Protein AF-A0A976QSK6-F1 (afdb_monomer_lite)

Radius of gyration: 40.07 Å; chains: 1; bounding box: 99×83×120 Å

Secondary structure (DSSP, 8-state):
-HHHHHHHHTTTTSHHHHHHHH--S-HHHHHHHHHHHHHHTTSEEEESSS-EESEEEEEEE-TTSSEEEEEEEE-STTEEEEGGGSS-EETTTTEE--TTSPPPPPPHHHHHHHHH-TT--------------HHHHGGGTT-EESEEEEEEE-SSSS--SSGGGGGGGGGSEEEEEEEE-TTS--EEEEE-BSSS--EEE-----SSHHHHHHHHHHHHHT-BSSEEEEETT--S--TT-SEEEEE---SSEEEEEEEEEEEEEEEEEBTTB----SSS-GGG--EEEEEEEEE--TT-SS--SS-SEEEEESSS-TT-EEEEEE--SSS-GGG-EEGGGG--TTHHHHHHHHHHHHTT---HHHHHHHHHHHHHTPPP-------PPP-PPPPP--PPPPPPPPPHHHHHHHHHHHHHHHHHHHHHHHHHHIIIIITTT-

Foldseek 3Di:
DVVVVVCVVQVVVDPVVVCVVVPPDPPVVVCVVVVVLVVLQFWEQEAEDQDFDQKFWDWAAFDQQQKIKIKITHRGRHGYDYQQQQQAAPLVRRGTDGPPDDDDDQPPVLVVVVVVVVPDDDPPDQDQQADAKCLLVVVRHRPIANIKMWMWGAPVSHADPDPRCNSVSSVTYTAKIWGHDVVDDIWIWGAQAPRNHAIAGDDQDDDDSVSVVVVSVVRVVRHHHQEAEAEQQDQDDIPQFPDWDKDDVFQFKIKIKGAGPAFGQYQYDYSRDRLQQEPDDSVVGTARMKMFMFTDAHPDPDTDSGTFKIWGDRDPDPPDTQWMWGDQLDPGSHRIDTQPNRDPPCVVVLVVCLRVPRSHGRDVSLSSVQSNCSSVPHHPPDPDPPPPPPPDDPPDDDDPDDDDDDDPVVVVVVVVVVVVVVVVVVVVVVVVCCVPPVVVVD

Organism: Theileria orientalis (NCBI:txid68886)

Structure (mmCIF, N/CA/C/O backbone):
data_AF-A0A976QSK6-F1
#
_entry.id   AF-A0A976QSK6-F1
#
loop_
_atom_site.group_PDB
_atom_site.id
_atom_site.type_symbol
_atom_site.label_atom_id
_atom_site.label_alt_id
_atom_site.label_comp_id
_atom_site.label_asym_id
_atom_site.label_entity_id
_atom_site.label_seq_id
_atom_site.pdbx_PDB_ins_code
_atom_site.Cartn_x
_atom_site.Cartn_y
_atom_site.Cartn_z
_atom_site.occupancy
_atom_site.B_iso_or_equiv
_atom_site.auth_seq_id
_atom_site.auth_comp_id
_atom_site.auth_asym_id
_atom_site.auth_atom_id
_atom_site.pdbx_PDB_model_num
ATOM 1 N N . MET A 1 1 ? 70.180 -5.966 -10.344 1.00 43.47 1 MET A N 1
ATOM 2 C CA . MET A 1 1 ? 70.470 -7.411 -10.164 1.00 43.47 1 MET A CA 1
ATOM 3 C C . MET A 1 1 ? 69.991 -7.962 -8.812 1.00 43.47 1 MET A C 1
ATOM 5 O O . MET A 1 1 ? 69.464 -9.064 -8.787 1.00 43.47 1 MET A O 1
ATOM 9 N N . VAL A 1 2 ? 70.076 -7.193 -7.714 1.00 43.28 2 VAL A N 1
ATOM 10 C CA . VAL A 1 2 ? 69.652 -7.610 -6.353 1.00 43.28 2 VAL A CA 1
ATOM 11 C C . VAL A 1 2 ? 68.138 -7.877 -6.220 1.00 43.28 2 VAL A C 1
ATOM 13 O O . VAL A 1 2 ? 67.740 -8.826 -5.551 1.00 43.28 2 VAL A O 1
ATOM 16 N N . LEU A 1 3 ? 67.286 -7.122 -6.926 1.00 38.38 3 LEU A N 1
ATOM 17 C CA . LEU A 1 3 ? 65.824 -7.296 -6.864 1.00 38.38 3 LEU A CA 1
ATOM 18 C C . LEU A 1 3 ? 65.341 -8.634 -7.466 1.00 38.38 3 LEU A C 1
ATOM 20 O O . LEU A 1 3 ? 64.436 -9.271 -6.941 1.00 38.38 3 LEU A O 1
ATOM 24 N N . VAL A 1 4 ? 65.985 -9.099 -8.541 1.00 43.16 4 VAL A N 1
ATOM 25 C CA . VAL A 1 4 ? 65.619 -10.346 -9.242 1.00 43.16 4 VAL A CA 1
ATOM 26 C C . VAL A 1 4 ? 65.997 -11.584 -8.418 1.00 43.16 4 VAL A C 1
ATOM 28 O O . VAL A 1 4 ? 65.287 -12.588 -8.436 1.00 43.16 4 VAL A O 1
ATOM 31 N N . ILE A 1 5 ? 67.087 -11.501 -7.650 1.00 47.94 5 ILE A N 1
ATOM 32 C CA . ILE A 1 5 ? 67.539 -12.575 -6.754 1.00 47.94 5 ILE A CA 1
ATOM 33 C C . ILE A 1 5 ? 66.620 -12.677 -5.526 1.00 47.94 5 ILE A C 1
ATOM 35 O O . ILE A 1 5 ? 66.286 -13.782 -5.110 1.00 47.94 5 ILE A O 1
ATOM 39 N N . SER A 1 6 ? 66.137 -11.547 -4.994 1.00 51.94 6 SER A N 1
ATOM 40 C CA . SER A 1 6 ? 65.175 -11.514 -3.879 1.00 51.94 6 SER A CA 1
ATOM 41 C C . SER A 1 6 ? 63.837 -12.187 -4.230 1.00 51.94 6 SER A C 1
ATOM 43 O O . SER A 1 6 ? 63.344 -13.002 -3.451 1.00 51.94 6 SER A O 1
ATOM 45 N N . ILE A 1 7 ? 63.301 -11.938 -5.431 1.00 48.81 7 ILE A N 1
ATOM 46 C CA . ILE A 1 7 ? 62.038 -12.534 -5.909 1.00 48.81 7 ILE A CA 1
ATOM 47 C C . ILE A 1 7 ? 62.184 -14.052 -6.136 1.00 48.81 7 ILE A C 1
ATOM 49 O O . ILE A 1 7 ? 61.292 -14.820 -5.768 1.00 48.81 7 ILE A O 1
ATOM 53 N N . LYS A 1 8 ? 63.333 -14.503 -6.669 1.00 49.91 8 LYS A N 1
ATOM 54 C CA . LYS A 1 8 ? 63.657 -15.935 -6.817 1.00 49.91 8 LYS A CA 1
ATOM 55 C C . LYS A 1 8 ? 63.858 -16.641 -5.473 1.00 49.91 8 LYS A C 1
ATOM 57 O O . LYS A 1 8 ? 63.347 -17.741 -5.283 1.00 49.91 8 LYS A O 1
ATOM 62 N N . ASN A 1 9 ? 64.543 -16.010 -4.519 1.00 56.50 9 ASN A N 1
ATOM 63 C CA . ASN A 1 9 ? 64.761 -16.585 -3.186 1.00 56.50 9 ASN A CA 1
ATOM 64 C C . ASN A 1 9 ? 63.465 -16.671 -2.365 1.00 56.50 9 ASN A C 1
ATOM 66 O O . ASN A 1 9 ? 63.291 -17.617 -1.601 1.00 56.50 9 ASN A O 1
ATOM 70 N N . ALA A 1 10 ? 62.525 -15.743 -2.572 1.00 56.69 10 ALA A N 1
ATOM 71 C CA . ALA A 1 10 ? 61.184 -15.799 -1.989 1.00 56.69 10 ALA A CA 1
ATOM 72 C C . ALA A 1 10 ? 60.238 -16.787 -2.713 1.00 56.69 10 ALA A C 1
ATOM 74 O O . ALA A 1 10 ? 59.106 -16.984 -2.274 1.00 56.69 10 ALA A O 1
ATOM 75 N N . ARG A 1 11 ? 60.691 -17.422 -3.808 1.00 54.50 11 ARG A N 1
ATOM 76 C CA . ARG A 1 11 ? 59.935 -18.346 -4.677 1.00 54.50 11 ARG A CA 1
ATOM 77 C C . ARG A 1 11 ? 58.696 -17.738 -5.358 1.00 54.50 11 ARG A C 1
ATOM 79 O O . ARG A 1 11 ? 57.772 -18.463 -5.729 1.00 54.50 11 ARG A O 1
ATOM 86 N N . TRP A 1 12 ? 58.656 -16.420 -5.546 1.00 50.72 12 TRP A N 1
ATOM 87 C CA . TRP A 1 12 ? 57.552 -15.714 -6.225 1.00 50.72 12 TRP A CA 1
ATOM 88 C C . TRP A 1 12 ? 57.515 -15.957 -7.745 1.00 50.72 12 TRP A C 1
ATOM 90 O O . TRP A 1 12 ? 56.564 -15.573 -8.416 1.00 50.72 12 TRP A O 1
ATOM 100 N N . ASP A 1 13 ? 58.529 -16.630 -8.287 1.00 56.00 13 ASP A N 1
ATOM 101 C CA . ASP A 1 13 ? 58.633 -17.090 -9.674 1.00 56.00 13 ASP A CA 1
ATOM 102 C C . ASP A 1 13 ? 57.747 -18.312 -9.989 1.00 56.00 13 ASP A C 1
ATOM 104 O O . ASP A 1 13 ? 57.624 -18.706 -11.149 1.00 56.00 13 ASP A O 1
ATOM 108 N N . ARG A 1 14 ? 57.099 -18.909 -8.978 1.00 55.03 14 ARG A N 1
ATOM 109 C CA . ARG A 1 14 ? 56.134 -20.004 -9.147 1.00 55.03 14 ARG A CA 1
ATOM 110 C C . ARG A 1 14 ? 54.725 -19.539 -8.790 1.00 55.03 14 ARG A C 1
ATOM 112 O O . ARG A 1 14 ? 54.477 -19.142 -7.653 1.00 55.03 14 ARG A O 1
ATOM 119 N N . ALA A 1 15 ? 53.785 -19.692 -9.726 1.00 52.22 15 ALA A N 1
ATOM 120 C CA . ALA A 1 15 ? 52.376 -19.306 -9.563 1.00 52.22 15 ALA A CA 1
ATOM 121 C C . ALA A 1 15 ? 51.729 -19.852 -8.270 1.00 52.22 15 ALA A C 1
ATOM 123 O O . ALA A 1 15 ? 50.956 -19.149 -7.627 1.00 52.22 15 ALA A O 1
ATOM 124 N N . TYR A 1 16 ? 52.124 -21.055 -7.835 1.00 51.41 16 TYR A N 1
ATOM 125 C CA . TYR A 1 16 ? 51.684 -21.671 -6.576 1.00 51.41 16 TYR A CA 1
ATOM 126 C C . TYR A 1 16 ? 51.988 -20.820 -5.320 1.00 51.41 16 TYR A C 1
ATOM 128 O O . TYR A 1 16 ? 51.165 -20.761 -4.403 1.00 51.41 16 TYR A O 1
ATOM 136 N N . ASN A 1 17 ? 53.127 -20.121 -5.266 1.00 54.03 17 ASN A N 1
ATOM 137 C CA . ASN A 1 17 ? 53.475 -19.298 -4.102 1.00 54.03 17 ASN A CA 1
ATOM 138 C C . ASN A 1 17 ? 52.692 -17.980 -4.086 1.00 54.03 17 ASN A C 1
ATOM 140 O O . ASN A 1 17 ? 52.326 -17.510 -3.015 1.00 54.03 17 ASN A O 1
ATOM 144 N N . ILE A 1 18 ? 52.339 -17.430 -5.252 1.00 55.88 18 ILE A N 1
ATOM 145 C CA . ILE A 1 18 ? 51.446 -16.264 -5.349 1.00 55.88 18 ILE A CA 1
ATOM 146 C C . ILE A 1 18 ? 50.066 -16.619 -4.778 1.00 55.88 18 ILE A C 1
ATOM 148 O O . ILE A 1 18 ? 49.520 -15.870 -3.965 1.00 55.88 18 ILE A O 1
ATOM 152 N N . THR A 1 19 ? 49.531 -17.800 -5.108 1.00 52.72 19 THR A N 1
ATOM 153 C CA . THR A 1 19 ? 48.286 -18.295 -4.501 1.00 52.72 19 THR A CA 1
ATOM 154 C C . THR A 1 19 ? 48.403 -18.495 -2.988 1.00 52.72 19 THR A C 1
ATOM 156 O O . THR A 1 19 ? 47.474 -18.126 -2.285 1.00 52.72 19 THR A O 1
ATOM 159 N N . ALA A 1 20 ? 49.536 -18.966 -2.455 1.00 54.38 20 ALA A N 1
ATOM 160 C CA . ALA A 1 20 ? 49.718 -19.159 -1.009 1.00 54.38 20 ALA A CA 1
ATOM 161 C C . ALA A 1 20 ? 49.746 -17.847 -0.192 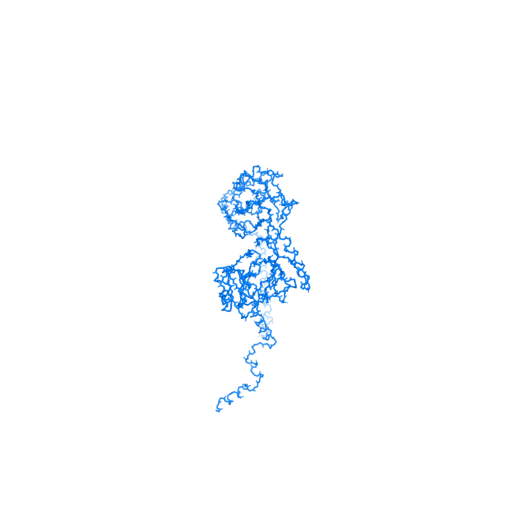1.00 54.38 20 ALA A C 1
ATOM 163 O O . ALA A 1 20 ? 49.342 -17.844 0.968 1.00 54.38 20 ALA A O 1
ATOM 164 N N . TYR A 1 21 ? 50.192 -16.730 -0.782 1.00 53.75 21 TYR A N 1
ATOM 165 C CA . TYR A 1 21 ? 50.207 -15.415 -0.116 1.00 53.75 21 TYR A CA 1
ATOM 166 C C . TYR A 1 21 ? 48.929 -14.592 -0.335 1.00 53.75 21 TYR A C 1
ATOM 168 O O . TYR A 1 21 ? 48.599 -13.732 0.484 1.00 53.75 21 TYR A O 1
ATOM 176 N N . THR A 1 22 ? 48.199 -14.849 -1.423 1.00 58.34 22 THR A N 1
ATOM 177 C CA . THR A 1 22 ? 46.967 -14.115 -1.771 1.00 58.34 22 THR A CA 1
ATOM 178 C C . THR A 1 22 ? 45.718 -14.815 -1.233 1.00 58.34 22 THR A C 1
ATOM 180 O O . THR A 1 22 ? 44.704 -14.167 -0.957 1.00 58.34 22 THR A O 1
ATOM 183 N N . ILE A 1 23 ? 45.788 -16.139 -1.061 1.00 61.97 23 ILE A N 1
ATOM 184 C CA . ILE A 1 23 ? 44.668 -16.972 -0.645 1.00 61.97 23 ILE A CA 1
ATOM 185 C C . ILE A 1 23 ? 44.824 -17.355 0.828 1.00 61.97 23 ILE A C 1
ATOM 187 O O . ILE A 1 23 ? 45.620 -18.216 1.182 1.00 61.97 23 ILE A O 1
ATOM 191 N N . LYS A 1 24 ? 44.078 -16.667 1.699 1.00 70.00 24 LYS A N 1
ATOM 192 C CA . LYS A 1 24 ? 44.139 -16.818 3.165 1.00 70.00 24 LYS A CA 1
ATOM 193 C C . LYS A 1 24 ? 43.236 -17.938 3.697 1.00 70.00 24 LYS A C 1
ATOM 195 O O . LYS A 1 24 ? 43.283 -18.239 4.886 1.00 70.00 24 LYS A O 1
ATOM 200 N N . LYS A 1 25 ? 42.386 -18.510 2.841 1.00 74.88 25 LYS A N 1
ATOM 201 C CA . LYS A 1 25 ? 41.478 -19.631 3.138 1.00 74.88 25 LYS A CA 1
ATOM 202 C C . LYS A 1 25 ? 41.772 -20.810 2.208 1.00 74.88 25 LYS A C 1
ATOM 204 O O . LYS A 1 25 ? 42.683 -20.742 1.387 1.00 74.88 25 LYS A O 1
ATOM 209 N N . SER A 1 26 ? 41.002 -21.895 2.303 1.00 79.06 26 SER A N 1
ATOM 210 C CA . SER A 1 26 ? 41.028 -22.898 1.237 1.00 79.06 26 SER A CA 1
ATOM 211 C C . SER A 1 26 ? 40.654 -22.230 -0.097 1.00 79.06 26 SER A C 1
ATOM 213 O O . SER A 1 26 ? 39.836 -21.308 -0.127 1.00 79.06 26 SER A O 1
ATOM 215 N N . LEU A 1 27 ? 41.264 -22.670 -1.203 1.00 71.62 27 LEU A N 1
ATOM 216 C CA . LEU A 1 27 ? 41.007 -22.105 -2.534 1.00 71.62 27 LEU A CA 1
ATOM 217 C C . LEU A 1 27 ? 39.508 -22.092 -2.859 1.00 71.62 27 LEU A C 1
ATOM 219 O O . LEU A 1 27 ? 39.006 -21.106 -3.384 1.00 71.62 27 LEU A O 1
ATOM 223 N N . LYS A 1 28 ? 38.800 -23.168 -2.502 1.00 73.75 28 LYS A N 1
ATOM 224 C CA . LYS A 1 28 ? 37.354 -23.283 -2.691 1.00 73.75 28 LYS A CA 1
ATOM 225 C C . LYS A 1 28 ? 36.599 -22.206 -1.911 1.00 73.75 28 LYS A C 1
ATOM 227 O O . LYS A 1 28 ? 35.818 -21.483 -2.511 1.00 73.75 28 LYS A O 1
ATOM 232 N N . ASP A 1 29 ? 36.876 -22.053 -0.618 1.00 77.69 29 ASP A N 1
ATOM 233 C CA . ASP A 1 29 ? 36.162 -21.081 0.221 1.00 77.69 29 ASP A CA 1
ATOM 234 C C . ASP A 1 29 ? 36.455 -19.639 -0.203 1.00 77.69 29 ASP A C 1
ATOM 236 O O . ASP A 1 29 ? 35.574 -18.785 -0.172 1.00 77.69 29 ASP A O 1
ATOM 240 N N . GLN A 1 30 ? 37.692 -19.354 -0.619 1.00 78.69 30 GLN A N 1
ATOM 241 C CA . GLN A 1 30 ? 38.048 -18.025 -1.101 1.00 78.69 30 GLN A CA 1
ATOM 242 C C . GLN A 1 30 ? 37.431 -17.718 -2.464 1.00 78.69 30 GLN A C 1
ATOM 244 O O . GLN A 1 30 ? 36.980 -16.597 -2.676 1.00 78.69 30 GLN A O 1
ATOM 249 N N . LEU A 1 31 ? 37.388 -18.691 -3.378 1.00 73.00 31 LEU A N 1
ATOM 250 C CA . LEU A 1 31 ? 36.677 -18.535 -4.644 1.00 73.00 31 LEU A CA 1
ATOM 251 C C . LEU A 1 31 ? 35.179 -18.351 -4.408 1.00 73.00 31 LEU A C 1
ATOM 253 O O . LEU A 1 31 ? 34.599 -17.464 -5.020 1.00 73.00 31 LEU A O 1
ATOM 257 N N . ASP A 1 32 ? 34.572 -19.111 -3.497 1.00 73.19 32 ASP A N 1
ATOM 258 C CA . ASP A 1 32 ? 33.163 -18.949 -3.133 1.00 73.19 32 ASP A CA 1
ATOM 259 C C . ASP A 1 32 ? 32.894 -17.559 -2.535 1.00 73.19 32 ASP A C 1
ATOM 261 O O . ASP A 1 32 ? 31.907 -16.916 -2.893 1.00 73.19 32 ASP A O 1
ATOM 265 N N . ASP A 1 33 ? 33.767 -17.061 -1.655 1.00 75.31 33 ASP A N 1
ATOM 266 C CA . ASP A 1 33 ? 33.650 -15.721 -1.070 1.00 75.31 33 ASP A CA 1
ATOM 267 C C . ASP A 1 33 ? 33.816 -14.615 -2.121 1.00 75.31 33 ASP A C 1
ATOM 269 O O . ASP A 1 33 ? 33.008 -13.686 -2.167 1.00 75.31 33 ASP A O 1
ATOM 273 N N . GLU A 1 34 ? 34.835 -14.697 -2.979 1.00 73.25 34 GLU A N 1
ATOM 274 C CA . GLU A 1 34 ? 35.068 -13.712 -4.042 1.00 73.25 34 GLU A CA 1
ATOM 275 C C . GLU A 1 34 ? 33.978 -13.769 -5.119 1.00 73.25 34 GLU A C 1
ATOM 277 O O . GLU A 1 34 ? 33.524 -12.730 -5.595 1.00 73.25 34 GLU A O 1
ATOM 282 N N . PHE A 1 35 ? 33.476 -14.960 -5.449 1.00 68.88 35 PHE A N 1
ATOM 283 C CA . PHE A 1 35 ? 32.352 -15.133 -6.363 1.00 68.88 35 PHE A CA 1
ATOM 284 C C . PHE A 1 35 ? 31.064 -14.545 -5.777 1.00 68.88 35 PHE A C 1
ATOM 286 O O . PHE A 1 35 ? 30.361 -13.806 -6.464 1.00 68.88 35 PHE A O 1
ATOM 293 N N . LYS A 1 36 ? 30.784 -14.774 -4.485 1.00 68.25 36 LYS A N 1
ATOM 294 C CA . LYS A 1 36 ? 29.665 -14.125 -3.782 1.00 68.25 36 LYS A CA 1
ATOM 295 C C . LYS A 1 36 ? 29.816 -12.609 -3.763 1.00 68.25 36 LYS A C 1
ATOM 297 O O . LYS A 1 36 ? 28.842 -11.922 -4.048 1.00 68.25 36 LYS A O 1
ATOM 302 N N . LYS A 1 37 ? 31.006 -12.072 -3.474 1.00 67.56 37 LYS A N 1
ATOM 303 C CA . LYS A 1 37 ? 31.266 -10.622 -3.533 1.00 67.56 37 LYS A CA 1
ATOM 304 C C . LYS A 1 37 ? 31.029 -10.068 -4.933 1.00 67.56 37 LYS A C 1
ATOM 306 O O . LYS A 1 37 ? 30.368 -9.048 -5.068 1.00 67.56 37 LYS A O 1
ATOM 311 N N . LEU A 1 38 ? 31.505 -10.752 -5.972 1.00 69.50 38 LEU A N 1
ATOM 312 C CA . LEU A 1 38 ? 31.308 -10.344 -7.362 1.00 69.50 38 LEU A CA 1
ATOM 313 C C . LEU A 1 38 ? 29.826 -10.366 -7.761 1.00 69.50 38 LEU A C 1
ATOM 315 O O . LEU A 1 38 ? 29.374 -9.453 -8.447 1.00 69.50 38 LEU A O 1
ATOM 319 N N . LEU A 1 39 ? 29.061 -11.362 -7.302 1.00 65.69 39 LEU A N 1
ATOM 320 C CA . LEU A 1 39 ? 27.608 -11.410 -7.484 1.00 65.69 39 LEU A CA 1
ATOM 321 C C . LEU A 1 39 ? 26.894 -10.295 -6.711 1.00 65.69 39 LEU A C 1
ATOM 323 O O . LEU A 1 39 ? 26.030 -9.633 -7.273 1.00 65.69 39 LEU A O 1
ATOM 327 N N . PHE A 1 40 ? 27.263 -10.040 -5.452 1.00 61.84 40 PHE A N 1
ATOM 328 C CA . PHE A 1 40 ? 26.688 -8.949 -4.658 1.00 61.84 40 PHE A CA 1
ATOM 329 C C . PHE A 1 40 ? 26.978 -7.573 -5.260 1.00 61.84 40 PHE A C 1
ATOM 331 O O . PHE A 1 40 ? 26.082 -6.734 -5.299 1.00 61.84 40 PHE A O 1
ATOM 338 N N . ASN A 1 41 ? 28.181 -7.378 -5.803 1.00 66.62 41 ASN A N 1
ATOM 339 C CA . ASN A 1 41 ? 28.576 -6.169 -6.524 1.00 66.62 41 ASN A CA 1
ATOM 340 C C . ASN A 1 41 ? 27.790 -5.965 -7.831 1.00 66.62 41 ASN A C 1
ATOM 342 O O . ASN A 1 41 ? 27.865 -4.908 -8.439 1.00 66.62 41 ASN A O 1
ATOM 346 N N . ARG A 1 42 ? 27.048 -6.973 -8.294 1.00 81.56 42 ARG A N 1
ATOM 347 C CA . ARG A 1 42 ? 26.205 -6.912 -9.492 1.00 81.56 42 ARG A CA 1
ATOM 348 C C . ARG A 1 42 ? 24.723 -7.007 -9.147 1.00 81.56 42 ARG A C 1
ATOM 350 O O . ARG A 1 42 ? 23.943 -7.440 -9.986 1.00 81.56 42 ARG A O 1
ATOM 357 N N . LYS A 1 43 ? 24.326 -6.635 -7.927 1.00 90.69 43 LYS A N 1
ATOM 358 C CA . LYS A 1 43 ? 22.920 -6.556 -7.517 1.00 90.69 43 LYS A CA 1
ATOM 359 C C . LYS A 1 43 ? 22.515 -5.115 -7.231 1.00 90.69 43 LYS A C 1
ATOM 361 O O . LYS A 1 43 ? 23.304 -4.288 -6.786 1.00 90.69 43 LYS A O 1
ATOM 366 N N . ILE A 1 44 ? 21.240 -4.837 -7.450 1.00 94.50 44 ILE A N 1
ATOM 367 C CA . ILE A 1 44 ? 20.564 -3.596 -7.105 1.00 94.50 44 ILE A CA 1
ATOM 368 C C . ILE A 1 44 ? 20.089 -3.697 -5.662 1.00 94.50 44 ILE A C 1
ATOM 370 O O . ILE A 1 44 ? 19.259 -4.545 -5.328 1.00 94.50 44 ILE A O 1
ATOM 374 N N . ARG A 1 45 ? 20.561 -2.792 -4.807 1.00 95.44 45 ARG A N 1
ATOM 375 C CA . ARG A 1 45 ? 19.954 -2.557 -3.500 1.00 95.44 45 ARG A CA 1
ATOM 376 C C . ARG A 1 45 ? 18.723 -1.682 -3.669 1.00 95.44 45 ARG A C 1
ATOM 378 O O . ARG A 1 45 ? 18.833 -0.505 -4.011 1.00 95.44 45 ARG A O 1
ATOM 385 N N . PHE A 1 46 ? 17.552 -2.242 -3.400 1.00 96.94 46 PHE A N 1
ATOM 386 C CA . PHE A 1 46 ? 16.324 -1.459 -3.426 1.00 96.94 46 PHE A CA 1
ATOM 387 C C . PHE A 1 46 ? 16.215 -0.590 -2.166 1.00 96.94 46 PHE A C 1
ATOM 389 O O . PHE A 1 46 ? 16.534 -1.046 -1.065 1.00 96.94 46 PHE A O 1
ATOM 396 N N . ARG A 1 47 ? 15.766 0.660 -2.300 1.00 96.94 47 ARG A N 1
ATOM 397 C CA . ARG A 1 47 ? 15.582 1.583 -1.169 1.00 96.94 47 ARG A CA 1
ATOM 398 C C . ARG A 1 47 ? 14.245 2.310 -1.239 1.00 96.94 47 ARG A C 1
ATOM 400 O O . ARG A 1 47 ? 13.767 2.675 -2.310 1.00 96.94 47 ARG A O 1
ATOM 407 N N . ILE A 1 48 ? 13.659 2.591 -0.080 1.00 95.12 48 ILE A N 1
ATOM 408 C CA . ILE A 1 48 ? 12.588 3.591 0.005 1.00 95.12 48 ILE A CA 1
ATOM 409 C C . ILE A 1 48 ? 13.219 4.985 -0.123 1.00 95.12 48 ILE A C 1
ATOM 411 O O . ILE A 1 48 ? 14.199 5.283 0.554 1.00 95.12 48 ILE A O 1
ATOM 415 N N . GLY A 1 49 ? 12.672 5.820 -1.011 1.00 92.56 49 GLY A N 1
ATOM 416 C CA . GLY A 1 49 ? 13.141 7.185 -1.273 1.00 92.56 49 GLY A CA 1
ATOM 417 C C . GLY A 1 49 ? 13.618 7.406 -2.712 1.00 92.56 49 GLY A C 1
ATOM 418 O O . GLY A 1 49 ? 13.257 6.653 -3.620 1.00 92.56 49 GLY A O 1
ATOM 419 N N . LYS A 1 50 ? 14.423 8.459 -2.903 1.00 93.00 50 LYS A N 1
ATOM 420 C CA . LYS A 1 50 ? 14.903 8.949 -4.211 1.00 93.00 50 LYS A CA 1
ATOM 421 C C . LYS A 1 50 ? 16.349 8.591 -4.556 1.00 93.00 50 LYS A C 1
ATOM 423 O O . LYS A 1 50 ? 16.878 9.062 -5.559 1.00 93.00 50 LYS A O 1
ATOM 428 N N . GLU A 1 51 ? 17.018 7.817 -3.704 1.00 93.62 51 GLU A N 1
ATOM 429 C CA . GLU A 1 51 ? 18.413 7.440 -3.925 1.00 93.62 51 GLU A CA 1
ATOM 430 C C . GLU A 1 51 ? 18.542 6.632 -5.221 1.00 93.62 51 GLU A C 1
ATOM 432 O O . GLU A 1 51 ? 17.789 5.690 -5.460 1.00 93.62 51 GLU A O 1
ATOM 437 N N . ARG A 1 52 ? 19.497 7.001 -6.073 1.00 92.50 52 ARG A N 1
ATOM 438 C CA . ARG A 1 52 ? 19.867 6.226 -7.256 1.00 92.50 52 ARG A CA 1
ATOM 439 C C . ARG A 1 52 ? 21.372 6.293 -7.438 1.00 92.50 52 ARG A C 1
ATOM 441 O O . ARG A 1 52 ? 21.953 7.375 -7.378 1.00 92.50 52 ARG A O 1
ATOM 448 N N . LYS A 1 53 ? 22.006 5.147 -7.652 1.00 94.00 53 LYS A N 1
ATOM 449 C CA . LYS A 1 53 ? 23.456 5.054 -7.843 1.00 94.00 53 LYS A CA 1
ATOM 450 C C . LYS A 1 53 ? 23.760 3.913 -8.794 1.00 94.00 53 LYS A C 1
ATOM 452 O O . LYS A 1 53 ? 23.254 2.821 -8.583 1.00 94.00 53 LYS A O 1
ATOM 457 N N . GLU A 1 54 ? 24.572 4.176 -9.816 1.00 92.12 54 GLU A N 1
ATOM 458 C CA . GLU A 1 54 ? 25.104 3.143 -10.723 1.00 92.12 54 GLU A CA 1
ATOM 459 C C . GLU A 1 54 ? 24.027 2.218 -11.329 1.00 92.12 54 GLU A C 1
ATOM 461 O O . GLU A 1 54 ? 24.261 1.037 -11.555 1.00 92.12 54 GLU A O 1
ATOM 466 N N . ILE A 1 55 ? 22.844 2.769 -11.624 1.00 93.12 55 ILE A N 1
ATOM 467 C CA . ILE A 1 55 ? 21.762 2.069 -12.324 1.00 93.12 55 ILE A CA 1
ATOM 468 C C . ILE A 1 55 ? 21.708 2.526 -13.777 1.00 93.12 55 ILE A C 1
ATOM 470 O O . ILE A 1 55 ? 21.778 3.722 -14.071 1.00 93.12 55 ILE A O 1
ATOM 474 N N . SER A 1 56 ? 21.517 1.562 -14.668 1.00 90.38 56 SER A N 1
ATOM 475 C CA . SER A 1 56 ? 21.046 1.779 -16.035 1.00 90.38 56 SER A CA 1
ATOM 476 C C . SER A 1 56 ? 19.764 0.985 -16.240 1.00 90.38 56 SER A C 1
ATOM 478 O O . SER A 1 56 ? 19.373 0.189 -15.381 1.00 90.38 56 SER A O 1
ATOM 480 N N . GLY A 1 57 ? 19.108 1.170 -17.371 1.00 87.94 57 GLY A N 1
ATOM 481 C CA . GLY A 1 57 ? 18.137 0.189 -17.797 1.00 87.94 57 GLY A CA 1
ATOM 482 C C . GLY A 1 57 ? 18.076 0.019 -19.293 1.00 87.94 57 GLY A C 1
ATOM 483 O O . GLY A 1 57 ? 18.799 0.664 -20.045 1.00 87.94 57 GLY A O 1
ATOM 484 N N . ASP A 1 58 ? 17.215 -0.894 -19.701 1.00 89.12 58 ASP A N 1
ATOM 485 C CA . ASP A 1 58 ? 16.946 -1.159 -21.101 1.00 89.12 58 ASP A CA 1
ATOM 486 C C . ASP A 1 58 ? 15.441 -1.240 -21.331 1.00 89.12 58 ASP A C 1
ATOM 488 O O . ASP A 1 58 ? 14.693 -1.796 -20.515 1.00 89.12 58 ASP A O 1
ATOM 492 N N . LYS A 1 59 ? 14.997 -0.650 -22.441 1.00 91.69 59 LYS A N 1
ATOM 493 C CA . LYS A 1 59 ? 13.600 -0.688 -22.858 1.00 91.69 59 LYS A CA 1
ATOM 494 C C . LYS A 1 59 ? 13.427 -1.825 -23.846 1.00 91.69 59 LYS A C 1
ATOM 496 O O . LYS A 1 59 ? 13.985 -1.799 -24.936 1.00 91.69 59 LYS A O 1
ATOM 501 N N . GLN A 1 60 ? 12.558 -2.765 -23.506 1.00 91.50 60 GLN A N 1
ATOM 502 C CA . GLN A 1 60 ? 12.215 -3.866 -24.388 1.00 91.50 60 GLN A CA 1
ATOM 503 C C . GLN A 1 60 ? 10.739 -3.813 -24.766 1.00 91.50 60 GLN A C 1
ATOM 505 O O . GLN A 1 60 ? 9.854 -3.902 -23.911 1.00 91.50 60 GLN A O 1
ATOM 510 N N . GLU A 1 61 ? 10.486 -3.694 -26.067 1.00 91.81 61 GLU A N 1
ATOM 511 C CA . GLU A 1 61 ? 9.147 -3.815 -26.636 1.00 91.81 61 GLU A CA 1
ATOM 512 C C . GLU A 1 61 ? 8.609 -5.236 -26.457 1.00 91.81 61 GLU A C 1
ATOM 514 O O . GLU A 1 61 ? 9.345 -6.217 -26.588 1.00 91.81 61 GLU A O 1
ATOM 519 N N . LEU A 1 62 ? 7.312 -5.343 -26.176 1.00 87.75 62 LEU A N 1
ATOM 520 C CA . LEU A 1 62 ? 6.596 -6.615 -26.161 1.00 87.75 62 LEU A CA 1
ATOM 521 C C . LEU A 1 62 ? 5.728 -6.694 -27.420 1.00 87.75 62 LEU A C 1
ATOM 523 O O . LEU A 1 62 ? 5.278 -5.669 -27.925 1.00 87.75 62 LEU A O 1
ATOM 527 N N . GLY A 1 63 ? 5.506 -7.905 -27.933 1.00 78.75 63 GLY A N 1
ATOM 528 C CA . GLY A 1 63 ? 5.115 -8.167 -29.326 1.00 78.75 63 GLY A CA 1
ATOM 529 C C . GLY A 1 63 ? 4.032 -7.289 -29.980 1.00 78.75 63 GLY A C 1
ATOM 530 O O . GLY A 1 63 ? 4.108 -7.080 -31.185 1.00 78.75 63 GLY A O 1
ATOM 531 N N . ASP A 1 64 ? 3.044 -6.759 -29.247 1.00 76.75 64 ASP A N 1
ATOM 532 C CA . ASP A 1 64 ? 1.982 -5.913 -29.819 1.00 76.75 64 ASP A CA 1
ATOM 533 C C . ASP A 1 64 ? 2.291 -4.404 -29.847 1.00 76.75 64 ASP A C 1
ATOM 535 O O . ASP A 1 64 ? 1.447 -3.626 -30.297 1.00 76.75 64 ASP A O 1
ATOM 539 N N . TYR A 1 65 ? 3.461 -3.985 -29.350 1.00 85.12 65 TYR A N 1
ATOM 540 C CA . TYR A 1 65 ? 3.896 -2.591 -29.171 1.00 85.12 65 TYR A CA 1
ATOM 541 C C . TYR A 1 65 ? 2.936 -1.712 -28.351 1.00 85.12 65 TYR A C 1
ATOM 543 O O . TYR A 1 65 ? 3.136 -0.499 -28.226 1.00 85.12 65 TYR A O 1
ATOM 551 N N . LYS A 1 66 ? 1.896 -2.297 -27.749 1.00 91.31 66 LYS A N 1
ATOM 552 C CA . LYS A 1 66 ? 1.006 -1.610 -26.807 1.00 91.31 66 LYS A CA 1
ATOM 553 C C . LYS A 1 66 ? 1.595 -1.642 -25.411 1.00 91.31 66 LYS A C 1
ATOM 555 O O . LYS A 1 66 ? 1.319 -0.740 -24.626 1.00 91.31 66 LYS A O 1
ATOM 560 N N . ASN A 1 67 ? 2.416 -2.646 -25.128 1.00 94.38 67 ASN A N 1
ATOM 561 C CA . ASN A 1 67 ? 3.104 -2.807 -23.862 1.00 94.38 67 ASN A CA 1
ATOM 562 C C . ASN A 1 67 ? 4.614 -2.916 -24.091 1.00 94.38 67 ASN A C 1
ATOM 564 O O . ASN A 1 67 ? 5.078 -3.385 -25.128 1.00 94.38 67 ASN A O 1
ATOM 568 N N . TYR A 1 68 ? 5.378 -2.524 -23.084 1.00 93.75 68 TYR A N 1
ATOM 569 C CA . TYR A 1 68 ? 6.825 -2.692 -23.042 1.00 93.75 68 TYR A CA 1
ATOM 570 C C . TYR A 1 68 ? 7.247 -2.930 -21.595 1.00 93.75 68 TYR A C 1
ATOM 572 O O . TYR A 1 68 ? 6.471 -2.717 -20.655 1.00 93.75 68 TYR A O 1
ATOM 580 N N . ARG A 1 69 ? 8.485 -3.375 -21.406 1.00 94.62 69 ARG A N 1
ATOM 581 C CA . ARG A 1 69 ? 9.112 -3.417 -20.088 1.00 94.62 69 ARG A CA 1
ATOM 582 C C . ARG A 1 69 ? 10.348 -2.544 -20.057 1.00 94.62 69 ARG A C 1
ATOM 584 O O . ARG A 1 69 ? 11.084 -2.470 -21.039 1.00 94.62 69 ARG A O 1
ATOM 591 N N . PHE A 1 70 ? 10.575 -1.919 -18.916 1.00 95.00 70 PHE A N 1
ATOM 592 C CA . PHE A 1 70 ? 11.860 -1.334 -18.590 1.00 95.00 70 PHE A CA 1
ATOM 593 C C . PHE A 1 70 ? 12.569 -2.219 -17.573 1.00 95.00 70 PHE A C 1
ATOM 595 O O . PHE A 1 70 ? 11.970 -2.621 -16.573 1.00 95.00 70 PHE A O 1
ATOM 602 N N . ILE A 1 71 ? 13.824 -2.554 -17.854 1.00 94.88 71 ILE A N 1
ATOM 603 C CA . ILE A 1 71 ? 14.627 -3.473 -17.051 1.00 94.88 71 ILE A CA 1
ATOM 604 C C . ILE A 1 71 ? 15.733 -2.660 -16.396 1.00 94.88 71 ILE A C 1
ATOM 606 O O . ILE A 1 71 ? 16.653 -2.228 -17.080 1.00 94.88 71 ILE A O 1
ATOM 610 N N . PHE A 1 72 ? 15.661 -2.457 -15.084 1.00 95.94 72 PHE A N 1
ATOM 611 C CA . PHE A 1 72 ? 16.743 -1.842 -14.324 1.00 95.94 72 PHE A CA 1
ATOM 612 C C . PHE A 1 72 ? 17.857 -2.858 -14.082 1.00 95.94 72 PHE A C 1
ATOM 614 O O . PHE A 1 72 ? 17.603 -3.953 -13.568 1.00 95.94 72 PHE A O 1
ATOM 621 N N . LEU A 1 73 ? 19.086 -2.463 -14.418 1.00 91.38 73 LEU A N 1
ATOM 622 C CA . LEU A 1 73 ? 20.295 -3.270 -14.306 1.00 91.38 73 LEU A CA 1
ATOM 623 C C . LEU A 1 73 ? 21.379 -2.532 -13.499 1.00 91.38 73 LEU A C 1
ATOM 625 O O . LEU A 1 73 ? 21.576 -1.322 -13.678 1.00 91.38 73 LEU A O 1
ATOM 629 N N . PRO A 1 74 ? 22.109 -3.251 -12.631 1.00 92.00 74 PRO A N 1
ATOM 630 C CA . PRO A 1 7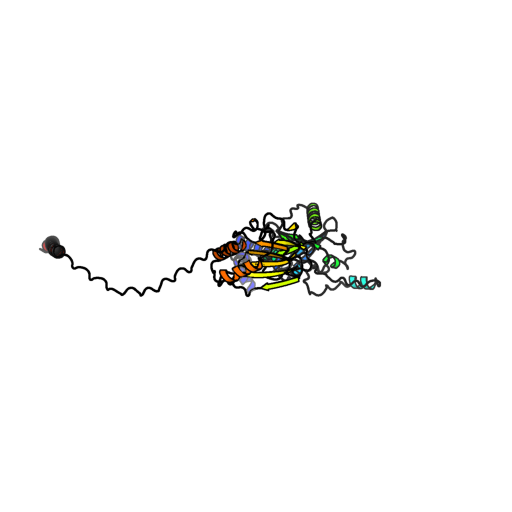4 ? 23.249 -2.705 -11.909 1.00 92.00 74 PRO A CA 1
ATOM 631 C C . PRO A 1 74 ? 24.445 -2.530 -12.852 1.00 92.00 74 PRO A C 1
ATOM 633 O O . PRO A 1 74 ? 24.773 -3.427 -13.629 1.00 92.00 74 PRO A O 1
ATOM 636 N N . VAL A 1 75 ? 25.106 -1.375 -12.784 1.00 87.19 75 VAL A N 1
ATOM 637 C CA . VAL A 1 75 ? 26.276 -1.036 -13.621 1.00 87.19 75 VAL A CA 1
ATOM 638 C C . VAL A 1 75 ? 27.575 -1.110 -12.825 1.00 87.19 75 VAL A C 1
ATOM 640 O O . VAL A 1 75 ? 28.634 -1.369 -13.393 1.00 87.19 75 VAL A O 1
ATOM 643 N N . GLY A 1 76 ? 27.507 -0.891 -11.514 1.00 81.25 76 GLY A N 1
ATOM 644 C CA . GLY A 1 76 ? 28.676 -0.854 -10.645 1.00 81.25 76 GLY A CA 1
ATOM 645 C C . GLY A 1 76 ? 28.452 -1.556 -9.313 1.00 81.25 76 GLY A C 1
ATOM 646 O O . GLY A 1 76 ? 27.380 -2.107 -9.053 1.00 81.25 76 GLY A O 1
ATOM 647 N N . ASN A 1 77 ? 29.500 -1.538 -8.488 1.00 80.69 77 ASN A N 1
ATOM 648 C CA . ASN A 1 77 ? 29.619 -2.369 -7.289 1.00 80.69 77 ASN A CA 1
ATOM 649 C C . ASN A 1 77 ? 28.607 -2.013 -6.189 1.00 80.69 77 ASN A C 1
ATOM 651 O O . ASN A 1 77 ? 28.304 -2.858 -5.354 1.00 80.69 77 ASN A O 1
ATOM 655 N N . ASP A 1 78 ? 28.083 -0.783 -6.193 1.00 87.44 78 ASP A N 1
ATOM 656 C CA . ASP A 1 78 ? 27.133 -0.284 -5.195 1.00 87.44 78 ASP A CA 1
ATOM 657 C C . ASP A 1 78 ? 25.893 0.296 -5.884 1.00 87.44 78 ASP A C 1
ATOM 659 O O . ASP A 1 78 ? 25.555 1.476 -5.744 1.00 87.44 78 ASP A O 1
ATOM 663 N N . SER A 1 79 ? 25.215 -0.549 -6.653 1.00 93.75 79 SER A N 1
ATOM 664 C CA . SER A 1 79 ? 24.023 -0.158 -7.396 1.00 93.75 79 SER A CA 1
ATOM 665 C C . SER A 1 79 ? 22.812 0.006 -6.466 1.00 93.75 79 SER A C 1
ATOM 667 O O . SER A 1 79 ? 22.460 -0.908 -5.720 1.00 93.75 79 SER A O 1
ATOM 669 N N . ILE A 1 80 ? 22.152 1.167 -6.502 1.00 95.25 80 ILE A N 1
ATOM 670 C CA . ILE A 1 80 ? 20.991 1.495 -5.655 1.00 95.25 80 ILE A CA 1
ATOM 671 C C . ILE A 1 80 ? 19.853 2.020 -6.524 1.00 95.25 80 ILE A C 1
ATOM 673 O O . ILE A 1 80 ? 20.063 2.939 -7.315 1.00 95.25 80 ILE A O 1
ATOM 677 N N . LEU A 1 81 ? 18.644 1.486 -6.328 1.00 96.38 81 LEU A N 1
ATOM 678 C CA . LEU A 1 81 ? 17.423 1.992 -6.955 1.00 96.38 81 LEU A CA 1
ATOM 679 C C . LEU A 1 81 ? 16.372 2.334 -5.896 1.00 96.38 81 LEU A C 1
ATOM 681 O O . LEU A 1 81 ? 15.884 1.464 -5.173 1.00 96.38 81 LEU A O 1
ATOM 685 N N . GLY A 1 82 ? 16.022 3.612 -5.825 1.00 96.19 82 GLY A N 1
ATOM 686 C CA . GLY A 1 82 ? 14.982 4.140 -4.956 1.00 96.19 82 GLY A CA 1
ATOM 687 C C . GLY A 1 82 ? 13.578 3.965 -5.536 1.00 96.19 82 GLY A C 1
ATOM 688 O O . GLY A 1 82 ? 13.387 4.016 -6.750 1.00 96.19 82 GLY A O 1
ATOM 689 N N . ARG A 1 83 ? 12.570 3.829 -4.665 1.00 95.50 83 ARG A N 1
ATOM 690 C CA . ARG A 1 83 ? 11.137 3.813 -5.025 1.00 95.50 83 ARG A CA 1
ATOM 691 C C . ARG A 1 83 ? 10.756 4.919 -6.012 1.00 95.50 83 ARG A C 1
ATOM 693 O O . ARG A 1 83 ? 10.012 4.672 -6.954 1.00 95.50 83 ARG A O 1
ATOM 700 N N . GLU A 1 84 ? 11.211 6.144 -5.768 1.00 92.88 84 GLU A N 1
ATOM 701 C CA . GLU A 1 84 ? 10.780 7.314 -6.547 1.00 92.88 84 GLU A CA 1
ATOM 702 C C . GLU A 1 84 ? 11.350 7.328 -7.971 1.00 92.88 84 GLU A C 1
ATOM 704 O O . GLU A 1 84 ? 10.848 8.042 -8.830 1.00 92.88 84 GLU A O 1
ATOM 709 N N . CYS A 1 85 ? 12.338 6.474 -8.230 1.00 93.12 85 CYS A N 1
ATOM 710 C CA . CYS A 1 85 ? 13.021 6.310 -9.505 1.00 93.12 85 CYS A CA 1
ATOM 711 C C . CYS A 1 85 ? 12.418 5.194 -10.382 1.00 93.12 85 CYS A C 1
ATOM 713 O O . CYS A 1 85 ? 12.931 4.932 -11.466 1.00 93.12 85 CYS A O 1
ATOM 715 N N . LEU A 1 86 ? 11.375 4.490 -9.917 1.00 93.88 86 LEU A N 1
ATOM 716 C CA . LEU A 1 86 ? 10.857 3.285 -10.585 1.00 93.88 86 LEU A CA 1
ATOM 717 C C . LEU A 1 86 ? 10.133 3.565 -11.908 1.00 93.88 86 LEU A C 1
ATOM 719 O O . LEU A 1 86 ? 10.083 2.688 -12.765 1.00 93.88 86 LEU A O 1
ATOM 723 N N . PHE A 1 87 ? 9.525 4.741 -12.064 1.00 91.81 87 PHE A N 1
ATOM 724 C CA . PHE A 1 87 ? 8.529 4.967 -13.119 1.00 91.81 87 PHE A CA 1
ATOM 725 C C . PHE A 1 87 ? 8.854 6.084 -14.104 1.00 91.81 87 PHE A C 1
ATOM 727 O O . PHE A 1 87 ? 8.049 6.329 -15.000 1.00 91.81 87 PHE A O 1
ATOM 734 N N . ALA A 1 88 ? 9.983 6.766 -13.937 1.00 88.88 88 ALA A N 1
ATOM 735 C CA . ALA A 1 88 ? 10.415 7.812 -14.850 1.00 88.88 88 ALA A CA 1
ATOM 736 C C . ALA A 1 88 ? 11.854 7.558 -15.282 1.00 88.88 88 ALA A C 1
ATOM 738 O O . ALA A 1 88 ? 12.716 7.212 -14.471 1.00 88.88 88 ALA A O 1
ATOM 739 N N . ILE A 1 89 ? 12.085 7.691 -16.581 1.00 89.38 89 ILE A N 1
ATOM 740 C CA . ILE A 1 89 ? 13.320 7.297 -17.243 1.00 89.38 89 ILE A CA 1
ATOM 741 C C . ILE A 1 89 ? 13.738 8.424 -18.181 1.00 89.38 89 ILE A C 1
ATOM 743 O O . ILE A 1 89 ? 12.927 8.976 -18.925 1.00 89.38 89 ILE A O 1
ATOM 747 N N . ASP A 1 90 ? 15.025 8.741 -18.161 1.00 89.62 90 ASP A N 1
ATOM 748 C CA . ASP A 1 90 ? 15.676 9.474 -19.231 1.00 89.62 90 ASP A CA 1
ATOM 749 C C . ASP A 1 90 ? 15.964 8.473 -20.341 1.00 89.62 90 ASP A C 1
ATOM 751 O O . ASP A 1 90 ? 16.919 7.702 -20.241 1.00 89.62 90 ASP A O 1
ATOM 755 N N . PHE A 1 91 ? 15.133 8.450 -21.380 1.00 86.94 91 PHE A N 1
ATOM 756 C CA . PHE A 1 91 ? 15.299 7.503 -22.483 1.00 86.94 91 PHE A CA 1
ATOM 757 C C . PHE A 1 91 ? 16.498 7.829 -23.385 1.00 86.94 91 PHE A C 1
ATOM 759 O O . PHE A 1 91 ? 16.926 6.973 -24.154 1.00 86.94 91 PHE A O 1
ATOM 766 N N . TYR A 1 92 ? 17.100 9.019 -23.268 1.00 85.62 92 TYR A N 1
ATOM 767 C CA . TYR A 1 92 ? 18.320 9.347 -24.009 1.00 85.62 92 TYR A CA 1
ATOM 768 C C . TYR A 1 92 ? 19.568 8.754 -23.357 1.00 85.62 92 TYR A C 1
ATOM 770 O O . TYR A 1 92 ? 20.493 8.346 -24.059 1.00 85.62 92 TYR A O 1
ATOM 778 N N . SER A 1 93 ? 19.606 8.704 -22.023 1.00 86.94 93 SER A N 1
ATOM 779 C CA . SER A 1 93 ? 20.723 8.115 -21.270 1.00 86.94 93 SER A CA 1
ATOM 780 C C . SER A 1 93 ? 20.417 6.745 -20.658 1.00 86.94 93 SER A C 1
ATOM 782 O O . SER A 1 93 ? 21.313 6.125 -20.082 1.00 86.94 93 SER A O 1
ATOM 784 N N . ASN A 1 94 ? 19.176 6.271 -20.798 1.00 88.44 94 ASN A N 1
ATOM 785 C CA . ASN A 1 94 ? 18.622 5.061 -20.191 1.00 88.44 94 ASN A CA 1
ATOM 786 C C . ASN A 1 94 ? 18.838 4.986 -18.674 1.00 88.44 94 ASN A C 1
ATOM 788 O O . ASN A 1 94 ? 19.225 3.951 -18.123 1.00 88.44 94 ASN A O 1
ATOM 792 N N . LYS A 1 95 ? 18.600 6.102 -17.983 1.00 90.69 95 LYS A N 1
ATOM 793 C CA . LYS A 1 95 ? 18.781 6.213 -16.531 1.00 90.69 95 LYS A CA 1
ATOM 794 C C . LYS A 1 95 ? 17.476 6.575 -15.829 1.00 90.69 95 LYS A C 1
ATOM 796 O O . LYS A 1 95 ? 16.686 7.336 -16.381 1.00 90.69 95 LYS A O 1
ATOM 801 N N . PRO A 1 96 ? 17.250 6.077 -14.603 1.00 91.56 96 PRO A N 1
ATOM 802 C CA . PRO A 1 96 ? 16.108 6.497 -13.803 1.00 91.56 96 PRO A CA 1
ATOM 803 C C . PRO A 1 96 ? 16.152 7.989 -13.453 1.00 91.56 96 PRO A C 1
ATOM 805 O O . PRO A 1 96 ? 17.216 8.531 -13.136 1.00 91.56 96 PRO A O 1
ATOM 808 N N . ILE A 1 97 ? 14.969 8.596 -13.396 1.00 90.12 97 ILE A N 1
ATOM 809 C CA . ILE A 1 97 ? 14.717 9.970 -12.949 1.00 90.12 97 ILE A CA 1
ATOM 810 C C . ILE A 1 97 ? 13.771 9.924 -11.742 1.00 90.12 97 ILE A C 1
ATOM 812 O O . ILE A 1 97 ? 12.823 9.138 -11.713 1.00 90.12 97 ILE A O 1
ATOM 816 N N . ALA A 1 98 ? 14.012 10.774 -10.748 1.00 88.75 98 ALA A N 1
ATOM 817 C CA . ALA A 1 98 ? 13.144 10.980 -9.595 1.00 88.75 98 ALA A CA 1
ATOM 818 C C . ALA A 1 98 ? 12.330 12.285 -9.727 1.00 88.75 98 ALA A C 1
ATOM 820 O O . ALA A 1 98 ? 12.757 13.219 -10.406 1.00 88.75 98 ALA A O 1
ATOM 821 N N . PRO A 1 99 ? 11.185 12.405 -9.031 1.00 84.25 99 PRO A N 1
ATOM 822 C CA . PRO A 1 99 ? 10.435 13.650 -8.962 1.00 84.25 99 PRO A CA 1
ATOM 823 C C . PRO A 1 99 ? 11.306 14.824 -8.499 1.00 84.25 99 PRO A C 1
ATOM 825 O O . PRO A 1 99 ? 11.988 14.746 -7.475 1.00 84.25 99 PRO A O 1
ATOM 828 N N . GLY A 1 100 ? 11.242 15.930 -9.242 1.00 82.44 100 GLY A N 1
ATOM 829 C CA . GLY A 1 100 ? 11.995 17.154 -8.956 1.00 82.44 100 GLY A CA 1
ATOM 830 C C . GLY A 1 100 ? 13.404 17.200 -9.552 1.00 82.44 100 GLY A C 1
ATOM 831 O O . GLY A 1 100 ? 14.065 18.229 -9.420 1.00 82.44 100 GLY A O 1
ATOM 832 N N . ASP A 1 101 ? 13.861 16.135 -10.214 1.00 84.31 101 ASP A N 1
ATOM 833 C CA . ASP A 1 101 ? 15.025 16.226 -11.095 1.00 84.31 101 ASP A CA 1
ATOM 834 C C . ASP A 1 101 ? 14.720 17.144 -12.297 1.00 84.31 101 ASP A C 1
ATOM 836 O O . ASP A 1 101 ? 13.561 17.251 -12.713 1.00 84.31 101 ASP A O 1
ATOM 840 N N . PRO A 1 102 ? 15.737 17.810 -12.871 1.00 81.12 102 PRO A N 1
ATOM 841 C CA . PRO A 1 102 ? 15.562 18.549 -14.113 1.00 81.12 102 PRO A CA 1
ATOM 842 C C . PRO A 1 102 ? 15.202 17.598 -15.258 1.00 81.12 102 PRO A C 1
ATOM 844 O O . PRO A 1 102 ? 15.675 16.458 -15.299 1.00 81.12 102 PRO A O 1
ATOM 847 N N . ASP A 1 103 ? 14.415 18.093 -16.213 1.00 79.38 103 ASP A N 1
ATOM 848 C CA . ASP A 1 103 ? 14.140 17.345 -17.435 1.00 79.38 103 ASP A CA 1
ATOM 849 C C . ASP A 1 103 ? 15.462 17.016 -18.162 1.00 79.38 103 ASP A C 1
ATOM 851 O O . ASP A 1 103 ? 16.375 17.852 -18.207 1.00 79.38 103 ASP A O 1
ATOM 855 N N . PRO A 1 104 ? 15.595 15.811 -18.742 1.00 81.56 104 PRO A N 1
ATOM 856 C CA . PRO A 1 104 ? 16.775 15.428 -19.494 1.00 81.56 104 PRO A CA 1
ATOM 857 C C . PRO A 1 104 ? 17.075 16.397 -20.630 1.00 81.56 104 PRO A C 1
ATOM 859 O O . PRO A 1 104 ? 16.193 16.771 -21.409 1.00 81.56 104 PRO A O 1
ATOM 862 N N . ASN A 1 105 ? 18.354 16.734 -20.778 1.00 81.38 105 ASN A N 1
ATOM 863 C CA . ASN A 1 105 ? 18.812 17.515 -21.916 1.00 81.38 105 ASN A CA 1
ATOM 864 C C . ASN A 1 105 ? 18.536 16.742 -23.207 1.00 81.38 105 ASN A C 1
ATOM 866 O O . ASN A 1 105 ? 19.071 15.650 -23.418 1.00 81.38 105 ASN A O 1
ATOM 870 N N . LYS A 1 106 ? 17.731 17.334 -24.093 1.00 83.25 106 LYS A N 1
ATOM 871 C CA . LYS A 1 106 ? 17.500 16.767 -25.420 1.00 83.25 106 LYS A CA 1
ATOM 872 C C . LYS A 1 106 ? 18.826 16.709 -26.188 1.00 83.25 106 LYS A C 1
ATOM 874 O O . LYS A 1 106 ? 19.563 17.699 -26.204 1.00 83.25 106 LYS A O 1
ATOM 879 N N . PRO A 1 107 ? 19.124 15.596 -26.873 1.00 86.00 107 PRO A N 1
ATOM 880 C CA . PRO A 1 107 ? 20.262 15.532 -27.773 1.00 86.00 107 PRO A CA 1
ATOM 881 C C . PRO A 1 107 ? 20.187 16.607 -28.861 1.00 86.00 107 PRO A C 1
ATOM 883 O O . PRO A 1 107 ? 19.106 16.957 -29.338 1.00 86.00 107 PRO A O 1
ATOM 886 N N . GLU A 1 108 ? 21.342 17.087 -29.316 1.00 86.06 108 GLU A N 1
ATOM 887 C CA . GLU A 1 108 ? 21.422 18.191 -30.281 1.00 86.06 108 GLU A CA 1
ATOM 888 C C . GLU A 1 108 ? 20.656 17.904 -31.585 1.00 86.06 108 GLU A C 1
ATOM 890 O O . GLU A 1 108 ? 20.017 18.791 -32.150 1.00 86.06 108 GLU A O 1
ATOM 895 N N . TYR A 1 109 ? 20.653 16.649 -32.044 1.00 84.88 109 TYR A N 1
ATOM 896 C CA . TYR A 1 109 ? 19.903 16.250 -33.235 1.00 84.88 109 TYR A CA 1
ATOM 897 C C . TYR A 1 109 ? 18.386 16.436 -33.070 1.00 84.88 109 TYR A C 1
ATOM 899 O O . TYR A 1 109 ? 17.718 16.802 -34.035 1.00 84.88 109 TYR A O 1
ATOM 907 N N . CYS A 1 110 ? 17.850 16.256 -31.858 1.00 85.44 110 CYS A N 1
ATOM 908 C CA . CYS A 1 110 ? 16.444 16.515 -31.558 1.00 85.44 110 CYS A CA 1
ATOM 909 C C . CYS A 1 110 ? 16.134 18.005 -31.541 1.00 85.44 110 CYS A C 1
ATOM 911 O O . CYS A 1 110 ? 15.150 18.432 -32.137 1.00 85.44 110 CYS A O 1
ATOM 913 N N . VAL A 1 111 ? 17.018 18.808 -30.944 1.00 84.19 111 VAL A N 1
ATOM 914 C CA . VAL A 1 111 ? 16.883 20.271 -30.944 1.00 84.19 111 VAL A CA 1
ATOM 915 C C . VAL A 1 111 ? 16.860 20.812 -32.378 1.00 84.19 111 VAL A C 1
ATOM 917 O O . VAL A 1 111 ? 16.006 21.626 -32.724 1.00 84.19 111 VAL A O 1
ATOM 920 N N . ARG A 1 112 ? 17.751 20.319 -33.248 1.00 82.69 112 ARG A N 1
ATOM 921 C CA . ARG A 1 112 ? 17.791 20.712 -34.666 1.00 82.69 112 ARG A CA 1
ATOM 922 C C . ARG A 1 112 ? 16.550 20.262 -35.446 1.00 82.69 112 ARG A C 1
ATOM 924 O O . ARG A 1 112 ? 16.137 20.971 -36.360 1.00 82.69 112 ARG A O 1
ATOM 931 N N . ALA A 1 113 ? 15.981 19.098 -35.127 1.00 78.94 113 ALA A N 1
ATOM 932 C CA . ALA A 1 113 ? 14.754 18.613 -35.760 1.00 78.94 113 ALA A CA 1
ATOM 933 C C . ALA A 1 113 ? 13.551 19.503 -35.401 1.00 78.94 113 ALA A C 1
ATOM 935 O O . ALA A 1 113 ? 12.828 19.942 -36.290 1.00 78.94 113 ALA A O 1
ATOM 936 N N . GLU A 1 114 ? 13.407 19.865 -34.124 1.00 75.06 114 GLU A N 1
ATOM 937 C CA . GLU A 1 114 ? 12.328 20.737 -33.635 1.00 75.06 114 GLU A CA 1
ATOM 938 C C . GLU A 1 114 ? 12.420 22.169 -34.181 1.00 75.06 114 GLU A C 1
ATOM 940 O O . GLU A 1 114 ? 11.402 22.807 -34.424 1.00 75.06 114 GLU A O 1
ATOM 945 N N . GLN A 1 115 ? 13.628 22.685 -34.427 1.00 73.44 115 GLN A N 1
ATOM 946 C CA . GLN A 1 115 ? 13.816 24.007 -35.041 1.00 73.44 115 GLN A CA 1
ATOM 947 C C . GLN A 1 115 ? 13.395 24.063 -36.518 1.00 73.44 115 GLN A C 1
ATOM 949 O O . GLN A 1 115 ? 13.091 25.146 -37.018 1.00 73.44 115 GLN A O 1
ATOM 954 N N . LYS A 1 116 ? 13.390 22.921 -37.220 1.00 66.19 116 LYS A N 1
ATOM 955 C CA . LYS A 1 116 ? 12.935 22.830 -38.616 1.00 66.19 116 LYS A CA 1
ATOM 956 C C . LYS A 1 116 ? 11.414 22.713 -38.725 1.00 66.19 116 LYS A C 1
ATOM 958 O O . LYS A 1 116 ? 10.851 23.235 -39.682 1.00 66.19 116 LYS A O 1
ATOM 963 N N . ASP A 1 117 ? 10.763 22.099 -37.738 1.00 62.62 117 ASP A N 1
ATOM 964 C CA . ASP A 1 117 ? 9.304 22.058 -37.604 1.00 62.62 117 ASP A CA 1
ATOM 965 C C . ASP A 1 117 ? 8.800 23.291 -36.834 1.00 62.62 117 ASP A C 1
ATOM 967 O O . ASP A 1 117 ? 8.437 23.244 -35.660 1.00 62.62 117 ASP A O 1
ATOM 971 N N . SER A 1 118 ? 8.747 24.439 -37.509 1.00 50.50 118 SER A N 1
ATOM 972 C CA . SER A 1 118 ? 8.341 25.734 -36.941 1.00 50.50 118 SER A CA 1
ATOM 973 C C . SER A 1 118 ? 6.865 25.840 -36.515 1.00 50.50 118 SER A C 1
ATOM 975 O O . SER A 1 118 ? 6.417 26.933 -36.170 1.00 50.50 118 SER A O 1
ATOM 977 N N . SER A 1 119 ? 6.099 24.743 -36.499 1.00 50.69 119 SER A N 1
ATOM 978 C CA . SER A 1 119 ? 4.666 24.795 -36.194 1.00 50.69 119 SER A CA 1
ATOM 979 C C . SER A 1 119 ? 4.294 24.477 -34.743 1.00 50.69 119 SER A C 1
ATOM 981 O O . SER A 1 119 ? 3.336 25.075 -34.267 1.00 50.69 119 SER A O 1
ATOM 983 N N . HIS A 1 120 ? 5.002 23.621 -33.995 1.00 46.50 120 HIS A N 1
ATOM 984 C CA . HIS A 1 120 ? 4.573 23.258 -32.631 1.00 46.50 120 HIS A CA 1
ATOM 985 C C . HIS A 1 120 ? 5.769 22.951 -31.716 1.00 46.50 120 HIS A C 1
ATOM 987 O O . HIS A 1 120 ? 6.293 21.840 -31.703 1.00 46.50 120 HIS A O 1
ATOM 993 N N . LYS A 1 121 ? 6.172 23.921 -30.880 1.00 47.69 121 LYS A N 1
ATOM 994 C CA . LYS A 1 121 ? 7.019 23.646 -29.707 1.00 47.69 121 LYS A CA 1
ATOM 995 C C . LYS A 1 121 ? 6.189 22.854 -28.693 1.00 47.69 121 LYS A C 1
ATOM 997 O O . LYS A 1 121 ? 5.461 23.439 -27.897 1.00 47.69 121 LYS A O 1
ATOM 1002 N N . HIS A 1 122 ? 6.246 21.529 -28.740 1.00 51.09 122 HIS A N 1
ATOM 1003 C CA . HIS A 1 122 ? 5.747 20.695 -27.650 1.00 51.09 122 HIS A CA 1
ATOM 1004 C C . HIS A 1 122 ? 6.892 20.413 -26.679 1.00 51.09 122 HIS A C 1
ATOM 1006 O O . HIS A 1 122 ? 7.744 19.553 -26.905 1.00 51.09 122 HIS A O 1
ATOM 1012 N N . GLU A 1 123 ? 6.920 21.168 -25.583 1.00 55.78 123 GLU A N 1
ATOM 1013 C CA . GLU A 1 123 ? 7.649 20.748 -24.392 1.00 55.78 123 GLU A CA 1
ATOM 1014 C C . GLU A 1 123 ? 6.877 19.585 -23.764 1.00 55.78 123 GLU A C 1
ATOM 1016 O O . GLU A 1 123 ? 5.851 19.768 -23.110 1.00 55.78 123 GLU A O 1
ATOM 1021 N N . VAL A 1 124 ? 7.344 18.361 -24.020 1.00 57.44 124 VAL A N 1
ATOM 1022 C CA . VAL A 1 124 ? 6.846 17.175 -23.322 1.00 57.44 124 VAL A CA 1
ATOM 1023 C C . VAL A 1 124 ? 7.423 17.210 -21.915 1.00 57.44 124 VAL A C 1
ATOM 1025 O O . VAL A 1 124 ? 8.573 16.833 -21.696 1.00 57.44 124 VAL A O 1
ATOM 1028 N N . LYS A 1 125 ? 6.620 17.693 -20.971 1.00 64.69 125 LYS A N 1
ATOM 1029 C CA . LYS A 1 125 ? 6.928 17.612 -19.546 1.00 64.69 125 LYS A CA 1
ATOM 1030 C C . LYS A 1 125 ? 6.898 16.145 -19.118 1.00 64.69 125 LYS A C 1
ATOM 1032 O O . LYS A 1 125 ? 5.926 15.447 -19.408 1.00 64.69 125 LYS A O 1
ATOM 1037 N N . ILE A 1 126 ? 7.937 15.678 -18.425 1.00 68.12 126 ILE A N 1
ATOM 1038 C CA . ILE A 1 126 ? 7.924 14.335 -17.838 1.00 68.12 126 ILE A CA 1
ATOM 1039 C C . ILE A 1 126 ? 6.905 14.326 -16.698 1.00 68.12 126 ILE A C 1
ATOM 1041 O O . ILE A 1 126 ? 7.081 14.990 -15.673 1.00 68.12 126 ILE A O 1
ATOM 1045 N N . GLU A 1 127 ? 5.817 13.575 -16.865 1.00 68.44 127 GLU A N 1
ATOM 1046 C CA . GLU A 1 127 ? 4.827 13.412 -15.809 1.00 68.44 127 GLU A CA 1
ATOM 1047 C C . GLU A 1 127 ? 5.135 12.168 -14.974 1.00 68.44 127 GLU A C 1
ATOM 1049 O O . GLU A 1 127 ? 5.079 11.034 -15.444 1.00 68.44 127 GLU A O 1
ATOM 1054 N N . HIS A 1 128 ? 5.381 12.355 -13.677 1.00 76.19 128 HIS A N 1
ATOM 1055 C CA . HIS A 1 128 ? 5.459 11.253 -12.710 1.00 76.19 128 HIS A CA 1
ATOM 1056 C C . HIS A 1 128 ? 4.051 10.766 -12.327 1.00 76.19 128 HIS A C 1
ATOM 1058 O O . HIS A 1 128 ? 3.642 10.825 -11.162 1.00 76.19 128 HIS A O 1
ATOM 1064 N N . LYS A 1 129 ? 3.267 10.333 -13.323 1.00 83.12 129 LYS A N 1
ATOM 1065 C CA . LYS A 1 129 ? 1.863 9.951 -13.112 1.00 83.12 129 LYS A CA 1
ATOM 1066 C C . LYS A 1 129 ? 1.722 8.651 -12.320 1.00 83.12 129 LYS A C 1
ATOM 1068 O O . LYS A 1 129 ? 0.771 8.488 -11.561 1.00 83.12 129 LYS A O 1
ATOM 1073 N N . ASN A 1 130 ? 2.659 7.719 -12.498 1.00 91.62 130 ASN A N 1
ATOM 1074 C CA . ASN A 1 130 ? 2.658 6.451 -11.780 1.00 91.62 130 ASN A CA 1
ATOM 1075 C C . ASN A 1 130 ? 3.146 6.658 -10.352 1.00 91.62 130 ASN A C 1
ATOM 1077 O O . ASN A 1 130 ? 4.165 7.305 -10.109 1.00 91.62 130 ASN A O 1
ATOM 1081 N N . LYS A 1 131 ? 2.422 6.066 -9.408 1.00 90.50 131 LYS A N 1
ATOM 1082 C CA . LYS A 1 131 ? 2.722 6.129 -7.984 1.00 90.50 131 LYS A CA 1
ATOM 1083 C C . LYS A 1 131 ? 2.584 4.738 -7.386 1.00 90.50 131 LYS A C 1
ATOM 1085 O O . LYS A 1 131 ? 1.840 3.899 -7.885 1.00 90.50 131 LYS A O 1
ATOM 1090 N N . ILE A 1 132 ? 3.332 4.512 -6.318 1.00 94.56 132 ILE A N 1
ATOM 1091 C CA . ILE A 1 132 ? 3.207 3.350 -5.449 1.00 94.56 132 ILE A CA 1
ATOM 1092 C C . ILE A 1 132 ? 3.576 3.813 -4.045 1.00 94.56 132 ILE A C 1
ATOM 1094 O O . ILE A 1 132 ? 4.581 4.500 -3.849 1.00 94.56 132 ILE A O 1
ATOM 1098 N N . ASP A 1 133 ? 2.716 3.527 -3.075 1.00 94.56 133 ASP A N 1
ATOM 1099 C CA . ASP A 1 133 ? 3.011 3.865 -1.686 1.00 94.56 133 ASP A CA 1
ATOM 1100 C C . ASP A 1 133 ? 4.166 2.989 -1.164 1.00 94.56 133 ASP A C 1
ATOM 1102 O O . ASP A 1 133 ? 4.296 1.825 -1.548 1.00 94.56 133 ASP A O 1
ATOM 1106 N N . GLU A 1 134 ? 5.012 3.532 -0.281 1.00 94.75 134 GLU A N 1
ATOM 1107 C CA . GLU A 1 134 ? 6.068 2.740 0.378 1.00 94.75 134 GLU A CA 1
ATOM 1108 C C . GLU A 1 134 ? 5.527 1.505 1.086 1.00 94.75 134 GLU A C 1
ATOM 1110 O O . GLU A 1 134 ? 6.231 0.505 1.152 1.00 94.75 134 GLU A O 1
ATOM 1115 N N . TYR A 1 135 ? 4.284 1.550 1.561 1.00 95.50 135 TYR A N 1
ATOM 1116 C CA . TYR A 1 135 ? 3.621 0.465 2.265 1.00 95.50 135 TYR A CA 1
ATOM 1117 C C . TYR A 1 135 ? 3.732 -0.882 1.535 1.00 95.50 135 TYR A C 1
ATOM 1119 O O . TYR A 1 135 ? 4.004 -1.906 2.163 1.00 95.50 135 TYR A O 1
ATOM 1127 N N . TYR A 1 136 ? 3.608 -0.875 0.204 1.00 96.12 136 TYR A N 1
ATOM 1128 C CA . TYR A 1 136 ? 3.720 -2.077 -0.630 1.00 96.12 136 TYR A CA 1
ATOM 1129 C C . TYR A 1 136 ? 5.164 -2.542 -0.839 1.00 96.12 136 TYR A C 1
ATOM 1131 O O . TYR A 1 136 ? 5.399 -3.699 -1.170 1.00 96.12 136 TYR A O 1
ATOM 1139 N N . LEU A 1 137 ? 6.130 -1.645 -0.652 1.00 96.19 137 LEU A N 1
ATOM 1140 C CA . LEU A 1 137 ? 7.538 -1.844 -0.984 1.00 96.19 137 LEU A CA 1
ATOM 1141 C C . LEU A 1 137 ? 8.443 -1.986 0.247 1.00 96.19 137 LEU A C 1
ATOM 1143 O O . LEU A 1 137 ? 9.610 -2.348 0.106 1.00 96.19 137 LEU A O 1
ATOM 1147 N N . LEU A 1 138 ? 7.918 -1.746 1.453 1.00 94.19 138 LEU A N 1
ATOM 1148 C CA . LEU A 1 138 ? 8.640 -1.905 2.717 1.00 94.19 138 LEU A CA 1
ATOM 1149 C C . LEU A 1 138 ? 9.333 -3.272 2.853 1.00 94.19 138 LEU A C 1
ATOM 1151 O O . LEU A 1 138 ? 10.509 -3.268 3.218 1.00 94.19 138 LEU A O 1
ATOM 1155 N N . PRO A 1 139 ? 8.702 -4.419 2.509 1.00 94.06 139 PRO A N 1
ATOM 1156 C CA . PRO A 1 139 ? 9.377 -5.716 2.583 1.00 94.06 139 PRO A CA 1
ATOM 1157 C C . PRO A 1 139 ? 10.636 -5.799 1.715 1.00 94.06 139 PRO A C 1
ATOM 1159 O O . PRO A 1 139 ? 11.560 -6.531 2.048 1.00 94.06 139 PRO A O 1
ATOM 1162 N N . PHE A 1 140 ? 10.696 -5.034 0.624 1.00 94.88 140 PHE A N 1
ATOM 1163 C CA . PHE A 1 140 ? 11.775 -5.060 -0.362 1.00 94.88 140 PHE A CA 1
ATOM 1164 C C . PHE A 1 140 ? 12.922 -4.110 0.005 1.00 94.88 140 PHE A C 1
ATOM 1166 O O . PHE A 1 140 ? 13.993 -4.181 -0.599 1.00 94.88 140 PHE A O 1
ATOM 1173 N N . ASN A 1 141 ? 12.722 -3.216 0.979 1.00 96.56 141 ASN A N 1
ATOM 1174 C CA . ASN A 1 141 ? 13.694 -2.196 1.354 1.00 96.56 141 ASN A CA 1
ATOM 1175 C C . ASN A 1 141 ? 14.999 -2.814 1.879 1.00 96.56 141 ASN A C 1
ATOM 1177 O O . ASN A 1 141 ? 15.001 -3.628 2.797 1.00 96.56 141 ASN A O 1
ATOM 1181 N N . GLY A 1 142 ? 16.127 -2.393 1.313 1.00 94.31 142 GLY A N 1
ATOM 1182 C CA . GLY A 1 142 ? 17.461 -2.884 1.652 1.00 94.31 142 GLY A CA 1
ATOM 1183 C C . GLY A 1 142 ? 17.805 -4.259 1.079 1.00 94.31 142 GLY A C 1
ATOM 1184 O O . GLY A 1 142 ? 18.963 -4.662 1.189 1.00 94.31 142 GLY A O 1
ATOM 1185 N N . GLN A 1 143 ? 16.855 -4.958 0.452 1.00 94.31 143 GLN A N 1
ATOM 1186 C CA . GLN A 1 143 ? 17.125 -6.228 -0.217 1.00 94.31 143 GLN A CA 1
ATOM 1187 C C . GLN A 1 143 ? 17.908 -6.021 -1.524 1.00 94.31 143 GLN A C 1
ATOM 1189 O O . GLN A 1 143 ? 17.920 -4.927 -2.096 1.00 94.31 143 GLN A O 1
ATOM 1194 N N . LEU A 1 144 ? 18.577 -7.088 -1.968 1.00 92.50 144 LEU A N 1
ATOM 1195 C CA . LEU A 1 144 ? 19.441 -7.112 -3.147 1.00 92.50 144 LEU A CA 1
ATOM 1196 C C . LEU A 1 144 ? 18.800 -7.952 -4.256 1.00 92.50 144 LEU A C 1
ATOM 1198 O O . LEU A 1 144 ? 18.434 -9.100 -4.014 1.00 92.50 144 LEU A O 1
ATOM 1202 N N . TYR A 1 145 ? 18.727 -7.399 -5.465 1.00 93.62 145 TYR A N 1
ATOM 1203 C CA . TYR A 1 145 ? 18.084 -8.013 -6.631 1.00 93.62 145 TYR A CA 1
ATOM 1204 C C . TYR A 1 145 ? 19.019 -8.005 -7.839 1.00 93.62 145 TYR A C 1
ATOM 1206 O O . TYR A 1 145 ? 19.762 -7.050 -8.026 1.00 93.62 145 TYR A O 1
ATOM 1214 N N . ASP A 1 146 ? 18.983 -9.034 -8.680 1.00 89.81 146 ASP A N 1
ATOM 1215 C CA . ASP A 1 146 ? 19.756 -9.065 -9.933 1.00 89.81 146 ASP A CA 1
ATOM 1216 C C . ASP A 1 146 ? 19.193 -8.087 -10.970 1.00 89.81 146 ASP A C 1
ATOM 1218 O O . ASP A 1 146 ? 19.924 -7.547 -11.795 1.00 89.81 146 ASP A O 1
ATOM 1222 N N . GLY A 1 147 ? 17.889 -7.824 -10.896 1.00 92.19 147 GLY A N 1
ATOM 1223 C CA . GLY A 1 147 ? 17.210 -6.841 -11.724 1.00 92.19 147 GLY A CA 1
ATOM 1224 C C . GLY A 1 147 ? 15.834 -6.504 -11.168 1.00 92.19 147 GLY A C 1
ATOM 1225 O O . GLY A 1 147 ? 15.233 -7.276 -10.416 1.00 92.19 147 GLY A O 1
ATOM 1226 N N . ILE A 1 148 ? 15.333 -5.333 -11.546 1.00 96.62 148 ILE A N 1
ATOM 1227 C CA . ILE A 1 148 ? 13.966 -4.902 -11.242 1.00 96.62 148 ILE A CA 1
ATOM 1228 C C . ILE A 1 148 ? 13.319 -4.532 -12.570 1.00 96.62 148 ILE A C 1
ATOM 1230 O O . ILE A 1 148 ? 13.871 -3.733 -13.322 1.00 96.62 148 ILE A O 1
ATOM 1234 N N . MET A 1 149 ? 12.168 -5.120 -12.878 1.00 96.62 149 MET A N 1
ATOM 1235 C CA . MET A 1 149 ? 11.442 -4.849 -14.116 1.00 96.62 149 MET A CA 1
ATOM 1236 C C . MET A 1 149 ? 10.140 -4.114 -13.833 1.00 96.62 149 MET A C 1
ATOM 1238 O O . MET A 1 149 ? 9.433 -4.414 -12.869 1.00 96.62 149 MET A O 1
ATOM 1242 N N . VAL A 1 150 ? 9.808 -3.182 -14.720 1.00 97.19 150 VAL A N 1
ATOM 1243 C CA . VAL A 1 150 ? 8.541 -2.454 -14.714 1.00 97.19 150 VAL A CA 1
ATOM 1244 C C . VAL A 1 150 ? 7.864 -2.679 -16.049 1.00 97.19 150 VAL A C 1
ATOM 1246 O O . VAL A 1 150 ? 8.419 -2.345 -17.093 1.00 97.19 150 VAL A O 1
ATOM 1249 N N . TYR A 1 151 ? 6.660 -3.236 -16.020 1.00 97.12 151 TYR A N 1
ATOM 1250 C CA . TYR A 1 151 ? 5.851 -3.451 -17.212 1.00 97.12 151 TYR A CA 1
ATOM 1251 C C . TYR A 1 151 ? 4.848 -2.315 -17.352 1.00 97.12 151 TYR A C 1
ATOM 1253 O O . TYR A 1 151 ? 4.069 -2.045 -16.431 1.00 97.12 151 TYR A O 1
ATOM 1261 N N . LEU A 1 152 ? 4.860 -1.663 -18.510 1.00 95.50 152 LEU A N 1
ATOM 1262 C CA . LEU A 1 152 ? 4.046 -0.491 -18.794 1.00 95.50 152 LEU A CA 1
ATOM 1263 C C . LEU A 1 152 ? 3.152 -0.743 -20.005 1.00 95.50 152 LEU A C 1
ATOM 1265 O O . LEU A 1 152 ? 3.549 -1.389 -20.975 1.00 95.50 152 LEU A O 1
ATOM 1269 N N . ALA A 1 153 ? 1.939 -0.203 -19.943 1.00 95.06 153 ALA A N 1
ATOM 1270 C CA . ALA A 1 153 ? 1.016 -0.165 -21.063 1.00 95.06 153 ALA A CA 1
ATOM 1271 C C . ALA A 1 153 ? 0.858 1.261 -21.575 1.00 95.06 153 ALA A C 1
ATOM 1273 O O . ALA A 1 153 ? 0.580 2.191 -20.811 1.00 95.06 153 ALA A O 1
ATOM 1274 N N . ARG A 1 154 ? 0.972 1.405 -22.892 1.00 92.44 154 ARG A N 1
ATOM 1275 C CA . ARG A 1 154 ? 0.798 2.671 -23.587 1.00 92.44 154 ARG A CA 1
ATOM 1276 C C . ARG A 1 154 ? -0.652 3.114 -23.552 1.00 92.44 154 ARG A C 1
ATOM 1278 O O . ARG A 1 154 ? -1.564 2.299 -23.736 1.00 92.44 154 ARG A O 1
ATOM 1285 N N . GLU A 1 155 ? -0.867 4.406 -23.335 1.00 85.69 155 GLU A N 1
ATOM 1286 C CA . GLU A 1 155 ? -2.214 4.987 -23.398 1.00 85.69 155 GLU A CA 1
ATOM 1287 C C . GLU A 1 155 ? -2.711 5.025 -24.842 1.00 85.69 155 GLU A C 1
ATOM 1289 O O . GLU A 1 155 ? -3.772 4.490 -25.152 1.00 85.69 155 GLU A O 1
ATOM 1294 N N . ASN A 1 156 ? -1.871 5.528 -25.748 1.00 83.12 156 ASN A N 1
ATOM 1295 C CA . ASN A 1 156 ? -2.195 5.676 -27.169 1.00 83.12 156 ASN A CA 1
ATOM 1296 C C . ASN A 1 156 ? -2.036 4.368 -27.968 1.00 83.12 156 ASN A C 1
ATOM 1298 O O . ASN A 1 156 ? -2.285 4.333 -29.172 1.00 83.12 156 ASN A O 1
ATOM 1302 N N . GLY A 1 157 ? -1.588 3.288 -27.313 1.00 84.38 157 GLY A N 1
ATOM 1303 C CA . GLY A 1 157 ? -1.416 1.963 -27.917 1.00 84.38 157 GLY A CA 1
ATOM 1304 C C . GLY A 1 157 ? -0.359 1.884 -29.024 1.00 84.38 157 GLY A C 1
ATOM 1305 O O . GLY A 1 157 ? -0.348 0.905 -29.765 1.00 84.38 157 GLY A O 1
ATOM 1306 N N . LYS A 1 158 ? 0.495 2.901 -29.162 1.00 88.25 158 LYS A N 1
ATOM 1307 C CA . LYS A 1 158 ? 1.545 2.985 -30.182 1.00 88.25 158 LYS A CA 1
ATOM 1308 C C . LYS A 1 158 ? 2.831 3.539 -29.574 1.00 88.25 158 LYS A C 1
ATOM 1310 O O . LYS A 1 158 ? 2.728 4.390 -28.690 1.00 88.25 158 LYS A O 1
ATOM 1315 N N . PRO A 1 159 ? 4.009 3.079 -30.027 1.00 88.75 159 PRO A N 1
ATOM 1316 C CA . PRO A 1 159 ? 5.283 3.639 -29.603 1.00 88.75 159 PRO A CA 1
ATOM 1317 C C . PRO A 1 159 ? 5.440 5.090 -30.089 1.00 88.75 159 PRO A C 1
ATOM 1319 O O . PRO A 1 159 ? 4.770 5.482 -31.051 1.00 88.75 159 PRO A O 1
ATOM 1322 N N . PRO A 1 160 ? 6.334 5.874 -29.461 1.00 87.19 160 PRO A N 1
ATOM 1323 C CA . PRO A 1 160 ? 6.668 7.216 -29.924 1.00 87.19 160 PRO A CA 1
ATOM 1324 C C . PRO A 1 160 ? 7.108 7.209 -31.392 1.00 87.19 160 PRO A C 1
ATOM 1326 O O . PRO A 1 160 ? 7.896 6.359 -31.807 1.00 87.19 160 PRO A O 1
ATOM 1329 N N . GLU A 1 161 ? 6.611 8.168 -32.176 1.00 84.38 161 GLU A N 1
ATOM 1330 C CA . GLU A 1 161 ? 6.854 8.236 -33.628 1.00 84.38 161 GLU A CA 1
ATOM 1331 C C . GLU A 1 161 ? 8.328 8.461 -33.977 1.00 84.38 161 GLU A C 1
ATOM 1333 O O . GLU A 1 161 ? 8.800 8.037 -35.030 1.00 84.38 161 GLU A O 1
ATOM 1338 N N . THR A 1 162 ? 9.058 9.156 -33.103 1.00 84.38 162 THR A N 1
ATOM 1339 C CA . THR A 1 162 ? 10.459 9.515 -33.317 1.00 84.38 162 THR A CA 1
ATOM 1340 C C . THR A 1 162 ? 11.279 9.289 -32.053 1.00 84.38 162 THR A C 1
ATOM 1342 O O . THR A 1 162 ? 10.762 9.299 -30.934 1.00 84.38 162 THR A O 1
ATOM 1345 N N . LEU A 1 163 ? 12.596 9.145 -32.226 1.00 82.50 163 LEU A N 1
ATOM 1346 C CA . LEU A 1 163 ? 13.544 9.038 -31.111 1.00 82.50 163 LEU A CA 1
ATOM 1347 C C . LEU A 1 163 ? 13.478 10.255 -30.168 1.00 82.50 163 LEU A C 1
ATOM 1349 O O . LEU A 1 163 ? 13.685 10.119 -28.970 1.00 82.50 163 LEU A O 1
ATOM 1353 N N . CYS A 1 164 ? 13.117 11.429 -30.689 1.00 84.06 164 CYS A N 1
ATOM 1354 C CA . CYS A 1 164 ? 13.014 12.673 -29.921 1.00 84.06 164 CYS A CA 1
ATOM 1355 C C . CYS A 1 164 ? 11.740 12.785 -29.073 1.00 84.06 164 CYS A C 1
ATOM 1357 O O . CYS A 1 164 ? 11.630 13.673 -28.230 1.00 84.06 164 CYS A O 1
ATOM 1359 N N . LYS A 1 165 ? 10.783 11.875 -29.280 1.00 83.69 165 LYS A N 1
ATOM 1360 C CA . LYS A 1 165 ? 9.535 11.780 -28.516 1.00 83.69 165 LYS A CA 1
ATOM 1361 C C . LYS A 1 165 ? 9.556 10.643 -27.491 1.00 83.69 165 LYS A C 1
ATOM 1363 O O . LYS A 1 165 ? 8.543 10.370 -26.862 1.00 83.69 165 LYS A O 1
ATOM 1368 N N . GLN A 1 166 ? 10.694 9.974 -27.274 1.00 84.19 166 GLN A N 1
ATOM 1369 C CA . GLN A 1 166 ? 10.759 8.815 -26.371 1.00 84.19 166 GLN A CA 1
ATOM 1370 C C . GLN A 1 166 ? 10.326 9.118 -24.932 1.00 84.19 166 GLN A C 1
ATOM 1372 O O . GLN A 1 166 ? 9.754 8.248 -24.285 1.00 84.19 166 GLN A O 1
ATOM 1377 N N . ASN A 1 167 ? 10.510 10.351 -24.454 1.00 83.81 167 ASN A N 1
ATOM 1378 C CA . ASN A 1 167 ? 10.058 10.763 -23.121 1.00 83.81 167 ASN A CA 1
ATOM 1379 C C . ASN A 1 167 ? 8.531 10.723 -22.942 1.00 83.81 167 ASN A C 1
ATOM 1381 O O . ASN A 1 167 ? 8.074 10.663 -21.802 1.00 83.81 167 ASN A O 1
ATOM 1385 N N . GLU A 1 168 ? 7.743 10.677 -24.024 1.00 84.88 168 GLU A N 1
ATOM 1386 C CA . GLU A 1 168 ? 6.299 10.412 -23.953 1.00 84.88 168 GLU A CA 1
ATOM 1387 C C . GLU A 1 168 ? 6.003 9.051 -23.308 1.00 84.88 168 GLU A C 1
ATOM 1389 O O . GLU A 1 168 ? 4.961 8.894 -22.671 1.00 84.88 168 GLU A O 1
ATOM 1394 N N . ASP A 1 169 ? 6.931 8.083 -23.388 1.00 88.19 169 ASP A N 1
ATOM 1395 C CA . ASP A 1 169 ? 6.745 6.779 -22.755 1.00 88.19 169 ASP A CA 1
ATOM 1396 C C . ASP A 1 169 ? 6.689 6.883 -21.208 1.00 88.19 169 ASP A C 1
ATOM 1398 O O . ASP A 1 169 ? 6.107 6.014 -20.559 1.00 88.19 169 ASP A O 1
ATOM 1402 N N . ASN A 1 170 ? 7.186 7.962 -20.585 1.00 87.88 170 ASN A N 1
ATOM 1403 C CA . ASN A 1 170 ? 7.007 8.189 -19.138 1.00 87.88 170 ASN A CA 1
ATOM 1404 C C . ASN A 1 170 ? 5.536 8.422 -18.749 1.00 87.88 170 ASN A C 1
ATOM 1406 O O . ASN A 1 170 ? 5.137 8.166 -17.611 1.00 87.88 170 ASN A O 1
ATOM 1410 N N . ASN A 1 171 ? 4.701 8.821 -19.711 1.00 87.12 171 ASN A N 1
ATOM 1411 C CA . ASN A 1 171 ? 3.275 9.062 -19.512 1.00 87.12 171 ASN A CA 1
ATOM 1412 C C . ASN A 1 171 ? 2.442 7.783 -19.671 1.00 87.12 171 ASN A C 1
ATOM 1414 O O . ASN A 1 171 ? 1.219 7.859 -19.764 1.00 87.12 171 ASN A O 1
ATOM 1418 N N . ASN A 1 172 ? 3.058 6.600 -19.696 1.00 91.56 172 ASN A N 1
ATOM 1419 C CA . ASN A 1 172 ? 2.371 5.312 -19.797 1.00 91.56 172 ASN A CA 1
ATOM 1420 C C . ASN A 1 172 ? 2.033 4.730 -18.423 1.00 91.56 172 ASN A C 1
ATOM 1422 O O . ASN A 1 172 ? 2.616 5.099 -17.408 1.00 91.56 172 ASN A O 1
ATOM 1426 N N . THR A 1 173 ? 1.061 3.825 -18.356 1.00 94.62 173 THR A N 1
ATOM 1427 C CA . THR A 1 173 ? 0.601 3.262 -17.078 1.00 94.62 173 THR A CA 1
ATOM 1428 C C . THR A 1 173 ? 1.428 2.038 -16.707 1.00 94.62 173 THR A C 1
ATOM 1430 O O . THR A 1 173 ? 1.403 1.034 -17.415 1.00 94.62 173 THR A O 1
ATOM 1433 N N . ALA A 1 174 ? 2.131 2.098 -15.575 1.00 96.75 174 ALA A N 1
ATOM 1434 C CA . ALA A 1 174 ? 2.785 0.933 -14.985 1.00 96.75 174 ALA A CA 1
ATOM 1435 C C . ALA A 1 174 ? 1.724 -0.044 -14.457 1.00 96.75 174 ALA A C 1
ATOM 1437 O O . ALA A 1 174 ? 0.796 0.374 -13.763 1.00 96.75 174 ALA A O 1
ATOM 1438 N N . LEU A 1 175 ? 1.860 -1.328 -14.789 1.00 97.50 175 LEU A N 1
ATOM 1439 C CA . LEU A 1 175 ? 0.888 -2.380 -14.465 1.00 97.50 175 LEU A CA 1
ATOM 1440 C C . LEU A 1 175 ? 1.439 -3.425 -13.495 1.00 97.50 175 LEU A C 1
ATOM 1442 O O . LEU A 1 175 ? 0.696 -3.958 -12.669 1.00 97.50 175 LEU A O 1
ATOM 1446 N N . LEU A 1 176 ? 2.726 -3.741 -13.617 1.00 98.06 176 LEU A N 1
ATOM 1447 C CA . LEU A 1 176 ? 3.372 -4.824 -12.888 1.00 98.06 176 LEU A CA 1
ATOM 1448 C C . LEU A 1 176 ? 4.821 -4.443 -12.585 1.00 98.06 176 LEU A C 1
ATOM 1450 O O . LEU A 1 176 ? 5.533 -3.951 -13.461 1.00 98.06 176 LEU A O 1
ATOM 1454 N N . LEU A 1 177 ? 5.244 -4.699 -11.354 1.00 98.00 177 LEU A N 1
ATOM 1455 C CA . LEU A 1 177 ? 6.641 -4.713 -10.939 1.00 98.00 177 LEU A CA 1
ATOM 1456 C C . LEU A 1 177 ? 7.081 -6.159 -10.740 1.00 98.00 177 LEU A C 1
ATOM 1458 O O . LEU A 1 177 ? 6.330 -6.965 -10.187 1.00 98.00 177 LEU A O 1
ATOM 1462 N N . GLU A 1 178 ? 8.307 -6.465 -11.137 1.00 96.56 178 GLU A N 1
ATOM 1463 C CA . GLU A 1 178 ? 8.923 -7.768 -10.919 1.00 96.56 178 GLU A CA 1
ATOM 1464 C C . GLU A 1 178 ? 10.319 -7.585 -10.324 1.00 96.56 178 GLU A C 1
ATOM 1466 O O . GLU A 1 178 ? 11.183 -6.928 -10.906 1.00 96.56 178 GLU A O 1
ATOM 1471 N N . PHE A 1 179 ? 10.524 -8.165 -9.145 1.00 96.12 179 PHE A N 1
ATOM 1472 C CA . PHE A 1 179 ? 11.809 -8.201 -8.458 1.00 96.12 179 PHE A CA 1
ATOM 1473 C C . PHE A 1 179 ? 12.467 -9.553 -8.723 1.00 96.12 179 PHE A C 1
ATOM 1475 O O . PHE A 1 179 ? 11.898 -10.603 -8.403 1.00 96.12 179 PHE A O 1
ATOM 1482 N N . ILE A 1 180 ? 13.658 -9.525 -9.321 1.00 92.12 180 ILE A N 1
ATOM 1483 C CA . ILE A 1 180 ? 14.367 -10.724 -9.763 1.00 92.12 180 ILE A CA 1
ATOM 1484 C C . ILE A 1 180 ? 15.541 -10.977 -8.828 1.00 92.12 180 ILE A C 1
ATOM 1486 O O . ILE A 1 180 ? 16.441 -10.152 -8.703 1.00 92.12 180 ILE A O 1
ATOM 1490 N N . ASP A 1 181 ? 15.532 -12.145 -8.197 1.00 89.81 181 ASP A N 1
ATOM 1491 C CA . ASP A 1 181 ? 16.667 -12.696 -7.465 1.00 89.81 181 ASP A CA 1
ATOM 1492 C C . ASP A 1 181 ? 16.877 -14.130 -7.957 1.00 89.81 181 ASP A C 1
ATOM 1494 O O . ASP A 1 181 ? 16.002 -14.974 -7.791 1.00 89.81 181 ASP A O 1
ATOM 1498 N N . SER A 1 182 ? 18.018 -14.421 -8.578 1.00 83.75 182 SER A N 1
ATOM 1499 C CA . SER A 1 182 ? 18.363 -15.720 -9.160 1.00 83.75 182 SER A CA 1
ATOM 1500 C C . SER A 1 182 ? 18.318 -16.861 -8.143 1.00 83.75 182 SER A C 1
ATOM 1502 O O . SER A 1 182 ? 18.220 -18.024 -8.523 1.00 83.75 182 SER A O 1
ATOM 1504 N N . CYS A 1 183 ? 18.409 -16.535 -6.852 1.00 81.31 183 CYS A N 1
ATOM 1505 C CA . CYS A 1 183 ? 18.375 -17.494 -5.753 1.00 81.31 183 CYS A CA 1
ATOM 1506 C C . CYS A 1 183 ? 16.967 -17.724 -5.180 1.00 81.31 183 CYS A C 1
ATOM 1508 O O . CYS A 1 183 ? 16.804 -18.583 -4.312 1.00 81.31 183 CYS A O 1
ATOM 1510 N N . LYS A 1 184 ? 15.956 -16.957 -5.607 1.00 85.69 184 LYS A N 1
ATOM 1511 C CA . LYS A 1 184 ? 14.593 -17.006 -5.064 1.00 85.69 184 LYS A CA 1
ATOM 1512 C C . LYS A 1 184 ? 13.558 -17.050 -6.182 1.00 85.69 184 LYS A C 1
ATOM 1514 O O . LYS A 1 184 ? 13.829 -16.782 -7.347 1.00 85.69 184 LYS A O 1
ATOM 1519 N N . SER A 1 185 ? 12.325 -17.385 -5.821 1.00 85.81 185 SER A N 1
ATOM 1520 C CA . SER A 1 185 ? 11.201 -17.156 -6.723 1.00 85.81 185 SER A CA 1
ATOM 1521 C C . SER A 1 185 ? 11.028 -15.660 -6.974 1.00 85.81 185 SER A C 1
ATOM 1523 O O . SER A 1 185 ? 11.123 -14.864 -6.041 1.00 85.81 185 SER A O 1
ATOM 1525 N N . LYS A 1 186 ? 10.704 -15.300 -8.217 1.00 86.94 186 LYS A N 1
ATOM 1526 C CA . LYS A 1 186 ? 10.339 -13.934 -8.602 1.00 86.94 186 LYS A CA 1
ATOM 1527 C C . LYS A 1 186 ? 9.178 -13.422 -7.754 1.00 86.94 186 LYS A C 1
ATOM 1529 O O . LYS A 1 186 ? 8.178 -14.129 -7.588 1.00 86.94 186 LYS A O 1
ATOM 1534 N N . THR A 1 187 ? 9.285 -12.179 -7.300 1.00 94.12 187 THR A N 1
ATOM 1535 C CA . THR A 1 187 ? 8.193 -11.496 -6.604 1.00 94.12 187 THR A CA 1
ATOM 1536 C C . THR A 1 187 ? 7.540 -10.487 -7.531 1.00 94.12 187 THR A C 1
ATOM 1538 O O . THR A 1 187 ? 8.220 -9.733 -8.225 1.00 94.12 187 THR A O 1
ATOM 1541 N N . HIS A 1 188 ? 6.212 -10.475 -7.525 1.00 96.44 188 HIS A N 1
ATOM 1542 C CA . HIS A 1 188 ? 5.393 -9.662 -8.409 1.00 96.44 188 HIS A CA 1
ATOM 1543 C C . HIS A 1 188 ? 4.538 -8.710 -7.584 1.00 96.44 188 HIS A C 1
ATOM 1545 O O . HIS A 1 188 ? 3.878 -9.139 -6.640 1.00 96.44 188 HIS A O 1
ATOM 1551 N N . ILE A 1 189 ? 4.511 -7.435 -7.967 1.00 97.56 189 ILE A N 1
ATOM 1552 C CA . ILE A 1 189 ? 3.605 -6.443 -7.385 1.00 97.56 189 ILE A CA 1
ATOM 1553 C C . ILE A 1 189 ? 2.739 -5.889 -8.509 1.00 97.56 189 ILE A C 1
ATOM 1555 O O . ILE A 1 189 ? 3.215 -5.206 -9.415 1.00 97.56 189 ILE A O 1
ATOM 1559 N N . LYS A 1 190 ? 1.453 -6.216 -8.461 1.00 97.62 190 LYS A N 1
ATOM 1560 C CA . LYS A 1 190 ? 0.465 -5.925 -9.496 1.00 97.62 190 LYS A CA 1
ATOM 1561 C C . LYS A 1 190 ? -0.373 -4.713 -9.110 1.00 97.62 190 LYS A C 1
ATOM 1563 O O . LYS A 1 190 ? -0.865 -4.638 -7.986 1.00 97.62 190 LYS A O 1
ATOM 1568 N N . ARG A 1 191 ? -0.583 -3.797 -10.055 1.00 97.62 191 ARG A N 1
ATOM 1569 C CA . ARG A 1 191 ? -1.495 -2.659 -9.893 1.00 97.62 191 ARG A CA 1
ATOM 1570 C C . ARG A 1 191 ? -2.948 -3.119 -9.940 1.00 97.62 191 ARG A C 1
ATOM 1572 O O . ARG A 1 191 ? -3.286 -4.033 -10.698 1.00 97.62 191 ARG A O 1
ATOM 1579 N N . LYS A 1 192 ? -3.806 -2.489 -9.139 1.00 96.31 192 LYS A N 1
ATOM 1580 C CA . LYS A 1 192 ? -5.216 -2.876 -8.989 1.00 96.31 192 LYS A CA 1
ATOM 1581 C C . LYS A 1 192 ? -6.192 -1.732 -9.278 1.00 96.31 192 LYS A C 1
ATOM 1583 O O . LYS A 1 192 ? -7.327 -2.010 -9.650 1.00 96.31 192 LYS A O 1
ATOM 1588 N N . ASP A 1 193 ? -5.753 -0.479 -9.191 1.00 95.25 193 ASP A N 1
ATOM 1589 C CA . ASP A 1 193 ? -6.554 0.716 -9.482 1.00 95.25 193 ASP A CA 1
ATOM 1590 C C . ASP A 1 193 ? -5.923 1.605 -10.571 1.00 95.25 193 ASP A C 1
ATOM 1592 O O . ASP A 1 193 ? -4.722 1.530 -10.867 1.00 95.25 193 ASP A O 1
ATOM 1596 N N . LYS A 1 194 ? -6.729 2.476 -11.188 1.00 93.44 194 LYS A N 1
ATOM 1597 C CA . LYS A 1 194 ? -6.245 3.380 -12.245 1.00 93.44 194 LYS A CA 1
ATOM 1598 C C . LYS A 1 194 ? -5.342 4.486 -11.717 1.00 93.44 194 LYS A C 1
ATOM 1600 O O . LYS A 1 194 ? -4.491 4.963 -12.459 1.00 93.44 194 LYS A O 1
ATOM 1605 N N . GLU A 1 195 ? -5.461 4.865 -10.456 1.00 92.19 195 GLU A N 1
ATOM 1606 C CA . GLU A 1 195 ? -4.713 5.957 -9.839 1.00 92.19 195 GLU A CA 1
ATOM 1607 C C . GLU A 1 195 ? -3.351 5.502 -9.284 1.00 92.19 195 GLU A C 1
ATOM 1609 O O . GLU A 1 195 ? -2.436 6.316 -9.149 1.00 92.19 195 GLU A O 1
ATOM 1614 N N . GLY A 1 196 ? -3.166 4.195 -9.066 1.00 93.81 196 GLY A N 1
ATOM 1615 C CA . GLY A 1 196 ? -1.920 3.608 -8.566 1.00 93.81 196 GLY A CA 1
ATOM 1616 C C . GLY A 1 196 ? -1.790 3.672 -7.042 1.00 93.81 196 GLY A C 1
ATOM 1617 O O . GLY A 1 196 ? -0.680 3.611 -6.510 1.00 93.81 196 GLY A O 1
ATOM 1618 N N . PHE A 1 197 ? -2.903 3.816 -6.325 1.00 94.75 197 PHE A N 1
ATOM 1619 C CA . PHE A 1 197 ? -2.946 3.801 -4.862 1.00 94.75 197 PHE A CA 1
ATOM 1620 C C . PHE A 1 197 ? -3.083 2.380 -4.299 1.00 94.75 197 PHE A C 1
ATOM 1622 O O . PHE A 1 197 ? -2.694 2.127 -3.155 1.00 94.75 197 PHE A O 1
ATOM 1629 N N . TRP A 1 198 ? -3.549 1.434 -5.118 1.00 95.62 198 TRP A N 1
ATOM 1630 C CA . TRP A 1 198 ? -3.717 0.030 -4.783 1.00 95.62 198 TRP A CA 1
ATOM 1631 C C . TRP A 1 198 ? -2.795 -0.877 -5.598 1.00 95.62 198 TRP A C 1
ATOM 1633 O O . TRP A 1 198 ? -2.916 -1.030 -6.818 1.00 95.62 198 TRP A O 1
ATOM 1643 N N . TRP A 1 199 ? -1.910 -1.558 -4.879 1.00 96.88 199 TRP A N 1
ATOM 1644 C CA . TRP A 1 199 ? -1.063 -2.612 -5.414 1.00 96.88 199 TRP A CA 1
ATOM 1645 C C . TRP A 1 199 ? -1.214 -3.887 -4.581 1.00 96.88 199 TRP A C 1
ATOM 1647 O O . TRP A 1 199 ? -1.605 -3.839 -3.417 1.00 96.88 199 TRP A O 1
ATOM 1657 N N . ALA A 1 200 ? -0.928 -5.041 -5.174 1.00 96.00 200 ALA A N 1
ATOM 1658 C CA . ALA A 1 200 ? -1.016 -6.329 -4.497 1.00 96.00 200 ALA A CA 1
ATOM 1659 C C . ALA A 1 200 ? 0.173 -7.218 -4.862 1.00 96.00 200 ALA A C 1
ATOM 1661 O O . ALA A 1 200 ? 0.555 -7.306 -6.031 1.00 96.00 200 ALA A O 1
ATOM 1662 N N . GLU A 1 201 ? 0.741 -7.893 -3.864 1.00 95.31 201 GLU A N 1
ATOM 1663 C CA . GLU A 1 201 ? 1.753 -8.926 -4.078 1.00 95.31 201 GLU A CA 1
ATOM 1664 C C . GLU A 1 201 ? 1.058 -10.211 -4.556 1.00 95.31 201 GLU A C 1
ATOM 1666 O O . GLU A 1 201 ? 0.611 -11.040 -3.764 1.00 95.31 201 GLU A O 1
ATOM 1671 N N . GLU A 1 202 ? 0.891 -10.337 -5.872 1.00 94.56 202 GLU A N 1
ATOM 1672 C CA . GLU A 1 202 ? 0.180 -11.438 -6.526 1.00 94.56 202 GLU A CA 1
ATOM 1673 C C . GLU A 1 202 ? 1.076 -12.063 -7.588 1.00 94.56 202 GLU A C 1
ATOM 1675 O O . GLU A 1 202 ? 1.535 -11.381 -8.505 1.00 94.56 202 GLU A O 1
ATOM 1680 N N . LYS A 1 203 ? 1.289 -13.378 -7.501 1.00 93.50 203 LYS A N 1
ATOM 1681 C CA . LYS A 1 203 ? 2.072 -14.109 -8.496 1.00 93.50 203 LYS A CA 1
ATOM 1682 C C . L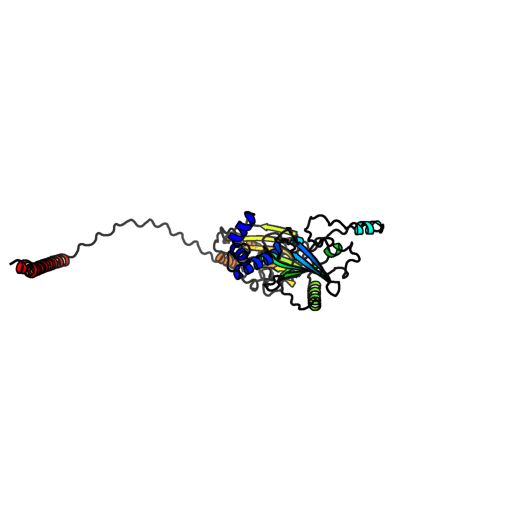YS A 1 203 ? 1.412 -14.004 -9.874 1.00 93.50 203 LYS A C 1
ATOM 1684 O O . LYS A 1 203 ? 0.230 -14.308 -10.028 1.00 93.50 203 LYS A O 1
ATOM 1689 N N . VAL A 1 204 ? 2.197 -13.622 -10.879 1.00 94.56 204 VAL A N 1
ATOM 1690 C CA . VAL A 1 204 ? 1.788 -13.640 -12.285 1.00 94.56 204 VAL A CA 1
ATOM 1691 C C . VAL A 1 204 ? 2.567 -14.745 -12.982 1.00 94.56 204 VAL A C 1
ATOM 1693 O O . VAL A 1 204 ? 3.764 -14.619 -13.216 1.00 94.56 204 VAL A O 1
ATOM 1696 N N . ASP A 1 205 ? 1.892 -15.853 -13.272 1.00 92.06 205 ASP A N 1
ATOM 1697 C CA . ASP A 1 205 ? 2.493 -16.976 -13.988 1.00 92.06 205 ASP A CA 1
ATOM 1698 C C . ASP A 1 205 ? 2.428 -16.749 -15.501 1.00 92.06 205 ASP A C 1
ATOM 1700 O O . ASP A 1 205 ? 1.350 -16.535 -16.063 1.00 92.06 205 ASP A O 1
ATOM 1704 N N . TYR A 1 206 ? 3.593 -16.809 -16.143 1.00 92.19 206 TYR A N 1
ATOM 1705 C CA . TYR A 1 206 ? 3.765 -16.765 -17.591 1.00 92.19 206 TYR A CA 1
ATOM 1706 C C . TYR A 1 206 ? 5.065 -17.490 -17.973 1.00 92.19 206 TYR A C 1
ATOM 1708 O O . TYR A 1 206 ? 6.039 -17.481 -17.214 1.00 92.19 206 TYR A O 1
ATOM 1716 N N . LYS A 1 207 ? 5.087 -18.134 -19.142 1.00 90.19 207 LYS A N 1
ATOM 1717 C CA . LYS A 1 207 ? 6.262 -18.858 -19.670 1.00 90.19 207 LYS A CA 1
ATOM 1718 C C . LYS A 1 207 ? 6.927 -18.164 -20.854 1.00 90.19 207 LYS A C 1
ATOM 1720 O O . LYS A 1 207 ? 8.061 -18.484 -21.193 1.00 90.19 207 LYS A O 1
ATOM 1725 N N . ASN A 1 208 ? 6.211 -17.258 -21.505 1.00 87.12 208 ASN A N 1
ATOM 1726 C CA . ASN A 1 208 ? 6.641 -16.555 -22.706 1.00 87.12 208 ASN A CA 1
ATOM 1727 C C . ASN A 1 208 ? 5.972 -15.175 -22.777 1.00 87.12 208 ASN A C 1
ATOM 1729 O O . ASN A 1 208 ? 5.048 -14.877 -22.015 1.00 87.12 208 ASN A O 1
ATOM 1733 N N . ASP A 1 209 ? 6.431 -14.349 -23.713 1.00 89.12 209 ASP A N 1
ATOM 1734 C CA . ASP A 1 209 ? 5.945 -12.977 -23.865 1.00 89.12 209 ASP A CA 1
ATOM 1735 C C . ASP A 1 209 ? 4.472 -12.909 -24.298 1.00 89.12 209 ASP A C 1
ATOM 1737 O O . ASP A 1 209 ? 3.779 -11.961 -23.938 1.00 89.12 209 ASP A O 1
ATOM 1741 N N . ALA A 1 210 ? 3.953 -13.913 -25.016 1.00 91.12 210 ALA A N 1
ATOM 1742 C CA . ALA A 1 210 ? 2.543 -13.945 -25.406 1.00 91.12 210 ALA A CA 1
ATOM 1743 C C . ALA A 1 210 ? 1.625 -14.141 -24.186 1.00 91.12 210 ALA A C 1
ATOM 1745 O O . ALA A 1 210 ? 0.670 -13.389 -24.002 1.00 91.12 210 ALA A O 1
ATOM 1746 N N . GLU A 1 211 ? 1.951 -15.091 -23.305 1.00 93.75 211 GLU A N 1
ATOM 1747 C CA . GLU A 1 211 ? 1.241 -15.291 -22.035 1.00 93.75 211 GLU A CA 1
ATOM 1748 C C . GLU A 1 211 ? 1.352 -14.060 -21.128 1.00 93.75 211 GLU A C 1
ATOM 1750 O O . GLU A 1 211 ? 0.360 -13.636 -20.533 1.00 93.75 211 GLU A O 1
ATOM 1755 N N . LEU A 1 212 ? 2.539 -13.448 -21.051 1.00 93.62 212 LEU A N 1
ATOM 1756 C CA . LEU A 1 212 ? 2.747 -12.210 -20.302 1.00 93.62 212 LEU A CA 1
ATOM 1757 C C . LEU A 1 212 ? 1.856 -11.078 -20.831 1.00 93.62 212 LEU A C 1
ATOM 1759 O O . LEU A 1 212 ? 1.231 -10.374 -20.040 1.00 93.62 212 LEU A O 1
ATOM 1763 N N . LEU A 1 213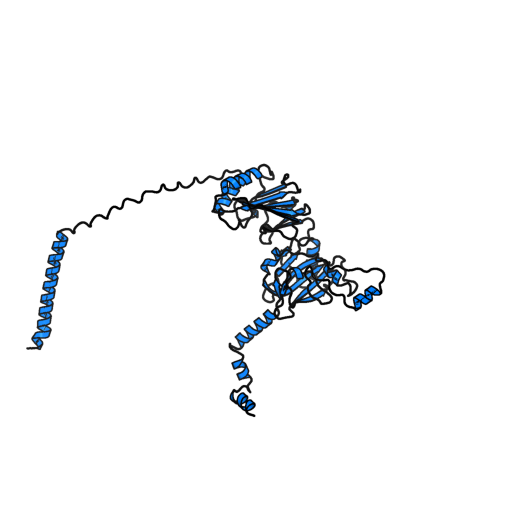 ? 1.764 -10.907 -22.152 1.00 94.81 213 LEU A N 1
ATOM 1764 C CA . LEU A 1 213 ? 0.903 -9.898 -22.770 1.00 94.81 213 LEU A CA 1
ATOM 1765 C C . LEU A 1 213 ? -0.570 -10.106 -22.408 1.00 94.81 213 LEU A C 1
ATOM 1767 O O . LEU A 1 213 ? -1.235 -9.134 -22.048 1.00 94.81 213 LEU A O 1
ATOM 1771 N N . GLU A 1 214 ? -1.066 -11.345 -22.429 1.00 95.12 214 GLU A N 1
ATOM 1772 C CA . GLU A 1 214 ? -2.428 -11.657 -21.975 1.00 95.12 214 GLU A CA 1
ATOM 1773 C C . GLU A 1 214 ? -2.637 -11.267 -20.508 1.00 95.12 214 GLU A C 1
ATOM 1775 O O . GLU A 1 214 ? -3.628 -10.614 -20.171 1.00 95.12 214 GLU A O 1
ATOM 1780 N N . LYS A 1 215 ? -1.667 -11.563 -19.634 1.00 96.44 215 LYS A N 1
ATOM 1781 C CA . LYS A 1 215 ? -1.727 -11.153 -18.223 1.00 96.44 215 LYS A CA 1
ATOM 1782 C C . LYS A 1 215 ? -1.710 -9.639 -18.054 1.00 96.44 215 LYS A C 1
ATOM 1784 O O . LYS A 1 215 ? -2.491 -9.112 -17.267 1.00 96.44 215 LYS A O 1
ATOM 1789 N N . LEU A 1 216 ? -0.875 -8.916 -18.796 1.00 96.38 216 LEU A N 1
ATOM 1790 C CA . LEU A 1 216 ? -0.830 -7.453 -18.739 1.00 96.38 216 LEU A CA 1
ATOM 1791 C C . LEU A 1 216 ? -2.134 -6.822 -19.252 1.00 96.38 216 LEU A C 1
ATOM 1793 O O . LEU A 1 216 ? -2.626 -5.866 -18.649 1.00 96.38 216 LEU A O 1
ATOM 1797 N N . ARG A 1 217 ? -2.736 -7.371 -20.316 1.00 94.75 217 ARG A N 1
ATOM 1798 C CA . ARG A 1 217 ? -4.064 -6.952 -20.800 1.00 94.75 217 ARG A CA 1
ATOM 1799 C C . ARG A 1 217 ? -5.133 -7.188 -19.738 1.00 94.75 217 ARG A C 1
ATOM 1801 O O . ARG A 1 217 ? -5.891 -6.271 -19.426 1.00 94.75 217 ARG A O 1
ATOM 1808 N N . GLU A 1 218 ? -5.142 -8.370 -19.126 1.00 96.00 218 GLU A N 1
ATOM 1809 C CA . GLU A 1 218 ? -6.048 -8.702 -18.026 1.00 96.00 218 GLU A CA 1
ATOM 1810 C C . GLU A 1 218 ? -5.903 -7.697 -16.872 1.00 96.00 218 GLU A C 1
ATOM 1812 O O . GLU A 1 218 ? -6.902 -7.150 -16.408 1.00 96.00 218 GLU A O 1
ATOM 1817 N N . ILE A 1 219 ? -4.669 -7.383 -16.459 1.00 97.12 219 ILE A N 1
ATOM 1818 C CA . ILE A 1 219 ? -4.396 -6.380 -15.420 1.00 97.12 219 ILE A CA 1
ATOM 1819 C C . ILE A 1 219 ? -4.982 -5.024 -15.821 1.00 97.12 219 ILE A C 1
ATOM 1821 O O . ILE A 1 219 ? -5.766 -4.470 -15.056 1.00 97.12 219 ILE A O 1
ATOM 1825 N N . LYS A 1 220 ? -4.662 -4.519 -17.022 1.00 95.44 220 LYS A N 1
ATOM 1826 C CA . LYS A 1 220 ? -5.125 -3.208 -17.507 1.00 95.44 220 LYS A CA 1
ATOM 1827 C C . LYS A 1 220 ? -6.653 -3.105 -17.525 1.00 95.44 220 LYS A C 1
ATOM 1829 O O . LYS A 1 220 ? -7.199 -2.093 -17.100 1.00 95.44 220 LYS A O 1
ATOM 1834 N N . THR A 1 221 ? -7.339 -4.146 -18.001 1.00 95.00 221 THR A N 1
ATOM 1835 C CA . THR A 1 221 ? -8.814 -4.172 -18.076 1.00 95.00 221 THR A CA 1
ATOM 1836 C C . THR A 1 221 ? -9.489 -4.251 -16.708 1.00 95.00 221 THR A C 1
ATOM 1838 O O . THR A 1 221 ? -10.596 -3.745 -16.554 1.00 95.00 221 THR A O 1
ATOM 1841 N N . LYS A 1 222 ? -8.822 -4.850 -15.712 1.00 95.88 222 LYS A N 1
ATOM 1842 C CA . LYS A 1 222 ? -9.334 -5.012 -14.344 1.00 95.88 222 LYS A CA 1
ATOM 1843 C C . LYS A 1 222 ? -8.959 -3.866 -13.399 1.00 95.88 222 LYS A C 1
ATOM 1845 O O . LYS A 1 222 ? -9.293 -3.958 -12.222 1.00 95.88 222 LYS A O 1
ATOM 1850 N N . LEU A 1 223 ? -8.271 -2.821 -13.872 1.00 95.69 223 LEU A N 1
ATOM 1851 C CA . LEU A 1 223 ? -7.964 -1.654 -13.042 1.00 95.69 223 LEU A CA 1
ATOM 1852 C C . LEU A 1 223 ? -9.254 -0.921 -12.661 1.00 95.69 223 LEU A C 1
ATOM 1854 O O . LEU A 1 223 ? -9.937 -0.360 -13.523 1.00 95.69 223 LEU A O 1
ATOM 1858 N N . ASP A 1 224 ? -9.559 -0.901 -11.367 1.00 92.06 224 ASP A N 1
ATOM 1859 C CA . ASP A 1 224 ? -10.738 -0.223 -10.838 1.00 92.06 224 ASP A CA 1
ATOM 1860 C C . ASP A 1 224 ? -10.507 1.298 -10.810 1.00 92.06 224 ASP A C 1
ATOM 1862 O O . ASP A 1 224 ? -9.466 1.775 -10.362 1.00 92.06 224 ASP A O 1
ATOM 1866 N N . SER A 1 225 ? -11.460 2.071 -11.328 1.00 92.50 225 SER A N 1
ATOM 1867 C CA . SER A 1 225 ? -11.442 3.542 -11.278 1.00 92.50 225 SER A CA 1
ATOM 1868 C C . SER A 1 225 ? -12.377 4.123 -10.222 1.00 92.50 225 SER A C 1
ATOM 1870 O O . SER A 1 225 ? -12.378 5.333 -9.986 1.00 92.50 225 SER A O 1
ATOM 1872 N N . ASN A 1 226 ? -13.214 3.284 -9.616 1.00 92.50 226 ASN A N 1
ATOM 1873 C CA . ASN A 1 226 ? -14.227 3.672 -8.648 1.00 92.50 226 ASN A CA 1
ATOM 1874 C C . ASN A 1 226 ? -13.900 3.129 -7.250 1.00 92.50 226 ASN A C 1
ATOM 1876 O O . ASN A 1 226 ? -14.790 2.700 -6.517 1.00 92.50 226 ASN A O 1
ATOM 1880 N N . VAL A 1 227 ? -12.619 3.167 -6.873 1.00 93.25 227 VAL A N 1
ATOM 1881 C CA . VAL A 1 227 ? -12.131 2.669 -5.586 1.00 93.25 227 VAL A CA 1
ATOM 1882 C C . VAL A 1 227 ? -11.316 3.724 -4.830 1.00 93.25 227 VAL A C 1
ATOM 1884 O O . VAL A 1 227 ? -10.607 4.528 -5.434 1.00 93.25 227 VAL A O 1
ATOM 1887 N N . VAL A 1 228 ? -11.408 3.713 -3.501 1.00 93.94 228 VAL A N 1
ATOM 1888 C CA . VAL A 1 228 ? -10.464 4.358 -2.574 1.00 93.94 228 VAL A CA 1
ATOM 1889 C C . VAL A 1 228 ? -9.819 3.283 -1.711 1.00 93.94 228 VAL A C 1
ATOM 1891 O O . VAL A 1 228 ? -10.494 2.385 -1.216 1.00 93.94 228 VAL A O 1
ATOM 1894 N N . THR A 1 229 ? -8.502 3.349 -1.543 1.00 94.94 229 THR A N 1
ATOM 1895 C CA . THR A 1 229 ? -7.762 2.352 -0.759 1.00 94.94 229 THR A CA 1
ATOM 1896 C C . THR A 1 229 ? -7.602 2.837 0.667 1.00 94.94 229 THR A C 1
ATOM 1898 O O . THR A 1 229 ? -7.031 3.900 0.871 1.00 94.94 229 THR A O 1
ATOM 1901 N N . VAL A 1 230 ? -8.063 2.050 1.635 1.00 95.31 230 VAL A N 1
ATOM 1902 C CA . VAL A 1 230 ? -7.932 2.325 3.067 1.00 95.31 230 VAL A CA 1
ATOM 1903 C C . VAL A 1 230 ? -6.937 1.333 3.662 1.00 95.31 230 VAL A C 1
ATOM 1905 O O . VAL A 1 230 ? -7.197 0.131 3.685 1.00 95.31 230 VAL A O 1
ATOM 1908 N N . ILE A 1 231 ? -5.806 1.823 4.165 1.00 96.25 231 ILE A N 1
ATOM 1909 C CA . ILE A 1 231 ? -4.768 0.983 4.781 1.00 96.25 231 ILE A CA 1
ATOM 1910 C C . ILE A 1 231 ? -4.945 0.999 6.306 1.00 96.25 231 ILE A C 1
ATOM 1912 O O . ILE A 1 231 ? -4.606 1.978 6.968 1.00 96.25 231 ILE A O 1
ATOM 1916 N N . LEU A 1 232 ? -5.490 -0.088 6.853 1.00 95.25 232 LEU A N 1
ATOM 1917 C CA . LEU A 1 232 ? -5.919 -0.245 8.248 1.00 95.25 232 LEU A CA 1
ATOM 1918 C C . LEU A 1 232 ? -4.774 -0.413 9.251 1.00 95.25 232 LEU A C 1
ATOM 1920 O O . LEU A 1 232 ? -5.009 -0.414 10.451 1.00 95.25 232 LEU A O 1
ATOM 1924 N N . ASP A 1 233 ? -3.544 -0.592 8.809 1.00 94.12 233 ASP A N 1
ATOM 1925 C CA . ASP A 1 233 ? -2.351 -0.654 9.658 1.00 94.12 233 ASP A CA 1
ATOM 1926 C C . ASP A 1 233 ? -1.452 0.579 9.467 1.00 94.12 233 ASP A C 1
ATOM 1928 O O . ASP A 1 233 ? -0.380 0.672 10.069 1.00 94.12 233 ASP A O 1
ATOM 1932 N N . LYS A 1 234 ? -1.898 1.577 8.685 1.00 93.19 234 LYS A N 1
ATOM 1933 C CA . LYS A 1 234 ? -1.159 2.822 8.443 1.00 93.19 234 LYS A CA 1
ATOM 1934 C C . LYS A 1 234 ? -1.799 4.010 9.165 1.00 93.19 234 LYS A C 1
ATOM 1936 O O . LYS A 1 234 ? -2.770 4.607 8.712 1.00 93.19 234 LYS A O 1
ATOM 1941 N N . LYS A 1 235 ? -1.172 4.407 10.274 1.00 93.81 235 LYS A N 1
ATOM 1942 C CA . LYS A 1 235 ? -1.592 5.508 11.168 1.00 93.81 235 LYS A CA 1
ATOM 1943 C C . LYS A 1 235 ? -1.012 6.877 10.768 1.00 93.81 235 LYS A C 1
ATOM 1945 O O . LYS A 1 235 ? -0.791 7.740 11.613 1.00 93.81 235 LYS A O 1
ATOM 1950 N N . VAL A 1 236 ? -0.720 7.060 9.482 1.00 93.69 236 VAL A N 1
ATOM 1951 C CA . VAL A 1 236 ? -0.167 8.285 8.878 1.00 93.69 236 VAL A CA 1
ATOM 1952 C C . VAL A 1 236 ? -0.782 8.488 7.493 1.00 93.69 236 VAL A C 1
ATOM 1954 O O . VAL A 1 236 ? -1.460 7.598 6.982 1.00 93.69 236 VAL A O 1
ATOM 1957 N N . THR A 1 237 ? -0.534 9.636 6.860 1.00 95.25 237 THR A N 1
ATOM 1958 C CA . THR A 1 237 ? -0.973 9.867 5.475 1.00 95.25 237 THR A CA 1
ATOM 1959 C C . THR A 1 237 ? -0.312 8.898 4.481 1.00 95.25 237 THR A C 1
ATOM 1961 O O . THR A 1 237 ? 0.777 8.367 4.722 1.00 95.25 237 THR A O 1
ATOM 1964 N N . TYR A 1 238 ? -0.979 8.655 3.356 1.00 95.31 238 TYR A N 1
ATOM 1965 C CA . TYR A 1 238 ? -0.516 7.794 2.269 1.00 95.31 238 TYR A CA 1
ATOM 1966 C C . TYR A 1 238 ? -1.109 8.221 0.930 1.00 95.31 238 TYR A C 1
ATOM 1968 O O . TYR A 1 238 ? -2.022 9.047 0.870 1.00 95.31 238 TYR A O 1
ATOM 1976 N N . ASN A 1 239 ? -0.578 7.659 -0.158 1.00 92.56 239 ASN A N 1
ATOM 1977 C CA . ASN A 1 239 ? -1.047 7.982 -1.503 1.00 92.56 239 ASN A CA 1
ATOM 1978 C C . ASN A 1 239 ? -2.563 7.754 -1.642 1.00 92.56 239 ASN A C 1
ATOM 1980 O O . ASN A 1 239 ? -3.067 6.677 -1.337 1.00 92.56 239 ASN A O 1
ATOM 1984 N N . GLY A 1 240 ? -3.271 8.774 -2.129 1.00 92.19 240 GLY A N 1
ATOM 1985 C CA . GLY A 1 240 ? -4.725 8.763 -2.320 1.00 92.19 240 GLY A CA 1
ATOM 1986 C C . GLY A 1 240 ? -5.518 9.470 -1.221 1.00 92.19 240 GLY A C 1
ATOM 1987 O O . GLY A 1 240 ? -6.622 9.936 -1.495 1.00 92.19 240 GLY A O 1
ATOM 1988 N N . VAL A 1 241 ? -4.948 9.640 -0.023 1.00 95.62 241 VAL A N 1
ATOM 1989 C CA . VAL A 1 241 ? -5.563 10.429 1.056 1.00 95.62 241 VAL A CA 1
ATOM 1990 C C . VAL A 1 241 ? -5.318 11.914 0.795 1.00 95.62 241 VAL A C 1
ATOM 1992 O O . VAL A 1 241 ? -4.175 12.356 0.684 1.00 95.62 241 VAL A O 1
ATOM 1995 N N . GLN A 1 242 ? -6.394 12.690 0.694 1.00 95.69 242 GLN A N 1
ATOM 1996 C CA . GLN A 1 242 ? -6.338 14.139 0.505 1.00 95.69 242 GLN A CA 1
ATOM 1997 C C . GLN A 1 242 ? -6.068 14.865 1.825 1.00 95.69 242 GLN A C 1
ATOM 1999 O O . GLN A 1 242 ? -5.261 15.793 1.860 1.00 95.69 242 GLN A O 1
ATOM 2004 N N . ALA A 1 243 ? -6.724 14.440 2.906 1.00 95.94 243 ALA A N 1
ATOM 2005 C CA . ALA A 1 243 ? -6.494 14.978 4.240 1.00 95.94 243 ALA A CA 1
ATOM 2006 C C . ALA A 1 243 ? -6.475 13.860 5.286 1.00 95.94 243 ALA A C 1
ATOM 2008 O O . ALA A 1 243 ? -7.271 12.923 5.252 1.00 95.94 243 ALA A O 1
ATOM 2009 N N . PHE A 1 244 ? -5.543 13.973 6.229 1.00 96.44 244 PHE A N 1
ATOM 2010 C CA . PHE A 1 244 ? -5.358 13.021 7.317 1.00 96.44 244 PHE A CA 1
ATOM 2011 C C . PHE A 1 244 ? -5.448 13.753 8.655 1.00 96.44 244 PHE A C 1
ATOM 2013 O O . PHE A 1 244 ? -4.689 14.693 8.895 1.00 96.44 244 PHE A O 1
ATOM 2020 N N . LYS A 1 245 ? -6.388 13.343 9.514 1.00 96.19 245 LYS A N 1
ATOM 2021 C CA . LYS A 1 245 ? -6.674 14.013 10.794 1.00 96.19 245 LYS A CA 1
ATOM 2022 C C . LYS A 1 245 ? -6.652 12.990 11.942 1.00 96.19 245 LYS A C 1
ATOM 2024 O O . LYS A 1 245 ? -7.635 12.259 12.116 1.00 96.19 245 LYS A O 1
ATOM 2029 N N . PRO A 1 246 ? -5.547 12.897 12.703 1.00 96.31 246 PRO A N 1
ATOM 2030 C CA . PRO A 1 246 ? -5.475 12.058 13.893 1.00 96.31 246 PRO A CA 1
ATOM 2031 C C . PRO A 1 246 ? -6.092 12.764 15.111 1.00 96.31 246 PRO A C 1
ATOM 2033 O O . PRO A 1 246 ? -5.934 13.969 15.297 1.00 96.31 246 PRO A O 1
ATOM 2036 N N . VAL A 1 247 ? -6.757 11.995 15.968 1.00 94.94 247 VAL A N 1
ATOM 2037 C CA . VAL A 1 247 ? -7.270 12.405 17.282 1.00 94.94 247 VAL A CA 1
ATOM 2038 C C . VAL A 1 247 ? -6.671 11.441 18.308 1.00 94.94 247 VAL A C 1
ATOM 2040 O O . VAL A 1 247 ? -7.044 10.267 18.351 1.00 94.94 247 VAL A O 1
ATOM 2043 N N . ILE A 1 248 ? -5.689 11.932 19.068 1.00 91.75 248 ILE A N 1
ATOM 2044 C CA . ILE A 1 248 ? -4.807 11.137 19.953 1.00 91.75 248 ILE A CA 1
ATOM 2045 C C . ILE A 1 248 ? -4.812 11.616 21.417 1.00 91.75 248 ILE A C 1
ATOM 2047 O O . ILE A 1 248 ? -4.024 11.152 22.241 1.00 91.75 248 ILE A O 1
ATOM 2051 N N . ASP A 1 249 ? -5.673 12.582 21.736 1.00 89.25 249 ASP A N 1
ATOM 2052 C CA . ASP A 1 249 ? -5.893 13.154 23.072 1.00 89.25 249 ASP A CA 1
ATOM 2053 C C . ASP A 1 249 ? -6.752 12.252 23.976 1.00 89.25 249 ASP A C 1
ATOM 2055 O O . ASP A 1 249 ? -6.810 12.437 25.193 1.00 89.25 249 ASP A O 1
ATOM 2059 N N . LYS A 1 250 ? -7.406 11.260 23.374 1.00 91.50 250 LYS A N 1
ATOM 2060 C CA . LYS A 1 250 ? -8.216 10.246 24.041 1.00 91.50 250 LYS A CA 1
ATOM 2061 C C . LYS A 1 250 ? -7.333 9.236 24.789 1.00 91.50 250 LYS A C 1
ATOM 2063 O O . LYS A 1 250 ? -6.194 8.942 24.411 1.00 91.50 250 LYS A O 1
ATOM 2068 N N . LYS A 1 251 ? -7.845 8.738 25.915 1.00 92.94 251 LYS A N 1
ATOM 2069 C CA . LYS A 1 251 ? -7.118 7.856 26.836 1.00 92.94 251 LYS A CA 1
ATOM 2070 C C . LYS A 1 251 ? -7.365 6.381 26.554 1.00 92.94 251 LYS A C 1
ATOM 2072 O O . LYS A 1 251 ? -6.444 5.600 26.755 1.00 92.94 251 LYS A O 1
ATOM 2077 N N . ALA A 1 252 ? -8.567 6.003 26.119 1.00 94.75 252 ALA A N 1
ATOM 2078 C CA . ALA A 1 252 ? -8.929 4.603 25.887 1.00 94.75 252 ALA A CA 1
ATOM 2079 C C . ALA A 1 252 ? -8.769 4.160 24.424 1.00 94.75 252 ALA A C 1
ATOM 2081 O O . ALA A 1 252 ? -8.711 2.963 24.143 1.00 94.75 252 ALA A O 1
ATOM 2082 N N . TYR A 1 253 ? -8.724 5.101 23.480 1.00 96.38 253 TYR A N 1
ATOM 2083 C CA . TYR A 1 253 ? -8.534 4.822 22.058 1.00 96.38 253 TYR A CA 1
ATOM 2084 C C . TYR A 1 253 ? -7.900 6.008 21.336 1.00 96.38 253 TYR A C 1
ATOM 2086 O O . TYR A 1 253 ? -7.956 7.115 21.840 1.00 96.38 253 TYR A O 1
ATOM 2094 N N . ASN A 1 254 ? -7.378 5.797 20.131 1.00 96.31 254 ASN A N 1
ATOM 2095 C CA . ASN A 1 254 ? -7.079 6.855 19.166 1.00 96.31 254 ASN A CA 1
ATOM 2096 C C . ASN A 1 254 ? -7.988 6.707 17.943 1.00 96.31 254 ASN A C 1
ATOM 2098 O O . ASN A 1 254 ? -8.456 5.607 17.631 1.00 96.31 254 ASN A O 1
ATOM 2102 N N . LYS A 1 255 ? -8.213 7.810 17.229 1.00 96.25 255 LYS A N 1
ATOM 2103 C CA . LYS A 1 255 ? -8.973 7.837 15.975 1.00 96.25 255 LYS A CA 1
ATOM 2104 C C . LYS A 1 255 ? -8.124 8.432 14.859 1.00 96.25 255 LYS A C 1
ATOM 2106 O O . LYS A 1 255 ? -7.512 9.483 15.035 1.00 96.25 255 LYS A O 1
ATOM 2111 N N . TYR A 1 256 ? -8.152 7.806 13.692 1.00 97.44 256 TYR A N 1
ATOM 2112 C CA . TYR A 1 256 ? -7.467 8.270 12.493 1.00 97.44 256 TYR A CA 1
ATOM 2113 C C . TYR A 1 256 ? -8.478 8.468 11.371 1.00 97.44 256 TYR A C 1
ATOM 2115 O O . TYR A 1 256 ? -9.196 7.544 11.000 1.00 97.44 256 TYR A O 1
ATOM 2123 N N . THR A 1 257 ? -8.554 9.694 10.861 1.00 96.62 257 THR A N 1
ATOM 2124 C CA . THR A 1 257 ? -9.516 10.076 9.823 1.00 96.62 257 THR A CA 1
ATOM 2125 C C . THR A 1 257 ? -8.797 10.192 8.488 1.00 96.62 257 THR A C 1
ATOM 2127 O O . THR A 1 257 ? -7.862 10.988 8.363 1.00 96.62 257 THR A O 1
ATOM 2130 N N . HIS A 1 258 ? -9.250 9.423 7.501 1.00 96.88 258 HIS A N 1
ATOM 2131 C CA . HIS A 1 258 ? -8.766 9.432 6.125 1.00 96.88 258 HIS A CA 1
ATOM 2132 C C . HIS A 1 258 ? -9.839 10.044 5.225 1.00 96.88 258 HIS A C 1
ATOM 2134 O O . HIS A 1 258 ? -10.924 9.484 5.079 1.00 96.88 258 HIS A O 1
ATOM 2140 N N . GLU A 1 259 ? -9.540 11.196 4.635 1.00 96.00 259 GLU A N 1
ATOM 2141 C CA . GLU A 1 259 ? -10.438 11.925 3.741 1.00 96.00 259 GLU A CA 1
ATOM 2142 C C . GLU A 1 259 ? -9.928 11.832 2.299 1.00 96.00 259 GLU A C 1
ATOM 2144 O O . GLU A 1 259 ? -8.746 12.067 2.027 1.00 96.00 259 GLU A O 1
ATOM 2149 N N . TYR A 1 260 ? -10.822 11.477 1.381 1.00 95.31 260 TYR A N 1
ATOM 2150 C CA . TYR A 1 260 ? -10.554 11.275 -0.040 1.00 95.31 260 TYR A CA 1
ATOM 2151 C C . TYR A 1 260 ? -11.206 12.375 -0.877 1.00 95.31 260 TYR A C 1
ATOM 2153 O O . TYR A 1 260 ? -12.198 12.983 -0.478 1.00 95.31 260 TYR A O 1
ATOM 2161 N N . LYS A 1 261 ? -10.665 12.593 -2.078 1.00 93.38 261 LYS A N 1
ATOM 2162 C CA . LYS A 1 261 ? -11.162 13.615 -3.007 1.00 93.38 261 LYS A CA 1
ATOM 2163 C C . LYS A 1 261 ? -12.629 13.396 -3.386 1.00 93.38 261 LYS A C 1
ATOM 2165 O O . LYS A 1 261 ? -13.441 14.316 -3.291 1.00 93.38 261 LYS A O 1
ATOM 2170 N N . ASP A 1 262 ? -12.950 12.167 -3.774 1.00 92.38 262 ASP A N 1
ATOM 2171 C CA . ASP A 1 262 ? -14.259 11.762 -4.276 1.00 92.38 262 ASP A CA 1
ATOM 2172 C C . ASP A 1 262 ? -14.785 10.579 -3.455 1.00 92.38 262 ASP A C 1
ATOM 2174 O O . ASP A 1 262 ? -14.007 9.734 -3.007 1.00 92.38 262 ASP A O 1
ATOM 2178 N N . ALA A 1 263 ? -16.107 10.500 -3.281 1.00 92.81 263 ALA A N 1
ATOM 2179 C CA . ALA A 1 263 ? -16.745 9.348 -2.653 1.00 92.81 263 ALA A CA 1
ATOM 2180 C C . ALA A 1 263 ? -16.691 8.146 -3.608 1.00 92.81 263 ALA A C 1
ATOM 2182 O O . ALA A 1 263 ? -17.297 8.177 -4.679 1.00 92.81 263 ALA A O 1
ATOM 2183 N N . LYS A 1 264 ? -15.973 7.085 -3.229 1.00 93.56 264 LYS A N 1
ATOM 2184 C CA . LYS A 1 264 ? -15.807 5.868 -4.046 1.00 93.56 264 LYS A CA 1
ATOM 2185 C C . LYS A 1 264 ? -15.929 4.613 -3.187 1.00 93.56 264 LYS A C 1
ATOM 2187 O O . LYS A 1 264 ? -16.013 4.700 -1.962 1.00 93.56 264 LYS A O 1
ATOM 2192 N N . LYS A 1 265 ? -15.935 3.434 -3.812 1.00 93.25 265 LYS A N 1
ATOM 2193 C CA . LYS A 1 265 ? -15.984 2.162 -3.084 1.00 93.25 265 LYS A CA 1
ATOM 2194 C C . LYS A 1 265 ? -14.718 1.980 -2.234 1.00 93.25 265 LYS A C 1
ATOM 2196 O O . LYS A 1 265 ? -13.620 2.079 -2.779 1.00 93.25 265 LYS A O 1
ATOM 2201 N N . PRO A 1 266 ? -14.817 1.683 -0.930 1.00 93.12 266 PRO A N 1
ATOM 2202 C CA . PRO A 1 266 ? -13.640 1.408 -0.124 1.00 93.12 266 PRO A CA 1
ATOM 2203 C C . PRO A 1 266 ? -13.076 0.016 -0.434 1.00 93.12 266 PRO A C 1
ATOM 2205 O O . PRO A 1 266 ? -13.799 -0.980 -0.454 1.00 93.12 266 PRO A O 1
ATOM 2208 N N . ASN A 1 267 ? -11.764 -0.051 -0.629 1.00 93.12 267 ASN A N 1
ATOM 2209 C CA . ASN A 1 267 ? -10.973 -1.273 -0.596 1.00 93.12 267 ASN A CA 1
ATOM 2210 C C . ASN A 1 267 ? -10.097 -1.244 0.657 1.00 93.12 267 ASN A C 1
ATOM 2212 O O . ASN A 1 267 ? -9.259 -0.354 0.800 1.00 93.12 267 ASN A O 1
ATOM 2216 N N . LEU A 1 268 ? -10.308 -2.191 1.567 1.00 93.88 268 LEU A N 1
ATOM 2217 C CA . LEU A 1 268 ? -9.575 -2.245 2.826 1.00 93.88 268 LEU A CA 1
ATOM 2218 C C . LEU A 1 268 ? -8.341 -3.121 2.676 1.00 93.88 268 LEU A C 1
ATOM 2220 O O . LEU A 1 268 ? -8.394 -4.181 2.058 1.00 93.88 268 LEU A O 1
ATOM 2224 N N . LEU A 1 269 ? -7.245 -2.692 3.287 1.00 94.44 269 LEU A N 1
ATOM 2225 C CA . LEU A 1 269 ? -6.011 -3.455 3.360 1.00 94.44 269 LEU A CA 1
ATOM 2226 C C . LEU A 1 269 ? -5.527 -3.514 4.800 1.00 94.44 269 LEU A C 1
ATOM 2228 O O . LEU A 1 269 ? -5.477 -2.494 5.480 1.00 94.44 269 LEU A O 1
ATOM 2232 N N . PHE A 1 270 ? -5.129 -4.700 5.234 1.00 93.44 270 PHE A N 1
ATOM 2233 C CA . PHE A 1 270 ? -4.381 -4.917 6.465 1.00 93.44 270 PHE A CA 1
ATOM 2234 C C . PHE A 1 270 ? -3.223 -5.856 6.130 1.00 93.44 270 PHE A C 1
ATOM 2236 O O . PHE A 1 270 ? -3.426 -6.867 5.455 1.00 93.44 270 PHE A O 1
ATOM 2243 N N . GLU A 1 271 ? -1.996 -5.495 6.507 1.00 92.94 271 GLU A N 1
ATOM 2244 C CA . GLU A 1 271 ? -0.781 -6.242 6.146 1.00 92.94 271 GLU A CA 1
ATOM 2245 C C . GLU A 1 271 ? -0.669 -6.563 4.635 1.00 92.94 271 GLU A C 1
ATOM 2247 O O . GLU A 1 271 ? -0.230 -7.642 4.228 1.00 92.94 271 GLU A O 1
ATOM 2252 N N . ARG A 1 272 ? -1.062 -5.604 3.782 1.00 92.50 272 ARG A N 1
ATOM 2253 C CA . ARG A 1 272 ? -1.088 -5.672 2.305 1.00 92.50 272 ARG A CA 1
ATOM 2254 C C . ARG A 1 272 ? -2.069 -6.698 1.723 1.00 92.50 272 ARG A C 1
ATOM 2256 O O . ARG A 1 272 ? -1.969 -7.026 0.541 1.00 92.50 272 ARG A O 1
ATOM 2263 N N . LYS A 1 273 ? -3.024 -7.192 2.512 1.00 91.69 273 LYS A N 1
ATOM 2264 C CA . LYS A 1 273 ? -4.051 -8.148 2.075 1.00 91.69 273 LYS A CA 1
ATOM 2265 C C . LYS A 1 273 ? -5.448 -7.607 2.333 1.00 91.69 273 LYS A C 1
ATOM 2267 O O . LYS A 1 273 ? -5.634 -6.762 3.202 1.00 91.69 273 LYS A O 1
ATOM 2272 N N . ASP A 1 274 ? -6.416 -8.122 1.582 1.00 90.12 274 ASP A N 1
ATOM 2273 C CA . ASP A 1 274 ? -7.831 -7.903 1.871 1.00 90.12 274 ASP A CA 1
ATOM 2274 C C . ASP A 1 274 ? -8.190 -8.634 3.179 1.00 90.12 274 ASP A C 1
ATOM 2276 O O . ASP A 1 274 ? -8.080 -9.866 3.224 1.00 90.12 274 ASP A O 1
ATOM 2280 N N . PRO A 1 275 ? -8.588 -7.907 4.239 1.00 89.38 275 PRO A N 1
ATOM 2281 C CA . PRO A 1 275 ? -8.953 -8.506 5.516 1.00 89.38 275 PRO A CA 1
ATOM 2282 C C . PRO A 1 275 ? -10.306 -9.232 5.480 1.00 89.38 275 PRO A C 1
ATOM 2284 O O . PRO A 1 275 ? -10.618 -9.932 6.434 1.00 89.38 275 PRO A O 1
ATOM 2287 N N . LYS A 1 276 ? -11.120 -9.074 4.422 1.00 86.81 276 LYS A N 1
ATOM 2288 C CA . LYS A 1 276 ? -12.469 -9.657 4.297 1.00 86.81 276 LYS A CA 1
ATOM 2289 C C . LYS A 1 276 ? -13.355 -9.351 5.510 1.00 86.81 276 LYS A C 1
ATOM 2291 O O . LYS A 1 276 ? -13.776 -10.252 6.227 1.00 86.81 276 LYS A O 1
ATOM 2296 N N . ILE A 1 277 ? -13.618 -8.065 5.754 1.00 83.94 277 ILE A N 1
ATOM 2297 C CA . ILE A 1 277 ? -14.431 -7.634 6.903 1.00 83.94 277 ILE A CA 1
ATOM 2298 C C . ILE A 1 277 ? -15.862 -8.163 6.784 1.00 83.94 277 ILE A C 1
ATOM 2300 O O . ILE A 1 277 ? -16.626 -7.707 5.934 1.00 83.94 277 ILE A O 1
ATOM 2304 N N . GLY A 1 278 ? -16.223 -9.072 7.691 1.00 67.12 278 GLY A N 1
ATOM 2305 C CA . GLY A 1 278 ? -17.535 -9.714 7.736 1.00 67.12 278 GLY A CA 1
ATOM 2306 C C . GLY A 1 278 ? -17.858 -10.585 6.512 1.00 67.12 278 GLY A C 1
ATOM 2307 O O . GLY A 1 278 ? -17.104 -10.691 5.547 1.00 67.12 278 GLY A O 1
ATOM 2308 N N . SER A 1 279 ? -19.033 -11.217 6.533 1.00 56.91 279 SER A N 1
ATOM 2309 C CA . SER A 1 279 ? -19.592 -11.941 5.378 1.00 56.91 279 SER A CA 1
ATOM 2310 C C . SER A 1 279 ? -20.239 -11.021 4.333 1.00 56.91 279 SER A C 1
ATOM 2312 O O . SER A 1 279 ? -20.623 -11.488 3.259 1.00 56.91 279 SER A O 1
ATOM 2314 N N . ASN A 1 280 ? -20.354 -9.722 4.627 1.00 54.38 280 ASN A N 1
ATOM 2315 C CA . ASN A 1 280 ? -21.009 -8.738 3.774 1.00 54.38 280 ASN A CA 1
ATOM 2316 C C . ASN A 1 280 ? -19.991 -8.000 2.904 1.00 54.38 280 ASN A C 1
ATOM 2318 O O . ASN A 1 280 ? -18.974 -7.497 3.372 1.00 54.38 280 ASN A O 1
ATOM 2322 N N . SER A 1 281 ? -20.296 -7.892 1.615 1.00 59.94 281 SER A N 1
ATOM 2323 C CA . SER A 1 281 ? -19.433 -7.200 0.669 1.00 59.94 281 SER A CA 1
ATOM 2324 C C . SER A 1 281 ? -19.479 -5.684 0.891 1.00 59.94 281 SER A C 1
ATOM 2326 O O . SER A 1 281 ? -20.539 -5.062 0.827 1.00 59.94 281 SER A O 1
ATOM 2328 N N . LEU A 1 282 ? -18.309 -5.052 1.035 1.00 75.50 282 LEU A N 1
ATOM 2329 C CA . LEU A 1 282 ? -18.152 -3.587 1.013 1.00 75.50 282 LEU A CA 1
ATOM 2330 C C . LEU A 1 282 ? -18.551 -2.957 -0.340 1.00 75.50 282 LEU A C 1
ATOM 2332 O O . LEU A 1 282 ? -18.478 -1.743 -0.505 1.00 75.50 282 LEU A O 1
ATOM 2336 N N . SER A 1 283 ? -18.974 -3.763 -1.323 1.00 70.81 283 SER A N 1
ATOM 2337 C CA . SER A 1 283 ? -19.396 -3.318 -2.657 1.00 70.81 283 SER A CA 1
ATOM 2338 C C . SER A 1 283 ? -20.579 -2.364 -2.681 1.00 70.81 283 SER A C 1
ATOM 2340 O O . SER A 1 283 ? -20.733 -1.658 -3.669 1.00 70.81 283 SER A O 1
ATOM 2342 N N . GLU A 1 284 ? -21.403 -2.342 -1.638 1.00 78.94 284 GLU A N 1
ATOM 2343 C CA . GLU A 1 284 ? -22.586 -1.473 -1.561 1.00 78.94 284 GLU A CA 1
ATOM 2344 C C . GLU A 1 284 ? -22.293 -0.111 -0.915 1.00 78.94 284 GLU A C 1
ATOM 2346 O O . GLU A 1 284 ? -23.193 0.713 -0.763 1.00 78.94 284 GLU A O 1
ATOM 2351 N N . ILE A 1 285 ? -21.049 0.126 -0.489 1.00 86.94 285 ILE A N 1
ATOM 2352 C CA . ILE A 1 285 ? -20.658 1.323 0.255 1.00 86.94 285 ILE A CA 1
ATOM 2353 C C . ILE A 1 285 ? -19.853 2.239 -0.655 1.00 86.94 285 ILE A C 1
ATOM 2355 O O . ILE A 1 285 ? -18.925 1.805 -1.333 1.00 86.94 285 ILE A O 1
ATOM 2359 N N . THR A 1 286 ? -20.159 3.527 -0.595 1.00 91.00 286 THR A N 1
ATOM 2360 C CA . THR A 1 286 ? -19.292 4.610 -1.054 1.00 91.00 286 THR A CA 1
ATOM 2361 C C . THR A 1 286 ? -18.808 5.395 0.160 1.00 91.00 286 THR A C 1
ATOM 2363 O O . THR A 1 286 ? -19.551 5.614 1.119 1.00 91.00 286 THR A O 1
ATOM 2366 N N . ALA A 1 287 ? -17.537 5.786 0.151 1.00 92.50 287 ALA A N 1
ATOM 2367 C CA . ALA A 1 287 ? -16.922 6.522 1.241 1.00 92.50 287 ALA A CA 1
ATOM 2368 C C . ALA A 1 287 ? -16.047 7.652 0.699 1.00 92.50 287 ALA A C 1
ATOM 2370 O O . ALA A 1 287 ? -15.190 7.437 -0.160 1.00 92.50 287 ALA A O 1
ATOM 2371 N N . LYS A 1 288 ? -16.268 8.854 1.233 1.00 94.19 288 LYS A N 1
ATOM 2372 C CA . LYS A 1 288 ? -15.381 10.011 1.096 1.00 94.19 288 LYS A CA 1
ATOM 2373 C C . LYS A 1 288 ? -14.513 10.191 2.337 1.00 94.19 288 LYS A C 1
ATOM 2375 O O . LYS A 1 288 ? -13.363 10.599 2.218 1.00 94.19 288 LYS A O 1
ATOM 2380 N N . ILE A 1 289 ? -15.037 9.857 3.516 1.00 95.69 289 ILE A N 1
ATOM 2381 C CA . ILE A 1 289 ? -14.286 9.866 4.773 1.00 95.69 289 ILE A CA 1
ATOM 2382 C C . ILE A 1 289 ? -14.363 8.477 5.400 1.00 95.69 289 ILE A C 1
ATOM 2384 O O . ILE A 1 289 ? -15.429 7.858 5.445 1.00 95.69 289 ILE A O 1
ATOM 2388 N N . VAL A 1 290 ? -13.226 7.998 5.894 1.00 95.81 290 VAL A N 1
ATOM 2389 C CA . VAL A 1 290 ? -13.123 6.760 6.663 1.00 95.81 290 VAL A CA 1
ATOM 2390 C C . VAL A 1 290 ? -12.418 7.055 7.977 1.00 95.81 290 VAL A C 1
ATOM 2392 O O . VAL A 1 290 ? -11.280 7.523 7.986 1.00 95.81 290 VAL A O 1
ATOM 2395 N N . GLU A 1 291 ? -13.092 6.783 9.087 1.00 96.50 291 GLU A N 1
ATOM 2396 C CA . GLU A 1 291 ? -12.510 6.867 10.423 1.00 96.50 291 GLU A CA 1
ATOM 2397 C C . GLU A 1 291 ? -12.170 5.470 10.926 1.00 96.50 291 GLU A C 1
ATOM 2399 O O . GLU A 1 291 ? -12.999 4.559 10.890 1.00 96.50 291 GLU A O 1
ATOM 2404 N N . VAL A 1 292 ? -10.946 5.308 11.416 1.00 97.19 292 VAL A N 1
ATOM 2405 C CA . VAL A 1 292 ? -10.440 4.044 11.944 1.00 97.19 292 VAL A CA 1
ATOM 2406 C C . VAL A 1 292 ? -10.004 4.254 13.389 1.00 97.19 292 VAL A C 1
ATOM 2408 O O . VAL A 1 292 ? -9.218 5.156 13.690 1.00 97.19 292 VAL A O 1
ATOM 2411 N N . TYR A 1 293 ? -10.537 3.434 14.292 1.00 97.38 293 TYR A N 1
ATOM 2412 C CA . TYR A 1 293 ? -10.340 3.565 15.731 1.00 97.38 293 TYR A CA 1
ATOM 2413 C C . TYR A 1 293 ? -9.528 2.393 16.281 1.00 97.38 293 TYR A C 1
ATOM 2415 O O . TYR A 1 293 ? -9.823 1.235 15.982 1.00 97.38 293 TYR A O 1
ATOM 2423 N N . TYR A 1 294 ? -8.555 2.689 17.143 1.00 97.12 294 TYR A N 1
ATOM 2424 C CA . TYR A 1 294 ? -7.655 1.706 17.758 1.00 97.12 294 TYR A CA 1
ATOM 2425 C C . TYR A 1 294 ? -7.678 1.870 19.266 1.00 97.12 294 TYR A C 1
ATOM 2427 O O . TYR A 1 294 ? -7.592 2.991 19.761 1.00 97.12 294 TYR A O 1
ATOM 2435 N N . LEU A 1 295 ? -7.781 0.764 19.998 1.00 96.62 295 LEU A N 1
ATOM 2436 C CA . LEU A 1 295 ? -7.756 0.798 21.457 1.00 96.62 295 LEU A CA 1
ATOM 2437 C C . LEU A 1 295 ? -6.360 1.165 21.955 1.00 96.62 295 LEU A C 1
ATOM 2439 O O . LEU A 1 295 ? -5.354 0.771 21.372 1.00 96.62 295 LEU A O 1
ATOM 2443 N N . LYS A 1 296 ? -6.304 1.892 23.064 1.00 95.69 296 LYS A N 1
ATOM 2444 C CA . LYS A 1 296 ? -5.066 2.328 23.698 1.00 95.69 296 LYS A CA 1
ATOM 2445 C C . LYS A 1 296 ? -5.081 1.869 25.146 1.00 95.69 296 LYS A C 1
ATOM 2447 O O . LYS A 1 296 ? -5.866 2.361 25.953 1.00 95.69 296 LYS A O 1
ATOM 2452 N N . ALA A 1 297 ? -4.234 0.891 25.455 1.00 94.19 297 ALA A N 1
ATOM 2453 C CA . ALA A 1 297 ? -4.061 0.437 26.826 1.00 94.19 297 ALA A CA 1
ATOM 2454 C C . ALA A 1 297 ? -3.432 1.553 27.669 1.00 94.19 297 ALA A C 1
ATOM 2456 O O . ALA A 1 297 ? -2.641 2.364 27.177 1.00 94.19 297 ALA A O 1
ATOM 2457 N N . LYS A 1 298 ? -3.777 1.592 28.955 1.00 92.31 298 LYS A N 1
ATOM 2458 C CA . LYS A 1 298 ? -3.183 2.537 29.897 1.00 92.31 298 LYS A CA 1
ATOM 2459 C C . LYS A 1 298 ? -1.657 2.396 29.873 1.00 92.31 298 LYS A C 1
ATOM 2461 O O . LYS A 1 298 ? -1.138 1.285 29.908 1.00 92.31 298 LYS A O 1
ATOM 2466 N N . ASP A 1 299 ? -0.968 3.534 29.818 1.00 88.06 299 ASP A N 1
ATOM 2467 C CA . ASP A 1 299 ? 0.496 3.646 29.784 1.00 88.06 299 ASP A CA 1
ATOM 2468 C C . ASP A 1 299 ? 1.158 3.031 28.527 1.00 88.06 299 ASP A C 1
ATOM 2470 O O . ASP A 1 299 ? 2.385 3.014 28.416 1.00 88.06 299 ASP A O 1
ATOM 2474 N N . ALA A 1 300 ? 0.372 2.576 27.540 1.00 89.38 300 ALA A N 1
ATOM 2475 C CA . ALA A 1 300 ? 0.897 2.074 26.278 1.00 89.38 300 ALA A CA 1
ATOM 2476 C C . ALA A 1 300 ? 1.416 3.220 25.395 1.00 89.38 300 ALA A C 1
ATOM 2478 O O . ALA A 1 300 ? 0.749 4.238 25.194 1.00 89.38 300 ALA A O 1
ATOM 2479 N N . ILE A 1 301 ? 2.612 3.023 24.834 1.00 85.88 301 ILE A N 1
ATOM 2480 C CA . ILE A 1 301 ? 3.235 3.948 23.870 1.00 85.88 301 ILE A CA 1
ATOM 2481 C C . ILE A 1 301 ? 2.597 3.794 22.486 1.00 85.88 301 ILE A C 1
ATOM 2483 O O . ILE A 1 301 ? 2.472 4.761 21.738 1.00 85.88 301 ILE A O 1
ATOM 2487 N N . VAL A 1 302 ? 2.208 2.566 22.150 1.00 88.38 302 VAL A N 1
ATOM 2488 C CA . VAL A 1 302 ? 1.595 2.201 20.877 1.00 88.38 302 VAL A CA 1
ATOM 2489 C C . VAL A 1 302 ? 0.179 1.711 21.122 1.00 88.38 302 VAL A C 1
ATOM 2491 O O . VAL A 1 302 ? -0.073 0.959 22.064 1.00 88.38 302 VAL A O 1
ATOM 2494 N N . ASP A 1 303 ? -0.744 2.136 20.266 1.00 91.94 303 ASP A N 1
ATOM 2495 C CA . ASP A 1 303 ? -2.103 1.602 20.292 1.00 91.94 303 ASP A CA 1
ATOM 2496 C C . ASP A 1 303 ? -2.102 0.152 19.818 1.00 91.94 303 ASP A C 1
ATOM 2498 O O . ASP A 1 303 ? -1.126 -0.342 19.243 1.00 91.94 303 ASP A O 1
ATOM 2502 N N . ASP A 1 304 ? -3.254 -0.484 19.972 1.00 93.06 304 ASP A N 1
ATOM 2503 C CA . ASP A 1 304 ? -3.563 -1.753 19.346 1.00 93.06 304 ASP A CA 1
ATOM 2504 C C . ASP A 1 304 ? -3.147 -1.766 17.861 1.00 93.06 304 ASP A C 1
ATOM 2506 O O . ASP A 1 304 ? -3.291 -0.775 17.127 1.00 93.06 304 ASP A O 1
ATOM 2510 N N . ALA A 1 305 ? -2.581 -2.893 17.435 1.00 91.88 305 ALA A N 1
ATOM 2511 C CA . ALA A 1 305 ? -2.190 -3.127 16.054 1.00 91.88 305 ALA A CA 1
ATOM 2512 C C . ALA A 1 305 ? -3.419 -3.267 15.148 1.00 91.88 305 ALA A C 1
ATOM 2514 O O . ALA A 1 305 ? -3.386 -2.823 14.003 1.00 91.88 305 ALA A O 1
ATOM 2515 N N . GLN A 1 306 ? -4.506 -3.845 15.668 1.00 93.00 306 GLN A N 1
ATOM 2516 C CA . GLN A 1 306 ? -5.762 -3.981 14.940 1.00 93.00 306 GLN A CA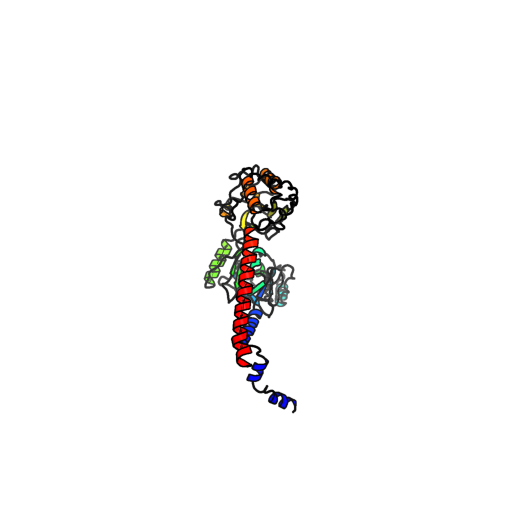 1
ATOM 2517 C C . GLN A 1 306 ? -6.753 -2.892 15.368 1.00 93.00 306 GLN A C 1
ATOM 2519 O O . GLN A 1 306 ? -6.851 -2.573 16.557 1.00 93.00 306 GLN A O 1
ATOM 2524 N N . PRO A 1 307 ? -7.507 -2.309 14.421 1.00 95.12 307 PRO A N 1
ATOM 2525 C CA . PRO A 1 307 ? -8.600 -1.424 14.779 1.00 95.12 307 PRO A CA 1
ATOM 2526 C C . PRO A 1 307 ? -9.709 -2.209 15.484 1.00 95.12 307 PRO A C 1
ATOM 2528 O O . PRO A 1 307 ? -9.849 -3.412 15.291 1.00 95.12 307 PRO A O 1
ATOM 2531 N N . PHE A 1 308 ? -10.535 -1.527 16.273 1.00 95.19 308 PHE A N 1
ATOM 2532 C CA . PHE A 1 308 ? -11.724 -2.133 16.887 1.00 95.19 308 PHE A CA 1
ATOM 2533 C C . PHE A 1 308 ? -13.032 -1.653 16.243 1.00 95.19 308 PHE A C 1
ATOM 2535 O O . PHE A 1 308 ? -14.073 -2.291 16.410 1.00 95.19 308 PHE A O 1
ATOM 2542 N N . LEU A 1 309 ? -12.983 -0.531 15.516 1.00 95.44 309 LEU A N 1
ATOM 2543 C CA . LEU A 1 309 ? -14.119 0.097 14.848 1.00 95.44 309 LEU A CA 1
ATOM 2544 C C . LEU A 1 309 ? -13.645 0.828 13.581 1.00 95.44 309 LEU A C 1
ATOM 2546 O O . LEU A 1 309 ? -12.636 1.536 13.603 1.00 95.44 309 LEU A O 1
ATOM 2550 N N . ILE A 1 310 ? -14.402 0.681 12.494 1.00 95.06 310 ILE A N 1
ATOM 2551 C CA . ILE A 1 310 ? -14.235 1.422 11.238 1.00 95.06 310 ILE A CA 1
ATOM 2552 C C . ILE A 1 310 ? -15.574 2.066 10.886 1.00 95.06 310 ILE A C 1
ATOM 2554 O O . ILE A 1 310 ? -16.608 1.395 10.916 1.00 95.06 310 ILE A O 1
ATOM 2558 N N . VAL A 1 311 ? -15.559 3.351 10.539 1.00 94.38 311 VAL A N 1
ATOM 2559 C CA . VAL A 1 311 ? -16.755 4.145 10.233 1.00 94.38 311 VAL A CA 1
ATOM 2560 C C . VAL A 1 311 ? -16.605 4.795 8.861 1.00 94.38 311 VAL A C 1
ATOM 2562 O O . VAL A 1 311 ? -15.586 5.422 8.574 1.00 94.38 311 VAL A O 1
ATOM 2565 N N . PHE A 1 312 ? -17.620 4.643 8.011 1.00 93.38 312 PHE A N 1
ATOM 2566 C CA . PHE A 1 312 ? -17.644 5.148 6.640 1.00 93.38 312 PHE A CA 1
ATOM 2567 C C . PHE A 1 312 ? -18.661 6.280 6.496 1.00 93.38 312 PHE A C 1
ATOM 2569 O O . PHE A 1 312 ? -19.828 6.118 6.862 1.00 93.38 312 PHE A O 1
ATOM 2576 N N . TYR A 1 313 ? -18.239 7.387 5.887 1.00 92.00 313 TYR A N 1
ATOM 2577 C CA . TYR A 1 313 ? -19.086 8.535 5.570 1.00 92.00 313 TYR A CA 1
ATOM 2578 C C . TYR A 1 313 ? -19.038 8.821 4.069 1.00 92.00 313 TYR A C 1
ATOM 2580 O O . TYR A 1 313 ? -17.966 8.848 3.461 1.00 92.00 313 TYR A O 1
ATOM 2588 N N . GLU A 1 314 ? -20.201 9.058 3.467 1.00 86.19 314 GLU A N 1
ATOM 2589 C CA . GLU A 1 314 ? -20.330 9.320 2.026 1.00 86.19 314 GLU A CA 1
ATOM 2590 C C . GLU A 1 314 ? -20.091 10.800 1.673 1.00 86.19 314 GLU A C 1
ATOM 2592 O O . GLU A 1 314 ? -19.620 11.115 0.582 1.00 86.19 314 GLU A O 1
ATOM 2597 N N . LYS A 1 315 ? -20.370 11.712 2.611 1.00 84.06 315 LYS A N 1
ATOM 2598 C CA . LYS A 1 315 ? -20.240 13.167 2.445 1.00 84.06 315 LYS A CA 1
ATOM 2599 C C . LYS A 1 315 ? -19.159 13.733 3.365 1.00 84.06 315 LYS A C 1
ATOM 2601 O O . LYS A 1 315 ? -18.714 13.074 4.298 1.00 84.06 315 LYS A O 1
ATOM 2606 N N . GLU A 1 316 ? -18.773 14.984 3.117 1.00 73.25 316 GLU A N 1
ATOM 2607 C CA . GLU A 1 316 ? -17.834 15.727 3.975 1.00 73.25 316 GLU A CA 1
ATOM 2608 C C . GLU A 1 316 ? -18.389 15.984 5.383 1.00 73.25 316 GLU A C 1
ATOM 2610 O O . GLU A 1 316 ? -17.630 16.134 6.338 1.00 73.25 316 GLU A O 1
ATOM 2615 N N . SER A 1 317 ? -19.715 16.006 5.535 1.00 71.00 317 SER A N 1
ATOM 2616 C CA . SER A 1 317 ? -20.355 16.108 6.840 1.00 71.00 317 SER A CA 1
ATOM 2617 C C . SER A 1 317 ? -20.270 14.774 7.588 1.00 71.00 317 SER A C 1
ATOM 2619 O O . SER A 1 317 ? -20.879 13.787 7.171 1.00 71.00 317 SER A O 1
ATOM 2621 N N . THR A 1 318 ? -19.620 14.762 8.753 1.00 66.06 318 THR A N 1
ATOM 2622 C CA . THR A 1 318 ? -19.580 13.602 9.668 1.00 66.06 318 THR A CA 1
ATOM 2623 C C . THR A 1 318 ? -20.923 13.322 10.358 1.00 66.06 318 THR A C 1
ATOM 2625 O O . THR A 1 318 ? -20.998 12.489 11.252 1.00 66.06 318 THR A O 1
ATOM 2628 N N . SER A 1 319 ? -21.996 14.016 9.973 1.00 63.84 319 SER A N 1
ATOM 2629 C CA . SER A 1 319 ? -23.341 13.853 10.533 1.00 63.84 319 SER A CA 1
ATOM 2630 C C . SER A 1 319 ? -24.111 12.662 9.954 1.00 63.84 319 SER A C 1
ATOM 2632 O O . SER A 1 319 ? -25.057 12.197 10.580 1.00 63.84 319 SER A O 1
ATOM 2634 N N . GLU A 1 320 ? -23.730 12.157 8.775 1.00 70.31 320 GLU A N 1
ATOM 2635 C CA . GLU A 1 320 ? -24.394 11.025 8.111 1.00 70.31 320 GLU A CA 1
ATOM 2636 C C . GLU A 1 320 ? -23.421 9.846 7.972 1.00 70.31 320 GLU A C 1
ATOM 2638 O O . GLU A 1 320 ? -22.737 9.683 6.958 1.00 70.31 320 GLU A O 1
ATOM 2643 N N . ILE A 1 321 ? -23.346 9.012 9.013 1.00 79.31 321 ILE A N 1
ATOM 2644 C CA . ILE A 1 321 ? -22.617 7.740 8.952 1.00 79.31 321 ILE A CA 1
ATOM 2645 C C . ILE A 1 321 ? -23.361 6.807 7.997 1.00 79.31 321 ILE A C 1
ATOM 2647 O O . ILE A 1 321 ? -24.545 6.529 8.197 1.00 79.31 321 ILE A O 1
ATOM 2651 N N . LYS A 1 322 ? -22.655 6.274 6.996 1.00 82.50 322 LYS A N 1
ATOM 2652 C CA . LYS A 1 322 ? -23.224 5.318 6.045 1.00 82.50 322 LYS A CA 1
ATOM 2653 C C . LYS A 1 322 ? -23.272 3.916 6.629 1.00 82.50 322 LYS A C 1
ATOM 2655 O O . LYS A 1 322 ? -24.326 3.294 6.648 1.00 82.50 322 LYS A O 1
ATOM 2660 N N . LYS A 1 323 ? -22.117 3.427 7.084 1.00 88.56 323 LYS A N 1
ATOM 2661 C CA . LYS A 1 323 ? -21.956 2.126 7.740 1.00 88.56 323 LYS A CA 1
ATOM 2662 C C . LYS A 1 323 ? -20.820 2.190 8.749 1.00 88.56 323 LYS A C 1
ATOM 2664 O O . LYS A 1 323 ? -19.872 2.957 8.582 1.00 88.56 323 LYS A O 1
ATOM 2669 N N . ALA A 1 324 ? -20.902 1.349 9.769 1.00 91.38 324 ALA A N 1
ATOM 2670 C CA . ALA A 1 324 ? -19.825 1.135 10.720 1.00 91.38 324 ALA A CA 1
ATOM 2671 C C . ALA A 1 324 ? -19.685 -0.360 11.005 1.00 91.38 324 ALA A C 1
ATOM 2673 O O . ALA A 1 324 ? -20.685 -1.070 11.103 1.00 91.38 324 ALA A O 1
ATOM 2674 N N . TYR A 1 325 ? -18.451 -0.826 11.152 1.00 92.31 325 TYR A N 1
ATOM 2675 C CA . TYR A 1 325 ? -18.137 -2.216 11.466 1.00 92.31 325 TYR A CA 1
ATOM 2676 C C . TYR A 1 325 ? -17.242 -2.260 12.684 1.00 92.31 325 TYR A C 1
ATOM 2678 O O . TYR A 1 325 ? -16.315 -1.457 12.801 1.00 92.31 325 TYR A O 1
ATOM 2686 N N . HIS A 1 326 ? -17.504 -3.211 13.568 1.00 92.94 326 HIS A N 1
ATOM 2687 C CA . HIS A 1 326 ? -16.678 -3.421 14.740 1.00 92.94 326 HIS A CA 1
ATOM 2688 C C . HIS A 1 326 ? -16.317 -4.890 14.910 1.00 92.94 326 HIS A C 1
ATOM 2690 O O . HIS A 1 326 ? -17.021 -5.803 14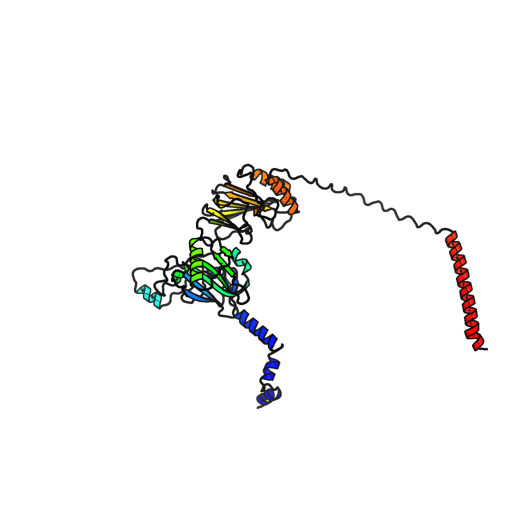.470 1.00 92.94 326 HIS A O 1
ATOM 2696 N N . PHE A 1 327 ? -15.199 -5.102 15.586 1.00 92.19 327 PHE A N 1
ATOM 2697 C CA . PHE A 1 327 ? -14.704 -6.422 15.938 1.00 92.19 327 PHE A CA 1
ATOM 2698 C C . PHE A 1 327 ? -15.637 -7.189 16.889 1.00 92.19 327 PHE A C 1
ATOM 2700 O O . PHE A 1 327 ? -16.452 -6.603 17.609 1.00 92.19 327 PHE A O 1
ATOM 2707 N N . LYS A 1 328 ? -15.461 -8.513 16.939 1.00 88.19 328 LYS A N 1
ATOM 2708 C CA . LYS A 1 328 ? -16.166 -9.429 17.853 1.00 88.19 328 LYS A CA 1
ATOM 2709 C C . LYS A 1 328 ? -15.307 -9.853 19.055 1.00 88.19 328 LYS A C 1
ATOM 2711 O O . LYS A 1 328 ? -15.489 -10.935 19.605 1.00 88.19 328 LYS A O 1
ATOM 2716 N N . ASN A 1 329 ? -14.321 -9.031 19.434 1.00 79.62 329 ASN A N 1
ATOM 2717 C CA . ASN A 1 329 ? -13.262 -9.417 20.376 1.00 79.62 329 ASN A CA 1
ATOM 2718 C C . ASN A 1 329 ? -12.506 -10.696 19.942 1.00 79.62 329 ASN A C 1
ATOM 2720 O O . ASN A 1 329 ? -12.077 -11.504 20.766 1.00 79.62 329 ASN A O 1
ATOM 2724 N N . SER A 1 330 ? -12.354 -10.876 18.631 1.00 81.81 330 SER A N 1
ATOM 2725 C CA . SER A 1 330 ? -11.465 -11.854 18.015 1.00 81.81 330 SER A CA 1
ATOM 2726 C C . SER A 1 330 ? -10.484 -11.133 17.096 1.00 81.81 330 SER A C 1
ATOM 2728 O O . SER A 1 330 ? -10.751 -10.018 16.647 1.00 81.81 330 SER A O 1
ATOM 2730 N N . ASP A 1 331 ? -9.350 -11.774 16.815 1.00 78.25 331 ASP A N 1
ATOM 2731 C CA . ASP A 1 331 ? -8.306 -11.227 15.934 1.00 78.25 331 ASP A CA 1
ATOM 2732 C C . ASP A 1 331 ? -8.640 -11.364 14.436 1.00 78.25 331 ASP A C 1
ATOM 2734 O O . ASP A 1 331 ? -7.808 -11.059 13.580 1.00 78.25 331 ASP A O 1
ATOM 2738 N N . LYS A 1 332 ? -9.833 -11.881 14.108 1.00 86.88 332 LYS A N 1
ATOM 2739 C CA . LYS A 1 332 ? -10.249 -12.235 12.748 1.00 86.88 332 LYS A CA 1
ATOM 2740 C C . LYS A 1 332 ? -11.221 -11.204 12.197 1.00 86.88 332 LYS A C 1
ATOM 2742 O O . LYS A 1 332 ? -12.328 -11.047 12.711 1.00 86.88 332 LYS A O 1
ATOM 2747 N N . PHE A 1 333 ? -10.825 -10.538 11.120 1.00 88.38 333 PHE A N 1
ATOM 2748 C CA . PHE A 1 333 ? -11.653 -9.552 10.428 1.00 88.38 333 PHE A CA 1
ATOM 2749 C C . PHE A 1 333 ? -12.932 -10.157 9.830 1.00 88.38 333 PHE A C 1
ATOM 2751 O O . PHE A 1 333 ? -13.968 -9.495 9.782 1.00 88.38 333 PHE A O 1
ATOM 2758 N N . GLU A 1 334 ? -12.909 -11.437 9.467 1.00 87.81 334 GLU A N 1
ATOM 2759 C CA . GLU A 1 334 ? -14.054 -12.162 8.908 1.00 87.81 334 GLU A CA 1
ATOM 2760 C C . GLU A 1 334 ? -15.223 -12.296 9.894 1.00 87.81 334 GLU A C 1
ATOM 2762 O O . GLU A 1 334 ? -16.366 -12.495 9.489 1.00 87.81 334 GLU A O 1
ATOM 2767 N N . GLU A 1 335 ? -14.950 -12.176 11.196 1.00 89.00 335 GLU A N 1
ATOM 2768 C CA . GLU A 1 335 ? -15.953 -12.268 12.261 1.00 89.00 335 GLU A CA 1
ATOM 2769 C C . GLU A 1 335 ? -16.529 -10.903 12.665 1.00 89.00 335 GLU A C 1
ATOM 2771 O O . GLU A 1 335 ? -17.377 -10.833 13.560 1.00 89.00 335 GLU A O 1
ATOM 2776 N N . TRP A 1 336 ? -16.067 -9.816 12.039 1.00 90.81 336 TRP A N 1
ATOM 2777 C CA . TRP A 1 336 ? -16.563 -8.472 12.316 1.00 90.81 336 TRP A CA 1
ATOM 2778 C C . TRP A 1 336 ? -18.025 -8.329 11.918 1.00 90.81 336 TRP A C 1
ATOM 2780 O O . TRP A 1 336 ? -18.497 -8.912 10.940 1.00 90.81 336 TRP A O 1
ATOM 2790 N N . ILE A 1 337 ? -18.735 -7.509 12.686 1.00 88.75 337 ILE A N 1
ATOM 2791 C CA . ILE A 1 337 ? -20.171 -7.308 12.532 1.00 88.75 337 ILE A CA 1
ATOM 2792 C C . ILE A 1 337 ? -20.492 -5.847 12.250 1.00 88.75 337 ILE A C 1
ATOM 2794 O O . ILE A 1 337 ? -19.818 -4.925 12.717 1.00 88.75 337 ILE A O 1
ATOM 2798 N N . GLU A 1 338 ? -21.540 -5.650 11.456 1.00 89.38 338 GLU A N 1
ATOM 2799 C CA . GLU A 1 338 ? -22.090 -4.330 11.185 1.00 89.38 338 GLU A CA 1
ATOM 2800 C C . GLU A 1 338 ? -22.761 -3.784 12.449 1.00 89.38 338 GLU A C 1
ATOM 2802 O O . GLU A 1 338 ? -23.575 -4.453 13.097 1.00 89.38 338 GLU A O 1
ATOM 2807 N N . PHE A 1 339 ? -22.409 -2.555 12.810 1.00 88.38 339 PHE A N 1
ATOM 2808 C CA . PHE A 1 339 ? -22.893 -1.908 14.019 1.00 88.38 339 PHE A CA 1
ATOM 2809 C C . PHE A 1 339 ? -24.424 -1.766 13.994 1.00 88.38 339 PHE A C 1
ATOM 2811 O O . PHE A 1 339 ? -24.991 -1.264 13.023 1.00 88.38 339 PHE A O 1
ATOM 2818 N N . ASN A 1 340 ? -25.086 -2.238 15.060 1.00 81.69 340 ASN A N 1
ATOM 2819 C CA . ASN A 1 340 ? -26.549 -2.273 15.230 1.00 81.69 340 ASN A CA 1
ATOM 2820 C C . ASN A 1 340 ? -27.331 -2.724 13.966 1.00 81.69 340 ASN A C 1
ATOM 2822 O O . ASN A 1 340 ? -28.411 -2.195 13.689 1.00 81.69 340 ASN A O 1
ATOM 2826 N N . GLY A 1 341 ? -26.797 -3.661 13.171 1.00 72.25 341 GLY A N 1
ATOM 2827 C CA . GLY A 1 341 ? -27.464 -4.140 11.951 1.00 72.25 341 GLY A CA 1
ATOM 2828 C C . GLY A 1 341 ? -27.675 -3.056 10.884 1.00 72.25 341 GLY A C 1
ATOM 2829 O O . GLY A 1 341 ? -28.684 -3.080 10.184 1.00 72.25 341 GLY A O 1
ATOM 2830 N N . GLY A 1 342 ? -26.767 -2.076 10.813 1.00 70.19 342 GLY A N 1
ATOM 2831 C CA . GLY A 1 342 ? -26.778 -0.983 9.834 1.00 70.19 342 GLY A CA 1
ATOM 2832 C C . GLY A 1 342 ? -27.333 0.342 10.359 1.00 70.19 342 GLY A C 1
ATOM 2833 O O . GLY A 1 342 ? -27.274 1.352 9.661 1.00 70.19 342 GLY A O 1
ATOM 2834 N N . LYS A 1 343 ? -27.836 0.382 11.601 1.00 75.19 343 LYS A N 1
ATOM 2835 C CA . LYS A 1 343 ? -28.225 1.637 12.265 1.00 75.19 343 LYS A CA 1
ATOM 2836 C C . LYS A 1 343 ? -27.018 2.278 12.939 1.00 75.19 343 LYS A C 1
ATOM 2838 O O . LYS A 1 343 ? -26.283 1.622 13.662 1.00 75.19 343 LYS A O 1
ATOM 2843 N N . THR A 1 344 ? -26.834 3.580 12.779 1.00 76.06 344 THR A N 1
ATOM 2844 C CA . THR A 1 344 ? -25.645 4.288 13.296 1.00 76.06 344 THR A CA 1
ATOM 2845 C C . THR A 1 344 ? -25.932 5.109 14.556 1.00 76.06 344 THR A C 1
ATOM 2847 O O . THR A 1 344 ? -25.020 5.614 15.212 1.00 76.06 344 THR A O 1
ATOM 2850 N N . GLU A 1 345 ? -27.202 5.168 14.960 1.00 82.06 345 GLU A N 1
ATOM 2851 C CA . GLU A 1 345 ? -27.672 5.841 16.168 1.00 82.06 345 GLU A CA 1
ATOM 2852 C C . GLU A 1 345 ? -26.975 5.311 17.431 1.00 82.06 345 GLU A C 1
ATOM 2854 O O . GLU A 1 345 ? -26.878 4.105 17.679 1.00 82.06 345 GLU A O 1
ATOM 2859 N N . GLY A 1 346 ? -26.492 6.237 18.262 1.00 85.50 346 GLY A N 1
ATOM 2860 C CA . GLY A 1 346 ? -25.878 5.923 19.552 1.00 85.50 346 GLY A CA 1
ATOM 2861 C C . GLY A 1 346 ? -24.415 5.470 19.498 1.00 85.50 346 GLY A C 1
ATOM 2862 O O . GLY A 1 346 ? -23.854 5.204 20.563 1.00 85.50 346 GLY A O 1
ATOM 2863 N N . LEU A 1 347 ? -23.773 5.422 18.320 1.00 91.19 347 LEU A N 1
ATOM 2864 C CA . LEU A 1 347 ? -22.342 5.105 18.207 1.00 91.19 347 LEU A CA 1
ATOM 2865 C C . LEU A 1 347 ? -21.478 6.065 19.039 1.00 91.19 347 LEU A C 1
ATOM 2867 O O . LEU A 1 347 ? -20.633 5.618 19.811 1.00 91.19 347 LEU A O 1
ATOM 2871 N N . GLU A 1 348 ? -21.749 7.370 18.963 1.00 90.56 348 GLU A N 1
ATOM 2872 C CA . GLU A 1 348 ? -21.040 8.392 19.745 1.00 90.56 348 GLU A CA 1
ATOM 2873 C C . GLU A 1 348 ? -21.162 8.159 21.256 1.00 90.56 348 GLU A C 1
ATOM 2875 O O . GLU A 1 348 ? -20.168 8.226 21.976 1.00 90.56 348 GLU A O 1
ATOM 2880 N N . LYS A 1 349 ? -22.356 7.787 21.741 1.00 91.81 349 LYS A N 1
ATOM 2881 C CA . LYS A 1 349 ? -22.579 7.458 23.160 1.00 91.81 349 LYS A CA 1
ATOM 2882 C C . LYS A 1 349 ? -21.770 6.234 23.591 1.00 91.81 349 LYS A C 1
ATOM 2884 O O . LYS A 1 349 ? -21.244 6.204 24.701 1.00 91.81 349 LYS A O 1
ATOM 2889 N N . LYS A 1 350 ? -21.651 5.218 22.729 1.00 93.81 350 LYS A N 1
ATOM 2890 C CA . LYS A 1 350 ? -20.829 4.027 23.005 1.00 93.81 350 LYS A CA 1
ATOM 2891 C C . LYS A 1 350 ? -19.336 4.363 23.005 1.00 93.81 350 LYS A C 1
ATOM 2893 O O . LYS A 1 350 ? -18.627 3.926 23.907 1.00 93.81 350 LYS A O 1
ATOM 2898 N N . LEU A 1 351 ? -18.868 5.193 22.072 1.00 94.69 351 LEU A N 1
ATOM 2899 C CA . LEU A 1 351 ? -17.492 5.705 22.067 1.00 94.69 351 LEU A CA 1
ATOM 2900 C C . LEU A 1 351 ? -17.181 6.540 23.316 1.00 94.69 351 LEU A C 1
ATOM 2902 O O . LEU A 1 351 ? -16.099 6.409 23.885 1.00 94.69 351 LEU A O 1
ATOM 2906 N N . GLN A 1 352 ? -18.132 7.353 23.779 1.00 94.19 352 GLN A N 1
ATOM 2907 C CA . GLN A 1 352 ? -18.007 8.092 25.033 1.00 94.19 352 GLN A CA 1
ATOM 2908 C C . GLN A 1 352 ? -17.907 7.143 26.236 1.00 94.19 352 GLN A C 1
ATOM 2910 O O . GLN A 1 352 ? -16.988 7.284 27.039 1.00 94.19 352 GLN A O 1
ATOM 2915 N N . LYS A 1 353 ? -18.771 6.119 26.319 1.00 93.38 353 LYS A N 1
ATOM 2916 C CA . LYS A 1 353 ? -18.679 5.075 27.357 1.00 93.38 353 LYS A CA 1
ATOM 2917 C C . LYS A 1 353 ? -17.317 4.366 27.352 1.00 93.38 353 LYS A C 1
ATOM 2919 O O . LYS A 1 353 ? -16.774 4.110 28.422 1.00 93.38 353 LYS A O 1
ATOM 2924 N N . ILE A 1 354 ? -16.765 4.046 26.176 1.00 94.81 354 ILE A N 1
ATOM 2925 C CA . ILE A 1 354 ? -15.431 3.432 26.045 1.00 94.81 354 ILE A CA 1
ATOM 2926 C C . ILE A 1 354 ? -14.361 4.359 26.631 1.00 94.81 354 ILE A C 1
ATOM 2928 O O . ILE A 1 354 ? -13.563 3.924 27.459 1.00 94.81 354 ILE A O 1
ATOM 2932 N N . GLU A 1 355 ? -14.369 5.637 26.251 1.00 95.12 355 GLU A N 1
ATOM 2933 C CA . GLU A 1 355 ? -13.401 6.619 26.749 1.00 95.12 355 GLU A CA 1
ATOM 2934 C C . GLU A 1 355 ? -13.500 6.822 28.266 1.00 95.12 355 GLU A C 1
ATOM 2936 O O . GLU A 1 355 ? -12.491 6.857 28.967 1.00 95.12 355 GLU A O 1
ATOM 2941 N N . GLU A 1 356 ? -14.712 6.936 28.802 1.00 92.81 356 GLU A N 1
ATOM 2942 C CA . GLU A 1 356 ? -14.919 7.234 30.218 1.00 92.81 356 GLU A CA 1
ATOM 2943 C C . GLU A 1 356 ? -14.595 6.041 31.121 1.00 92.81 356 GLU A C 1
ATOM 2945 O O . GLU A 1 356 ? -13.924 6.218 32.147 1.00 92.81 356 GLU A O 1
ATOM 2950 N N . ASN A 1 357 ? -15.029 4.840 30.725 1.00 91.06 357 ASN A N 1
ATOM 2951 C CA . ASN A 1 357 ? -14.967 3.647 31.568 1.00 91.06 357 ASN A CA 1
ATOM 2952 C C . ASN A 1 357 ? -13.671 2.853 31.391 1.00 91.06 357 ASN A C 1
ATOM 2954 O O . ASN A 1 357 ? -13.241 2.190 32.334 1.00 91.06 357 ASN A O 1
ATOM 2958 N N . LEU A 1 358 ? -13.042 2.898 30.209 1.00 92.81 358 LEU A N 1
ATOM 2959 C CA . LEU A 1 358 ? -11.923 2.006 29.883 1.00 92.81 358 LEU A CA 1
ATOM 2960 C C . LEU A 1 358 ? -10.545 2.689 29.900 1.00 92.81 358 LEU A C 1
ATOM 2962 O O . LEU A 1 358 ? -9.528 2.003 29.826 1.00 92.81 358 LEU A O 1
ATOM 2966 N N . LYS A 1 359 ? -10.479 4.013 30.106 1.00 90.94 359 LYS A N 1
ATOM 2967 C CA . LYS A 1 359 ? -9.233 4.818 30.161 1.00 90.94 359 LYS A CA 1
ATOM 2968 C C . LYS A 1 359 ? -8.145 4.333 31.129 1.00 90.94 359 LYS A C 1
ATOM 2970 O O . LYS A 1 359 ? -7.000 4.758 31.013 1.00 90.94 359 LYS A O 1
ATOM 2975 N N . CYS A 1 360 ? -8.494 3.522 32.128 1.00 91.19 360 CYS A N 1
ATOM 2976 C CA . CYS A 1 360 ? -7.565 3.045 33.160 1.00 91.19 360 CYS A CA 1
ATOM 2977 C C . CYS A 1 360 ? -7.117 1.588 32.959 1.00 91.19 360 CYS A C 1
ATOM 2979 O O . CYS A 1 360 ? -6.386 1.065 33.802 1.00 91.19 360 CYS A O 1
ATOM 2981 N N . ILE A 1 361 ? -7.553 0.916 31.891 1.00 92.06 361 ILE A N 1
ATOM 2982 C CA . ILE A 1 361 ? -7.271 -0.506 31.677 1.00 92.06 361 ILE A CA 1
ATOM 2983 C C . ILE A 1 361 ? -5.918 -0.668 30.984 1.00 92.06 361 ILE A C 1
ATOM 2985 O O . ILE A 1 361 ? -5.750 -0.270 29.835 1.00 92.06 361 ILE A O 1
ATOM 2989 N N . ALA A 1 362 ? -4.954 -1.269 31.684 1.00 93.44 362 ALA A N 1
ATOM 2990 C CA . ALA A 1 362 ? -3.626 -1.565 31.139 1.00 93.44 362 ALA A CA 1
ATOM 2991 C C . ALA A 1 362 ? -3.586 -2.873 30.326 1.00 93.44 362 ALA A C 1
ATOM 2993 O O . ALA A 1 362 ? -2.787 -3.006 29.404 1.00 93.44 362 ALA A O 1
ATOM 2994 N N . ASP A 1 363 ? -4.446 -3.842 30.653 1.00 93.25 363 ASP A N 1
ATOM 2995 C CA . ASP A 1 363 ? -4.495 -5.123 29.947 1.00 93.25 363 ASP A CA 1
ATOM 2996 C C . ASP A 1 363 ? -5.279 -4.994 28.632 1.00 93.25 363 ASP A C 1
ATOM 2998 O O . ASP A 1 363 ? -6.495 -4.791 28.633 1.00 93.25 363 ASP A O 1
ATOM 3002 N N . LEU A 1 364 ? -4.584 -5.121 27.497 1.00 92.38 364 LEU A N 1
ATOM 3003 C CA . LEU A 1 364 ? -5.185 -4.954 26.170 1.00 92.38 364 LEU A CA 1
ATOM 3004 C C . LEU A 1 364 ? -6.294 -5.982 25.895 1.00 92.38 364 LEU A C 1
ATOM 3006 O O . LEU A 1 364 ? -7.293 -5.654 25.259 1.00 92.38 364 LEU A O 1
ATOM 3010 N N . LYS A 1 365 ? -6.155 -7.217 26.388 1.00 92.06 365 LYS A N 1
ATOM 3011 C CA . LYS A 1 365 ? -7.149 -8.275 26.166 1.00 92.06 365 LYS A CA 1
ATOM 3012 C C . LYS A 1 365 ? -8.456 -7.969 26.902 1.00 92.06 365 LYS A C 1
ATOM 3014 O O . LYS A 1 365 ? -9.536 -8.120 26.333 1.00 92.06 365 LYS A O 1
ATOM 3019 N N . LEU A 1 366 ? -8.360 -7.490 28.139 1.00 91.94 366 LEU A N 1
ATOM 3020 C CA . LEU A 1 366 ? -9.487 -7.011 28.930 1.00 91.94 366 LEU A CA 1
ATOM 3021 C C . LEU A 1 366 ? -10.111 -5.759 28.310 1.00 91.94 366 LEU A C 1
ATOM 3023 O O . LEU A 1 366 ? -11.334 -5.673 28.225 1.00 91.94 366 LEU A O 1
ATOM 3027 N N . LEU A 1 367 ? -9.285 -4.819 27.840 1.00 94.19 367 LEU A N 1
ATOM 3028 C CA . LEU A 1 367 ? -9.734 -3.602 27.162 1.00 94.19 367 LEU A CA 1
ATOM 3029 C C . LEU A 1 367 ? -10.553 -3.936 25.908 1.00 94.19 367 LEU A C 1
ATOM 3031 O O . LEU A 1 367 ? -11.661 -3.428 25.748 1.00 94.19 367 LEU A O 1
ATOM 3035 N N . ARG A 1 368 ? -10.048 -4.845 25.067 1.00 94.56 368 ARG A N 1
ATOM 3036 C CA . ARG A 1 368 ? -10.747 -5.379 23.890 1.00 94.56 368 ARG A CA 1
ATOM 3037 C C . ARG A 1 368 ? -12.076 -6.034 24.261 1.00 94.56 368 ARG A C 1
ATOM 3039 O O . ARG A 1 368 ? -13.111 -5.687 23.696 1.00 94.56 368 ARG A O 1
ATOM 3046 N N . TYR A 1 369 ? -12.076 -6.912 25.261 1.00 93.75 369 TYR A N 1
ATOM 3047 C CA . TYR A 1 369 ? -13.301 -7.554 25.735 1.00 93.75 369 TYR A CA 1
ATOM 3048 C C . TYR A 1 369 ? -14.351 -6.527 26.182 1.00 93.75 369 TYR A C 1
ATOM 3050 O O . TYR A 1 369 ? -15.493 -6.570 25.727 1.00 93.75 369 TYR A O 1
ATOM 3058 N N . MET A 1 370 ? -13.969 -5.568 27.031 1.00 93.56 370 MET A N 1
ATOM 3059 C CA . MET A 1 370 ? -14.898 -4.558 27.540 1.00 93.56 370 MET A CA 1
ATOM 3060 C C . MET A 1 370 ? -15.378 -3.591 26.450 1.00 93.56 370 MET A C 1
ATOM 3062 O O . MET A 1 370 ? -16.552 -3.225 26.443 1.00 93.56 370 MET A O 1
ATOM 3066 N N . ALA A 1 371 ? -14.513 -3.203 25.508 1.00 94.81 371 ALA A N 1
ATOM 3067 C CA . ALA A 1 371 ? -14.901 -2.358 24.381 1.00 94.81 371 ALA A CA 1
ATOM 3068 C C . ALA A 1 371 ? -15.932 -3.058 23.484 1.00 94.81 371 ALA A C 1
ATOM 3070 O O . ALA A 1 371 ? -16.927 -2.444 23.101 1.00 94.81 371 ALA A O 1
ATOM 3071 N N . TYR A 1 372 ? -15.743 -4.353 23.208 1.00 94.44 372 TYR A N 1
ATOM 3072 C CA . TYR A 1 372 ? -16.720 -5.155 22.472 1.00 94.44 372 TYR A CA 1
ATOM 3073 C C . TYR A 1 372 ? -18.077 -5.211 23.182 1.00 94.44 372 TYR A C 1
ATOM 3075 O O . TYR A 1 372 ? -19.099 -4.978 22.541 1.00 94.44 372 TYR A O 1
ATOM 3083 N N . GLN A 1 373 ? -18.092 -5.446 24.498 1.00 92.88 373 GLN A N 1
ATOM 3084 C CA . GLN A 1 373 ? -19.318 -5.476 25.308 1.00 92.88 373 GLN A CA 1
ATOM 3085 C C . GLN A 1 373 ? -20.102 -4.159 25.187 1.00 92.88 373 GLN A C 1
ATOM 3087 O O . GLN A 1 373 ? -21.282 -4.171 24.835 1.00 92.88 373 GLN A O 1
ATOM 3092 N N . ILE A 1 374 ? -19.419 -3.015 25.331 1.00 92.94 374 ILE A N 1
ATOM 3093 C CA . ILE A 1 374 ? -20.038 -1.693 25.140 1.00 92.94 374 ILE A CA 1
ATOM 3094 C C . ILE A 1 374 ? -20.591 -1.542 23.713 1.00 92.94 374 ILE A C 1
ATOM 3096 O O . ILE A 1 374 ? -21.695 -1.018 23.527 1.00 92.94 374 ILE A O 1
ATOM 3100 N N . LEU A 1 375 ? -19.851 -2.003 22.698 1.00 92.44 375 LEU A N 1
ATOM 3101 C CA . LEU A 1 375 ? -20.262 -1.920 21.294 1.00 92.44 375 LEU A CA 1
ATOM 3102 C C . LEU A 1 375 ? -21.518 -2.741 20.985 1.00 92.44 375 LEU A C 1
ATOM 3104 O O . LEU A 1 375 ? -22.345 -2.268 20.207 1.00 92.44 375 LEU A O 1
ATOM 3108 N N . ILE A 1 376 ? -21.725 -3.891 21.630 1.00 90.56 376 ILE A N 1
ATOM 3109 C CA . ILE A 1 376 ? -22.955 -4.694 21.483 1.00 90.56 376 ILE A CA 1
ATOM 3110 C C . ILE A 1 376 ? -24.094 -4.256 22.417 1.00 90.56 376 ILE A C 1
ATOM 3112 O O . ILE A 1 376 ? -25.202 -4.768 22.309 1.00 90.56 376 ILE A O 1
ATOM 3116 N N . GLY A 1 377 ? -23.861 -3.257 23.275 1.00 85.31 377 GLY A N 1
ATOM 3117 C CA . GLY A 1 377 ? -24.871 -2.714 24.188 1.00 85.31 377 GLY A CA 1
ATOM 3118 C C . GLY A 1 377 ? -24.955 -3.422 25.541 1.00 85.31 377 GLY A C 1
ATOM 3119 O O . GLY A 1 377 ? -25.876 -3.140 26.303 1.00 85.31 377 GLY A O 1
ATOM 3120 N N . GLU A 1 378 ? -24.000 -4.294 25.856 1.00 85.19 378 GLU A N 1
ATOM 3121 C CA . GLU A 1 378 ? -23.838 -4.872 27.188 1.00 85.19 378 GLU A CA 1
ATOM 3122 C C . GLU A 1 378 ? -23.009 -3.917 28.058 1.00 85.19 378 GLU A C 1
ATOM 3124 O O . GLU A 1 378 ? -22.017 -3.337 27.606 1.00 85.19 378 GLU A O 1
ATOM 3129 N N . ASP A 1 379 ? -23.399 -3.728 29.320 1.00 74.88 379 ASP A N 1
ATOM 3130 C CA . ASP A 1 379 ? -22.550 -2.986 30.249 1.00 74.88 379 ASP A CA 1
ATOM 3131 C C . ASP A 1 379 ? -21.412 -3.912 30.721 1.00 74.88 379 ASP A C 1
ATOM 3133 O O . ASP A 1 379 ? -21.675 -5.000 31.251 1.00 74.88 379 ASP A O 1
ATOM 3137 N N . PRO A 1 380 ? -20.136 -3.523 30.533 1.00 67.75 380 PRO A N 1
ATOM 3138 C CA . PRO A 1 380 ? -19.015 -4.357 30.930 1.00 67.75 380 PRO A CA 1
ATOM 3139 C C . PRO A 1 380 ? -19.075 -4.562 32.440 1.00 67.75 380 PRO A C 1
ATOM 3141 O O . PRO A 1 380 ? -19.150 -3.597 33.204 1.00 67.75 380 PRO A O 1
ATOM 3144 N N . LYS A 1 381 ? -19.038 -5.826 32.878 1.00 63.44 381 LYS A N 1
ATOM 3145 C CA . LYS A 1 381 ? -18.991 -6.160 34.304 1.00 63.44 381 LYS A CA 1
ATOM 3146 C C . LYS A 1 381 ? -17.795 -5.442 34.916 1.00 63.44 381 LYS A C 1
ATOM 3148 O O . LYS A 1 381 ? -16.647 -5.799 34.651 1.00 63.44 381 LYS A O 1
ATOM 3153 N N . THR A 1 382 ? -18.061 -4.424 35.726 1.00 53.16 382 THR A N 1
ATOM 3154 C CA . THR A 1 382 ? -17.033 -3.757 36.509 1.00 53.16 382 THR A CA 1
ATOM 3155 C C . THR A 1 382 ? -16.477 -4.790 37.476 1.00 53.16 382 THR A C 1
ATOM 3157 O O . THR A 1 382 ? -17.136 -5.210 38.427 1.00 53.16 382 THR A O 1
ATOM 3160 N N . THR A 1 383 ? -15.243 -5.235 37.245 1.00 49.06 383 THR A N 1
ATOM 3161 C CA . THR A 1 383 ? -14.455 -5.773 38.347 1.00 49.06 383 THR A CA 1
ATOM 3162 C C . THR A 1 383 ? -14.320 -4.622 39.325 1.00 49.06 383 THR A C 1
ATOM 3164 O O . THR A 1 383 ? -13.599 -3.660 39.047 1.00 49.06 383 THR A O 1
ATOM 3167 N N . LYS A 1 384 ? -15.069 -4.683 40.435 1.00 44.53 384 LYS A N 1
ATOM 3168 C CA . LYS A 1 384 ? -14.799 -3.841 41.602 1.00 44.53 384 LYS A CA 1
ATOM 3169 C C . LYS A 1 384 ? -13.281 -3.841 41.813 1.00 44.53 384 LYS A C 1
ATOM 3171 O O . LYS A 1 384 ? -12.671 -4.902 41.612 1.00 44.53 384 LYS A O 1
ATOM 3176 N N . PRO A 1 385 ? -12.665 -2.698 42.162 1.00 44.03 385 PRO A N 1
ATOM 3177 C CA . PRO A 1 385 ? -11.275 -2.700 42.590 1.00 44.03 385 PRO A CA 1
ATOM 3178 C C . PRO A 1 385 ? -11.107 -3.877 43.548 1.00 44.03 385 PRO A C 1
ATOM 3180 O O . PRO A 1 385 ? -11.931 -4.023 44.452 1.00 44.03 385 PRO A O 1
ATOM 3183 N N . LYS A 1 386 ? -10.129 -4.764 43.310 1.00 45.00 386 LYS A N 1
ATOM 3184 C CA . LYS A 1 386 ? -9.713 -5.678 44.378 1.00 45.00 386 LYS A CA 1
ATOM 3185 C C . LYS A 1 386 ? -9.480 -4.769 45.569 1.00 45.00 386 LYS A C 1
ATOM 3187 O O . LYS A 1 386 ? -8.683 -3.841 45.422 1.00 45.00 386 LYS A O 1
ATOM 3192 N N . ASP A 1 387 ? -10.228 -4.983 46.650 1.00 43.94 387 ASP A N 1
ATOM 3193 C CA . ASP A 1 387 ? -10.041 -4.227 47.877 1.00 43.94 387 ASP A CA 1
ATOM 3194 C C . ASP A 1 387 ? -8.541 -4.195 48.122 1.00 43.94 387 ASP A C 1
ATOM 3196 O O . ASP A 1 387 ? -7.897 -5.248 48.193 1.00 43.94 387 ASP A O 1
ATOM 3200 N N . THR A 1 388 ? -7.965 -2.992 48.099 1.00 45.09 388 THR A N 1
ATOM 3201 C CA . THR A 1 388 ? -6.577 -2.805 48.491 1.00 45.09 388 THR A CA 1
ATOM 3202 C C . THR A 1 388 ? -6.494 -3.480 49.850 1.00 45.09 388 THR A C 1
ATOM 3204 O O . THR A 1 388 ? -7.258 -3.062 50.729 1.00 45.09 388 THR A O 1
ATOM 3207 N N . PRO A 1 389 ? -5.694 -4.551 50.031 1.00 50.59 389 PRO A N 1
ATOM 3208 C CA . PRO A 1 389 ? -5.600 -5.169 51.335 1.00 50.59 389 PRO A CA 1
ATOM 3209 C C . PRO A 1 389 ? -5.251 -4.039 52.287 1.00 50.59 389 PRO A C 1
ATOM 3211 O O . PRO A 1 389 ? -4.281 -3.310 52.058 1.00 50.59 389 PRO A O 1
ATOM 3214 N N . THR A 1 390 ? -6.126 -3.810 53.268 1.00 50.97 390 THR A N 1
ATOM 3215 C CA . THR A 1 390 ? -5.867 -2.853 54.335 1.00 50.97 390 THR A CA 1
ATOM 3216 C C . THR A 1 390 ? -4.454 -3.164 54.807 1.00 50.97 390 THR A C 1
ATOM 3218 O O . THR A 1 390 ? -4.197 -4.348 55.038 1.00 50.97 390 THR A O 1
ATOM 3221 N N . PRO A 1 391 ? -3.519 -2.198 54.849 1.00 51.09 391 PRO A N 1
ATOM 3222 C CA . PRO A 1 391 ? -2.161 -2.492 55.273 1.00 51.09 391 PRO A CA 1
ATOM 3223 C C . PRO A 1 391 ? -2.262 -3.151 56.645 1.00 51.09 391 PRO A C 1
ATOM 3225 O O . PRO A 1 391 ? -2.621 -2.494 57.624 1.00 51.09 391 PRO A O 1
ATOM 3228 N N . SER A 1 392 ? -2.052 -4.470 56.705 1.00 62.31 392 SER A N 1
ATOM 3229 C CA . SER A 1 392 ? -2.002 -5.142 57.986 1.00 62.31 392 SER A CA 1
ATOM 3230 C C . SER A 1 392 ? -0.722 -4.639 58.621 1.00 62.31 392 SER A C 1
ATOM 3232 O O . SER A 1 392 ? 0.342 -4.615 57.993 1.00 62.31 392 SER A O 1
ATOM 3234 N N . ARG A 1 393 ? -0.845 -4.151 59.853 1.00 53.00 393 ARG A N 1
ATOM 3235 C CA . ARG A 1 393 ? 0.312 -3.871 60.694 1.00 53.00 393 ARG A CA 1
ATOM 3236 C C . ARG A 1 393 ? 1.238 -5.096 60.599 1.00 53.00 393 ARG A C 1
ATOM 3238 O O . ARG A 1 393 ? 0.707 -6.206 60.665 1.00 53.00 393 ARG A O 1
ATOM 3245 N N . PRO A 1 394 ? 2.558 -4.928 60.392 1.00 59.88 394 PRO A N 1
ATOM 3246 C CA . PRO A 1 394 ? 3.482 -6.051 60.477 1.00 59.88 394 PRO A CA 1
ATOM 3247 C C . PRO A 1 394 ? 3.197 -6.796 61.776 1.00 59.88 394 PRO A C 1
ATOM 3249 O O . PRO A 1 394 ? 3.028 -6.136 62.809 1.00 59.88 394 PRO A O 1
ATOM 3252 N N . ASP A 1 395 ? 3.083 -8.121 61.707 1.00 67.50 395 ASP A N 1
ATOM 3253 C CA . ASP A 1 395 ? 2.873 -8.930 62.901 1.00 67.50 395 ASP A CA 1
ATOM 3254 C C . ASP A 1 395 ? 3.938 -8.558 63.937 1.00 67.50 395 ASP A C 1
ATOM 3256 O O . ASP A 1 395 ? 5.120 -8.387 63.614 1.00 67.50 395 ASP A O 1
ATOM 3260 N N . GLU A 1 396 ? 3.495 -8.340 65.173 1.00 60.69 396 GLU A N 1
ATOM 3261 C CA . GLU A 1 396 ? 4.381 -7.993 66.274 1.00 60.69 396 GLU A CA 1
ATOM 3262 C C . GLU A 1 396 ? 5.431 -9.101 66.402 1.00 60.69 396 GLU A C 1
ATOM 3264 O O . GLU A 1 396 ? 5.090 -10.282 66.468 1.00 60.69 396 GLU A O 1
ATOM 3269 N N . PHE A 1 397 ? 6.715 -8.735 66.346 1.00 60.47 397 PHE A N 1
ATOM 3270 C CA . PHE A 1 397 ? 7.804 -9.702 66.426 1.00 60.47 397 PHE A CA 1
ATOM 3271 C C . PHE A 1 397 ? 7.748 -10.405 67.785 1.00 60.47 397 PHE A C 1
ATOM 3273 O O . PHE A 1 397 ? 8.172 -9.851 68.799 1.00 60.47 397 PHE A O 1
ATOM 3280 N N . VAL A 1 398 ? 7.221 -11.628 67.800 1.00 62.31 398 VAL A N 1
ATOM 3281 C CA . VAL A 1 398 ? 7.316 -12.542 68.936 1.00 62.31 398 VAL A CA 1
ATOM 3282 C C . VAL A 1 398 ? 8.638 -13.299 68.777 1.00 62.31 398 VAL A C 1
ATOM 3284 O O . VAL A 1 398 ? 8.805 -14.011 67.782 1.00 62.31 398 VAL A O 1
ATOM 3287 N N . PRO A 1 399 ? 9.609 -13.140 69.697 1.00 56.81 399 PRO A N 1
ATOM 3288 C CA . PRO A 1 399 ? 10.832 -13.929 69.666 1.00 56.81 399 PRO A CA 1
ATOM 3289 C C . PRO A 1 399 ? 10.479 -15.423 69.686 1.00 56.81 399 PRO A C 1
ATOM 3291 O O . PRO A 1 399 ? 9.553 -15.804 70.402 1.00 56.81 399 PRO A O 1
ATOM 3294 N N . PRO A 1 400 ? 11.190 -16.281 68.935 1.00 60.00 400 PRO A N 1
ATOM 3295 C CA . PRO A 1 400 ? 10.933 -17.714 68.964 1.00 60.00 400 PRO A CA 1
ATOM 3296 C C . PRO A 1 400 ? 11.087 -18.255 70.390 1.00 60.00 400 PRO A C 1
ATOM 3298 O O . PRO A 1 400 ? 12.048 -17.915 71.087 1.00 60.00 400 PRO A O 1
ATOM 3301 N N . ASP A 1 401 ? 10.143 -19.105 70.804 1.00 60.53 401 ASP A N 1
ATOM 3302 C CA . ASP A 1 401 ? 10.188 -19.789 72.094 1.00 60.53 401 ASP A CA 1
ATOM 3303 C C . ASP A 1 401 ? 11.538 -20.495 72.269 1.00 60.53 401 ASP A C 1
ATOM 3305 O O . ASP A 1 401 ? 12.016 -21.201 71.373 1.00 60.53 401 ASP A O 1
ATOM 3309 N N . GLN A 1 402 ? 12.165 -20.304 73.434 1.00 58.59 402 GLN A N 1
ATOM 3310 C CA . GLN A 1 402 ? 13.430 -20.963 73.740 1.00 58.59 402 GLN A CA 1
ATOM 3311 C C . GLN A 1 402 ? 13.267 -22.490 73.638 1.00 58.59 402 GLN A C 1
ATOM 3313 O O . GLN A 1 402 ? 12.267 -23.037 74.118 1.00 58.59 402 GLN A O 1
ATOM 3318 N N . PRO A 1 403 ? 14.231 -23.203 73.025 1.00 56.81 403 PRO A N 1
ATOM 3319 C CA . PRO A 1 403 ? 14.124 -24.642 72.840 1.00 56.81 403 PRO A CA 1
ATOM 3320 C C . PRO A 1 403 ? 13.981 -25.344 74.194 1.00 56.81 403 PRO A C 1
ATOM 3322 O O . PRO A 1 403 ? 14.759 -25.113 75.121 1.00 56.81 403 PRO A O 1
ATOM 3325 N N . LYS A 1 404 ? 12.964 -26.209 74.301 1.00 57.03 404 LYS A N 1
ATOM 3326 C CA . LYS A 1 404 ? 12.681 -26.997 75.509 1.00 57.03 404 LYS A CA 1
ATOM 3327 C C . LYS A 1 404 ? 13.928 -27.798 75.921 1.00 57.03 404 LYS A C 1
ATOM 3329 O O . LYS A 1 404 ? 14.541 -28.427 75.055 1.00 57.03 404 LYS A O 1
ATOM 3334 N N . PRO A 1 405 ? 14.296 -27.822 77.216 1.00 54.59 405 PRO A N 1
ATOM 3335 C CA . PRO A 1 405 ? 15.469 -28.559 77.671 1.00 54.59 405 PRO A CA 1
ATOM 3336 C C . PRO A 1 405 ? 15.318 -30.062 77.393 1.00 54.59 405 PRO A C 1
ATOM 3338 O O . PRO A 1 405 ? 14.229 -30.625 77.532 1.00 54.59 405 PRO A O 1
ATOM 3341 N N . LEU A 1 406 ? 16.422 -30.706 76.992 1.00 58.28 406 LEU A N 1
ATOM 3342 C CA . LEU A 1 406 ? 16.471 -32.146 76.725 1.00 58.28 406 LEU A CA 1
ATOM 3343 C C . LEU A 1 406 ? 16.023 -32.945 77.957 1.00 58.28 406 LEU A C 1
ATOM 3345 O O . LEU A 1 406 ? 16.406 -32.647 79.088 1.00 58.28 406 LEU A O 1
ATOM 3349 N N . SER A 1 407 ? 15.243 -34.003 77.727 1.00 56.19 407 SER A N 1
ATOM 3350 C CA . SER A 1 407 ? 14.735 -34.860 78.797 1.00 56.19 407 SER A CA 1
ATOM 3351 C C . SER A 1 407 ? 15.883 -35.521 79.573 1.00 56.19 407 SER A C 1
ATOM 3353 O O . SER A 1 407 ? 16.767 -36.128 78.964 1.00 56.19 407 SER A O 1
ATOM 3355 N N . ILE A 1 408 ? 15.820 -35.477 80.907 1.00 56.84 408 ILE A N 1
ATOM 3356 C CA . ILE A 1 408 ? 16.801 -36.060 81.844 1.00 56.84 408 ILE A CA 1
ATOM 3357 C C . ILE A 1 408 ? 17.245 -37.502 81.482 1.00 56.84 408 ILE A C 1
ATOM 3359 O O . ILE A 1 408 ? 18.444 -37.773 81.564 1.00 56.84 408 ILE A O 1
ATOM 3363 N N . PRO A 1 409 ? 16.379 -38.416 80.989 1.00 57.44 409 PRO A N 1
ATOM 3364 C CA . PRO A 1 409 ? 16.803 -39.766 80.597 1.00 57.44 409 PRO A CA 1
ATOM 3365 C C . PRO A 1 409 ? 17.829 -39.802 79.450 1.00 57.44 409 PRO A C 1
ATOM 3367 O O . PRO A 1 409 ? 18.694 -40.672 79.424 1.00 57.44 409 PRO A O 1
ATOM 3370 N N . LEU A 1 410 ? 17.771 -38.841 78.523 1.00 58.31 410 LEU A N 1
ATOM 3371 C CA . LEU A 1 410 ? 18.669 -38.738 77.364 1.00 58.31 410 LEU A CA 1
ATOM 3372 C C . LEU A 1 410 ? 20.071 -38.252 77.770 1.00 58.31 410 LEU A C 1
ATOM 3374 O O . LEU A 1 410 ? 21.072 -38.693 77.210 1.00 58.31 410 LEU A O 1
ATOM 3378 N N . ILE A 1 411 ? 20.142 -37.398 78.795 1.00 56.66 411 ILE A N 1
ATOM 3379 C CA . ILE A 1 411 ? 21.396 -36.896 79.379 1.00 56.66 411 ILE A CA 1
ATOM 3380 C C . ILE A 1 411 ? 22.094 -38.005 80.187 1.00 56.66 411 ILE A C 1
ATOM 3382 O O . ILE A 1 411 ? 23.314 -38.175 80.114 1.00 56.66 411 ILE A O 1
ATOM 3386 N N . VAL A 1 412 ? 21.319 -38.814 80.915 1.00 55.94 412 VAL A N 1
ATOM 3387 C CA . VAL A 1 412 ? 21.845 -39.953 81.685 1.00 55.94 412 VAL A CA 1
ATOM 3388 C C . VAL A 1 412 ? 22.257 -41.108 80.759 1.00 55.94 412 VAL A C 1
ATOM 3390 O O . VAL A 1 412 ? 23.337 -41.668 80.925 1.00 55.94 412 VAL A O 1
ATOM 3393 N N . GLY A 1 413 ? 21.471 -41.416 79.722 1.00 52.03 413 GLY A N 1
ATOM 3394 C CA . GLY A 1 413 ? 21.818 -42.444 78.732 1.00 52.03 413 GLY A CA 1
ATOM 3395 C C . GLY A 1 413 ? 23.067 -42.104 77.906 1.00 52.03 413 GLY A C 1
ATOM 3396 O O . GLY A 1 413 ? 23.903 -42.975 77.664 1.00 52.03 413 GLY A O 1
ATOM 3397 N N . GLY A 1 414 ? 23.238 -40.831 77.527 1.00 56.34 414 GLY A N 1
ATOM 3398 C CA . GLY A 1 414 ? 24.406 -40.362 76.774 1.00 56.34 414 GLY A CA 1
ATOM 3399 C C . GLY A 1 414 ? 25.705 -40.337 77.587 1.00 56.34 414 GLY A C 1
ATOM 3400 O O . GLY A 1 414 ? 26.767 -40.659 77.055 1.00 56.34 414 GLY A O 1
ATOM 3401 N N . SER A 1 415 ? 25.634 -40.013 78.882 1.00 57.72 415 SER A N 1
ATOM 3402 C CA . SER A 1 415 ? 26.820 -39.949 79.749 1.00 57.72 415 SER A CA 1
ATOM 3403 C C . SER A 1 415 ? 27.342 -41.336 80.143 1.00 57.72 415 SER A C 1
ATOM 3405 O O . SER A 1 415 ? 28.550 -41.562 80.096 1.00 57.72 415 SER A O 1
ATOM 3407 N N . VAL A 1 416 ? 26.460 -42.303 80.425 1.00 57.09 416 VAL A N 1
ATOM 3408 C CA . VAL A 1 416 ? 26.871 -43.688 80.731 1.00 57.09 416 VAL A CA 1
ATOM 3409 C C . VAL A 1 416 ? 27.407 -44.401 79.481 1.00 57.09 416 VAL A C 1
ATOM 3411 O O . VAL A 1 416 ? 28.458 -45.037 79.546 1.00 57.09 416 VAL A O 1
ATOM 3414 N N . GLY A 1 417 ? 26.752 -44.241 78.324 1.00 54.97 417 GLY A N 1
ATOM 3415 C CA . GLY A 1 417 ? 27.211 -44.832 77.059 1.00 54.97 417 GLY A CA 1
ATOM 3416 C C . GLY A 1 417 ? 28.560 -44.281 76.580 1.00 54.97 417 GLY A C 1
ATOM 3417 O O . GLY A 1 417 ? 29.412 -45.045 76.123 1.00 54.97 417 GLY A O 1
ATOM 3418 N N . GLY A 1 418 ? 28.791 -42.973 76.745 1.00 56.34 418 GLY A N 1
ATOM 3419 C CA . GLY A 1 418 ? 30.059 -42.329 76.395 1.00 56.34 418 GLY A CA 1
ATOM 3420 C C . GLY A 1 418 ? 31.234 -42.797 77.259 1.00 56.34 418 GLY A C 1
ATOM 3421 O O . GLY A 1 418 ? 32.313 -43.067 76.733 1.00 56.34 418 GLY A O 1
ATOM 3422 N N . VAL A 1 419 ? 31.024 -42.966 78.571 1.00 60.44 419 VAL A N 1
ATOM 3423 C CA . VAL A 1 419 ? 32.073 -43.446 79.488 1.00 60.44 419 VAL A CA 1
ATOM 3424 C C . VAL A 1 419 ? 32.446 -44.899 79.193 1.00 60.44 419 VAL A C 1
ATOM 3426 O O . VAL A 1 419 ? 33.635 -45.209 79.131 1.00 60.44 419 VAL A O 1
ATOM 3429 N N . VAL A 1 420 ? 31.468 -45.778 78.934 1.00 64.19 420 VAL A N 1
ATOM 3430 C CA . VAL A 1 420 ? 31.760 -47.176 78.568 1.00 64.19 420 VAL A CA 1
ATOM 3431 C C . VAL A 1 420 ? 32.585 -47.236 77.283 1.00 64.19 420 VAL A C 1
ATOM 3433 O O . VAL A 1 420 ? 33.609 -47.912 77.271 1.00 64.19 420 VAL A O 1
ATOM 3436 N N . PHE A 1 421 ? 32.210 -46.474 76.249 1.00 62.50 421 PHE A N 1
ATOM 3437 C CA . PHE A 1 421 ? 32.913 -46.472 74.962 1.00 62.50 421 PHE A CA 1
ATOM 3438 C C . PHE A 1 421 ? 34.368 -45.988 75.070 1.00 62.50 421 PHE A C 1
ATOM 3440 O O . PHE A 1 421 ? 35.272 -46.601 74.492 1.00 62.50 421 PHE A O 1
ATOM 3447 N N . VAL A 1 422 ? 34.617 -44.917 75.833 1.00 64.19 422 VAL A N 1
ATOM 3448 C CA . VAL A 1 422 ? 35.971 -44.371 76.029 1.00 64.19 422 VAL A CA 1
ATOM 3449 C C . VAL A 1 422 ? 36.842 -45.336 76.835 1.00 64.19 422 VAL A C 1
ATOM 3451 O O . VAL A 1 422 ? 37.979 -45.596 76.440 1.00 64.19 422 VAL A O 1
ATOM 3454 N N . VAL A 1 423 ? 36.311 -45.930 77.910 1.00 63.38 423 VAL A N 1
ATOM 3455 C CA . VAL A 1 423 ? 37.060 -46.888 78.740 1.00 63.38 423 VAL A CA 1
ATOM 3456 C C . VAL A 1 423 ? 37.392 -48.159 77.953 1.00 63.38 423 VAL A C 1
ATOM 3458 O O . VAL A 1 423 ? 38.545 -48.591 77.965 1.00 63.38 423 VAL A O 1
ATOM 3461 N N . SER A 1 424 ? 36.442 -48.728 77.201 1.00 62.72 424 SER A N 1
ATOM 3462 C CA . SER A 1 424 ? 36.711 -49.920 76.382 1.00 62.72 424 SER A CA 1
ATOM 3463 C C . SER A 1 424 ? 37.714 -49.648 75.258 1.00 62.72 424 SER A C 1
ATOM 3465 O O . SER A 1 424 ? 38.564 -50.493 74.977 1.00 62.72 424 SER A O 1
ATOM 3467 N N . SER A 1 425 ? 37.670 -48.455 74.656 1.00 67.00 425 SER A N 1
ATOM 3468 C CA . SER A 1 425 ? 38.606 -48.070 73.593 1.00 67.00 425 SER A CA 1
ATOM 3469 C C . SER A 1 425 ? 40.022 -47.848 74.133 1.00 67.00 425 SER A C 1
ATOM 3471 O O . SER A 1 425 ? 40.986 -48.295 73.515 1.00 67.00 425 SER A O 1
ATOM 3473 N N . ALA A 1 426 ? 40.165 -47.227 75.309 1.00 67.75 426 ALA A N 1
ATOM 3474 C CA . ALA A 1 426 ? 41.462 -47.009 75.949 1.00 67.75 426 ALA A CA 1
ATOM 3475 C C . ALA A 1 426 ? 42.116 -48.322 76.416 1.00 67.75 426 ALA A C 1
ATOM 3477 O O . ALA A 1 426 ? 43.313 -48.515 76.209 1.00 67.75 426 ALA A O 1
ATOM 3478 N N . VAL A 1 427 ? 41.339 -49.254 76.982 1.00 69.50 427 VAL A N 1
ATOM 3479 C CA . VAL A 1 427 ? 41.845 -50.583 77.372 1.00 69.50 427 VAL A CA 1
ATOM 3480 C C . VAL A 1 427 ? 42.236 -51.401 76.137 1.00 69.50 427 VAL A C 1
ATOM 3482 O O . VAL A 1 427 ? 43.316 -51.990 76.115 1.00 69.50 427 VAL A O 1
ATOM 3485 N N . GLY A 1 428 ? 41.417 -51.388 75.079 1.00 64.44 428 GLY A N 1
ATOM 3486 C CA . GLY A 1 428 ? 41.738 -52.058 73.814 1.00 64.44 428 GLY A CA 1
ATOM 3487 C C . GLY A 1 428 ? 43.004 -51.502 73.157 1.00 64.44 428 GLY A C 1
ATOM 3488 O O . GLY A 1 428 ? 43.873 -52.268 72.741 1.00 64.44 428 GLY A O 1
ATOM 3489 N N . TYR A 1 429 ? 43.156 -50.175 73.138 1.00 65.25 429 TYR A N 1
ATOM 3490 C CA . TYR A 1 429 ? 44.356 -49.518 72.621 1.00 65.25 429 TYR A CA 1
ATOM 3491 C C . TYR A 1 429 ? 45.590 -49.799 73.490 1.00 65.25 429 TYR A C 1
ATOM 3493 O O . TYR A 1 429 ? 46.670 -50.032 72.957 1.00 65.25 429 TYR A O 1
ATOM 3501 N N . GLY A 1 430 ? 45.438 -49.861 74.817 1.00 64.44 430 GLY A N 1
ATOM 3502 C CA . GLY A 1 430 ? 46.511 -50.237 75.741 1.00 64.44 430 GLY A CA 1
ATOM 3503 C C . GLY A 1 430 ? 47.001 -51.675 75.544 1.00 64.44 430 GLY A C 1
ATOM 3504 O O . GLY A 1 430 ? 48.207 -51.907 75.500 1.00 64.44 430 GLY A O 1
ATOM 3505 N N . ILE A 1 431 ? 46.088 -52.636 75.350 1.00 69.00 431 ILE A N 1
ATOM 3506 C CA . ILE A 1 431 ? 46.436 -54.038 75.051 1.00 69.00 431 ILE A CA 1
ATOM 3507 C C . ILE A 1 431 ? 47.121 -54.151 73.684 1.00 69.00 431 ILE A C 1
ATOM 3509 O O . ILE A 1 431 ? 48.117 -54.868 73.554 1.00 69.00 431 ILE A O 1
ATOM 3513 N N . TYR A 1 432 ? 46.613 -53.438 72.675 1.00 64.69 432 TYR A N 1
ATOM 3514 C CA . TYR A 1 432 ? 47.230 -53.387 71.352 1.00 64.69 432 TYR A CA 1
ATOM 3515 C C . TYR A 1 432 ? 48.654 -52.827 71.436 1.00 64.69 432 TYR A C 1
ATOM 3517 O O . TYR A 1 432 ? 49.594 -53.504 71.030 1.00 64.69 432 TYR A O 1
ATOM 3525 N N . TRP A 1 433 ? 48.834 -51.663 72.069 1.00 62.38 433 TRP A N 1
ATOM 3526 C CA . TRP A 1 433 ? 50.135 -51.007 72.208 1.00 62.38 433 TRP A CA 1
ATOM 3527 C C . TRP A 1 433 ? 51.133 -51.827 73.042 1.00 62.38 433 TRP A C 1
ATOM 3529 O O . TRP A 1 433 ? 52.313 -51.892 72.703 1.00 62.38 433 TRP A O 1
ATOM 3539 N N . TYR A 1 434 ? 50.677 -52.527 74.087 1.00 64.31 434 TYR A N 1
ATOM 3540 C CA . TYR A 1 434 ? 51.524 -53.447 74.853 1.00 64.31 434 TYR A CA 1
ATOM 3541 C C . TYR A 1 434 ? 52.009 -54.636 74.001 1.00 64.31 434 TYR A C 1
ATOM 3543 O O . TYR A 1 434 ? 53.193 -54.978 74.038 1.00 64.31 434 TYR A O 1
ATOM 3551 N N . ASN A 1 435 ? 51.129 -55.236 73.187 1.00 60.72 435 ASN A N 1
ATOM 3552 C CA . ASN A 1 435 ? 51.486 -56.369 72.326 1.00 60.72 435 ASN A CA 1
ATOM 3553 C C . ASN A 1 435 ? 52.312 -55.976 71.089 1.00 60.72 435 ASN A C 1
ATOM 3555 O O . ASN A 1 435 ? 53.109 -56.796 70.642 1.00 60.72 435 ASN A O 1
ATOM 3559 N N . THR A 1 436 ? 52.150 -54.768 70.538 1.00 58.66 436 THR A N 1
ATOM 3560 C CA . THR A 1 436 ? 52.891 -54.328 69.341 1.00 58.66 436 THR A CA 1
ATOM 3561 C C . THR A 1 436 ? 54.153 -53.526 69.639 1.00 58.66 436 THR A C 1
ATOM 3563 O O . THR A 1 436 ? 55.006 -53.445 68.766 1.00 58.66 436 THR A O 1
ATOM 3566 N N . THR A 1 437 ? 54.295 -52.925 70.825 1.00 56.16 437 THR A N 1
ATOM 3567 C CA . THR A 1 437 ? 55.402 -51.987 71.097 1.00 56.16 437 THR A CA 1
ATOM 3568 C C . THR A 1 437 ? 56.318 -52.460 72.225 1.00 56.16 437 THR A C 1
ATOM 3570 O O . THR A 1 437 ? 57.532 -52.401 72.071 1.00 56.16 437 THR A O 1
ATOM 3573 N N . ILE A 1 438 ? 55.783 -52.976 73.340 1.00 55.38 438 ILE A N 1
ATOM 3574 C CA . ILE A 1 438 ? 56.624 -53.396 74.480 1.00 55.38 438 ILE A CA 1
ATOM 3575 C C . ILE A 1 438 ? 57.209 -54.801 74.273 1.00 55.38 438 ILE A C 1
ATOM 3577 O O . ILE A 1 438 ? 58.401 -54.986 74.485 1.00 55.38 438 ILE A O 1
ATOM 3581 N N . LYS A 1 439 ? 56.434 -55.766 73.755 1.00 52.59 439 LYS A N 1
ATOM 3582 C CA . LYS A 1 439 ? 56.931 -57.128 73.448 1.00 52.59 439 LYS A CA 1
ATOM 3583 C C . LYS A 1 439 ? 57.997 -57.213 72.344 1.00 52.59 439 LYS A C 1
ATOM 3585 O O . LYS A 1 439 ? 58.562 -58.279 72.146 1.00 52.59 439 LYS A O 1
ATOM 3590 N N . LEU A 1 440 ? 58.227 -56.133 71.596 1.00 52.03 440 LEU A N 1
ATOM 3591 C CA . LEU A 1 440 ? 59.298 -56.044 70.595 1.00 52.03 440 LEU A CA 1
ATOM 3592 C C . LEU A 1 440 ? 60.545 -55.301 71.116 1.00 52.03 440 LEU A C 1
ATOM 3594 O O . LEU A 1 440 ? 61.547 -55.252 70.409 1.00 52.03 440 LEU A O 1
ATOM 3598 N N . LEU A 1 441 ? 60.497 -54.729 72.328 1.00 49.56 441 LEU A N 1
ATOM 3599 C CA . LEU A 1 441 ? 61.585 -53.951 72.947 1.00 49.56 441 LEU A CA 1
ATOM 3600 C C . LEU A 1 441 ? 62.127 -54.564 74.258 1.00 49.56 441 LEU A C 1
ATOM 3602 O O . LEU A 1 441 ? 63.035 -54.001 74.868 1.00 49.56 441 LEU A O 1
ATOM 3606 N N . THR A 1 442 ? 61.613 -55.730 74.647 1.00 45.53 442 THR A N 1
ATOM 3607 C CA . THR A 1 442 ? 62.154 -56.680 75.637 1.00 45.53 442 THR A CA 1
ATOM 3608 C C . THR A 1 442 ? 62.085 -58.060 75.024 1.00 45.53 442 THR A C 1
ATOM 3610 O O . THR A 1 442 ? 63.066 -58.818 75.163 1.00 45.53 442 THR A O 1
#

Sequence (442 aa):
MVLVISIKNARWDRAYNITAYTIKKSLKDQLDDEFKKLLFNRKIRFRIGKERKEISGDKQELGDYKNYRFIFLPVGNDSILGRECLFAIDFYSNKPIAPGDPDPNKPEYCVRAEQKDSSHKHEVKIEHKNKIDEYYLLPFNGQLYDGIMVYLARENGKPPETLCKQNEDNNNTALLLEFIDSCKSKTHIKRKDKEGFWWAEEKVDYKNDAELLEKLREIKTKLDSNVVTVILDKKVTYNGVQAFKPVIDKKAYNKYTHEYKDAKKPNLLFERKDPKIGSNSLSEITAKIVEVYYLKAKDAIVDDAQPFLIVFYEKESTSEIKKAYHFKNSDKFEEWIEFNGGKTEGLEKKLQKIEENLKCIADLKLLRYMAYQILIGEDPKTTKPKDTPTPSRPDEFVPPDQPKPLSIPLIVGGSVGGVVFVVSSAVGYGIYWYNTTIKLLT

pLDDT: mean 81.91, std 15.73, range [38.38, 98.06]

=== Feature glossary ===
Legend for the data blocks above and below:

— What the protein is —

Sequence gives the chain of amino acids in standard one-letter code (A=alanine, C=cysteine, …, Y=tyrosine), read N→C. It is the only feature that is directly encoded by the gene; all structural features are derived from the folded form of this sequence.

The annotation block draws on four external resources. InterPro: which protein families and domains the sequence belongs to. GO: standardized terms for what the protein does, what process it participates in, and where in the cell it acts. CATH: which structural fold it has in the CATH hierarchy. Organism: the species of origin.

— Where its atoms are —

Atomic coordinates in PDBx/mmCIF format — the same representation the Protein Data Bank distributes. Each line of the _atom_site loop places one backbone atom in Cartesian space (units: ångströms, origin: arbitrary).

Six rendered views show the 3D structure from the faces of a cube — i.e. along ±x, ±y, ±z. Rendering representation is drawn randomly per protein from cartoon (secondary-structure ribbons), sticks (backbone bonds), or molecular surface; coloring is either N→C rainbow (blue at the N-terminus through red at the C-terminus) or one color per chain.

— Local backbone conformation —

DSSP 8-state secondary structure assigns each residue one of H (α-helix), G (3₁₀-helix), I (π-helix), E (extended β-strand), B (isolated β-bridge), T (hydrogen-bonded turn), S (bend), or '-' (coil). The assignment is computed from backbone hydrogen-bond geometry via the Kabsch–Sander algorithm.

P-SEA three-state annotation labels each residue as helix, strand, or coil based purely on the geometry of the Cα trace. It serves as a fallback when the full backbone (and thus DSSP) is unavailable.

φ (phi) and ψ (psi) are the two rotatable backbone dihedrals per residue: φ is the C(i-1)–N–Cα–C torsion, ψ is the N–Cα–C–N(i+1) torsion, both in degrees on (−180°, 180°]. α-helical residues cluster near (−60°, −45°); β-strand residues near (−120°, +130°). A Ramachandran plot is simply a scatter of (φ, ψ) for every residue.

— Global shape and packing —

Radius of gyration (Rg) is the root-mean-square distance of Cα atoms from their centroid — a single number for overall size and compactness. A globular domain of N residues has Rg ≈ 2.2·N^0.38 Å; an extended or disordered chain has a much larger Rg. The Cα contact count is the number of residue pairs whose Cα atoms are within 8 Å and are more than four positions apart in sequence — a standard proxy for tertiary packing density. The bounding box is the smallest axis-aligned box enclosing all Cα atoms.

Accessible surface area quantifies burial. A residue with SASA near zero is packed into the hydrophobic core; one with SASA >100 Å² sits on the surface. Computed here via the Shrake–Rupley numerical algorithm with a 1.4 Å probe.

The contact map is a binary N×N matrix image: pixel (i, j) is dark where Cα_i and Cα_j are within 8 Å and |i−j|>4. Because the |i−j|>4 filter removes local helical contacts, off-diagonal stripes parallel to the main diagonal indicate parallel β-sheets; stripes perpendicular to it indicate antiparallel β-sheets. The Ramachandran plot scatters every residue's (φ, ψ) pair against the sterically allowed regions. The PAE heatmap renders the predicted-aligned-error matrix.

— Structural neighborhood —

A 3Di character summarizes, for each residue, the relative orientation of the Cα frame of its nearest spatial neighbor. Because it encodes fold topology rather than chemistry, 3Di alignments detect remote structural similarity that sequence alignment misses.

Structural nearest neighbors (via Foldseek easy-search vs the PDB). Reported per hit: target PDB id, E-value, and alignment TM-score. A TM-score above ~0.5 is the conventional threshold for 'same fold'.

— Confidence and disorder —

For AlphaFold models, the B-factor field carries pLDDT — the model's own estimate of local accuracy on a 0–100 scale. Regions with pLDDT<50 should be treated as essentially unmodeled; they often correspond to intrinsically disordered segments.

B-factor (Debye–Waller factor) reflects atomic displacement in the crystal lattice. It is an experimental observable (units Å²), not a prediction; low values mean the atom is pinned down, high values mean it moves or is heterogeneous across the crystal.

Predicted Aligned Error (PAE) is an AlphaFold confidence matrix: entry (i, j) is the expected error in the position of residue j, in ångströms, when the prediction is superimposed on the true structure at residue i. Low PAE within a block of residues means that block is internally rigid and well-predicted; high PAE between two blocks means their relative placement is uncertain even if each block individually is confident.